Protein AF-0000000084457944 (afdb_homodimer)

Foldseek 3Di:
DPPPPDFLLRVLVVLCPPCQLWDWDWAPDDPVGHIKIKIKHKAAADDPDNVCVQVFQEAEEQEAALDDNLCCVLLHLLRNLQRYIYMYIDFDQFFRIHHDDLQCRLVVLLSCVVVVCVVVVHQAYAYEYAALSLLNRLVNCVPPVRNHDQQQGEYEYELYQDQCVQLVLPVLLVLLVDALVVLQCVLVVVVVCVVVCVVPVVVCVVVPVPCPPPCDALVNVQLVCCCVVRVQHSSSVVSNVVVSVVSRNVGGSSVSSSSSCQSSVHDPNRDSPLVNPVLNSLVVSLVVQVVVCVVVVVPPRRDANEYEYEAEPAESRSHPRNVVSNVCSNCPPPCPSVVRHHYDYYYDYNDYSPCRVSRSVVSNVNSVSSVTHSPD/DPPPPDFLLRVLVVLCPPCQLWDWDWAPDDPVGHIKIKIKHKAAADDPDNVCVQVFQEAEEQEAALDDNLCCVLLHLLRNLQRYIYMYIDFDQFFRIHHDDLQCRLVVLLSCVVVVCVVVVHQAYAYEYAALSLLSRLVNCVPPVRNHDQQQGEYEYELYQDQCVQLVLPVLLVLLVDALVVLQCVLVVVVVCVVVCVVPVVVCVVVPVPVPPPCDALVNVQLVCCCVVRVQHSSSVVSNVVVSVVSRNVGGSSVSSSSSCQSSVHDPNHDSPLVNDVLNSLVVSLVVQVVVCVVVVVPVRRDANEYEYEAEPAESRSHPRNVVVNVCSNCPPPCVSVVRHHYDYYYDYNDYSPCRVSRSVVSNVNSVSSVTHSPD

Sequence (752 aa):
MAASTASARDQALGYLSDPRFSQRFTLPATADSPALTVSYADVGFSPENPADSRSTPTMLFIPGMFGSRYIGAILDPIARKFGVRVLVVDRPGMGHSSEVPFAIRVSTWVRTVPLMLAHLDIEHVALVSHSAGTIYLLNTLHYNRDILHPDQPFVALLAPWVDPAHSKVTSMQLMQYIPAQAFSVWHHIAPLLATSGVVINKASSIIPSSAGSGKDTPQERNRQKLAVEYDVSRDFQVELESLLGKRIMKENTVGANSEALLCARKGKGWSWGECDDYATFVETLATTERQKCQMDSNTENHGKLKVRAYFAENDVMVGVGGQKYMENCWRRGEGSYNDVLDFDSATIADTDHDSLVLSVNVLEKVFADAGGSLARMAASTASARDQALGYLSDPRFSQRFTLPATADSPALTVSYADVGFSPENPADSRSTPTMLFIPGMFGSRYIGAILDPIARKFGVRVLVVDRPGMGHSSEVPFAIRVSTWVRTVPLMLAHLDIEHVALVSHSAGTIYLLNTLHYNRDILHPDQPFVALLAPWVDPAHSKVTSMQLMQYIPAQAFSVWHHIAPLLATSGVVINKASSIIPSSAGSGKDTPQERNRQKLAVEYDVSRDFQVELESLLGKRIMKENTVGANSEALLCARKGKGWSWGECDDYATFVETLATTERQKCQMDSNTENHGKLKVRAYFAENDVMVGVGGQKYMENCWRRGEGSYNDVLDFDSATIADTDHDSLVLSVNVLEKVFADAGGSLAR

pLDDT: mean 89.06, std 16.54, range [27.05, 98.88]

InterPro domains:
  IPR000073 Alpha/beta hydrolase fold-1 [PF00561] (57-139)
  IPR029058 Alpha/Beta hydrolase fold [G3DSA:3.40.50.1820] (7-296)
  IPR029058 Alpha/Beta hydrolase fold [SSF53474] (37-179)

Radius of gyration: 31.23 Å; Cα contacts (8 Å, |Δi|>4): 1356; chains: 2; bounding box: 88×103×72 Å

Nearest PDB structures (foldseek):
  3ia2-assembly1_C  TM=6.874E-01  e=2.286E-10  Pseudomonas fluorescens
  8pi1-assembly3_I  TM=6.635E-01  e=1.559E-10  Pseudomonas fluorescens
  3t4u-assembly2_D  TM=6.713E-01  e=4.174E-10  Pseudomonas fluorescens
  7jqy-assembly1_B  TM=6.283E-01  e=3.952E-10  Burkholderia cenocepacia J2315
  7jqx-assembly1_A  TM=6.359E-01  e=2.994E-09  Burkholderia cenocepacia J2315

Solvent-accessible surface area (backbone atoms only — not comparable to full-atom values): 38829 Å² total; per-residue (Å²): 129,81,82,74,78,66,49,41,54,51,48,31,53,55,58,66,64,40,59,45,50,58,38,76,44,76,44,74,56,53,99,87,38,72,64,33,43,35,21,28,11,58,36,35,33,71,60,91,48,72,83,47,45,62,73,42,28,25,35,41,42,33,51,27,80,81,47,50,19,62,57,41,69,71,47,21,59,60,27,35,55,21,44,20,24,36,36,19,57,22,52,57,15,20,53,70,10,38,69,64,61,70,60,45,46,64,59,50,50,53,58,44,51,63,55,50,31,56,74,69,58,45,68,43,30,21,44,34,20,25,25,58,13,36,53,54,47,51,36,31,48,70,77,46,53,76,37,28,36,73,58,60,22,30,36,37,34,35,36,48,58,44,56,35,90,62,15,63,25,62,60,55,44,54,52,59,72,43,58,61,76,52,32,77,40,35,56,60,47,51,61,51,40,54,68,50,28,37,62,43,31,62,69,35,59,77,33,64,74,47,81,48,79,57,88,77,46,62,68,52,49,45,37,48,47,37,30,71,77,56,72,41,51,57,61,34,50,56,35,35,55,56,49,48,57,52,52,53,69,72,35,41,43,63,25,35,19,52,47,50,29,50,68,51,67,36,58,86,56,55,72,50,66,71,44,68,44,59,49,62,29,43,54,51,50,45,52,52,45,47,51,52,49,60,70,38,58,85,51,90,69,70,45,46,42,33,35,39,36,40,37,33,63,54,22,83,68,30,34,70,42,17,51,52,50,54,51,45,36,70,50,48,63,90,66,66,42,57,84,38,39,45,72,49,73,47,72,38,79,83,19,25,60,71,52,42,79,68,32,58,71,56,48,54,52,50,41,40,63,40,63,19,45,71,70,126,128,80,83,74,78,66,48,41,55,52,50,30,53,57,58,67,65,40,59,44,50,58,40,78,44,75,44,76,56,54,98,89,38,72,63,33,44,33,22,26,12,58,37,35,33,71,60,91,49,71,85,46,45,62,72,42,27,25,34,41,42,32,51,28,80,83,46,49,19,62,56,42,69,71,47,22,59,59,26,36,55,22,44,20,25,37,37,20,57,21,51,57,15,21,55,68,10,37,69,64,61,70,60,47,45,65,60,49,49,52,57,44,51,64,54,50,31,56,72,67,57,46,68,44,33,22,44,35,21,25,24,59,13,36,52,55,47,52,36,31,49,69,78,46,53,75,37,28,35,74,56,60,22,30,37,38,33,35,34,47,60,43,55,34,91,62,15,63,25,62,61,54,44,52,51,58,72,43,58,61,77,54,32,78,39,36,56,60,47,50,61,50,38,51,68,49,28,39,63,37,32,65,63,32,63,72,34,66,67,58,81,54,77,59,88,76,45,63,69,50,50,45,38,47,48,36,30,71,76,55,72,40,49,56,60,32,50,55,36,36,55,58,50,48,58,51,52,52,69,72,34,41,43,63,25,35,19,53,48,48,29,51,66,51,69,36,57,85,57,53,70,51,66,71,45,66,44,58,48,61,30,44,52,51,49,46,53,51,45,48,51,51,50,61,70,38,58,85,50,89,69,68,44,44,42,34,35,40,36,39,37,33,61,52,20,83,68,30,34,72,41,16,50,51,49,54,50,45,37,71,51,48,63,92,64,67,42,56,86,41,37,45,73,49,72,47,72,39,79,84,20,26,61,70,53,41,80,69,32,57,72,55,48,53,51,50,42,40,62,39,65,19,47,71,70,130

Organism: NCBI:txid398673

Structure (mmCIF, N/CA/C/O backbone):
data_AF-0000000084457944-model_v1
#
loop_
_entity.id
_entity.type
_entity.pdbx_description
1 polymer 'AB hydrolase-1 domain-containing protein'
#
loop_
_atom_site.group_PDB
_atom_site.id
_atom_site.type_symbol
_atom_site.label_atom_id
_atom_site.label_alt_id
_atom_site.label_comp_id
_atom_site.label_asym_id
_atom_site.label_entity_id
_atom_site.label_seq_id
_atom_site.pdbx_PDB_ins_code
_atom_site.Cartn_x
_atom_site.Cartn_y
_atom_site.Cartn_z
_atom_site.occupancy
_atom_site.B_iso_or_equiv
_atom_site.auth_seq_id
_atom_site.auth_comp_id
_atom_site.auth_asym_id
_atom_site.auth_atom_id
_atom_site.pdbx_PDB_model_num
ATOM 1 N N . MET A 1 1 ? -43.219 14.094 27.844 1 27.42 1 MET A N 1
ATOM 2 C CA . MET A 1 1 ? -42.469 13.602 26.703 1 27.42 1 MET A CA 1
ATOM 3 C C . MET A 1 1 ? -40.969 13.5 27.062 1 27.42 1 MET A C 1
ATOM 5 O O . MET A 1 1 ? -40.344 14.5 27.375 1 27.42 1 MET A O 1
ATOM 9 N N . ALA A 1 2 ? -40.531 12.398 27.562 1 37.97 2 ALA A N 1
ATOM 10 C CA . ALA A 1 2 ? -39.219 12.266 28.172 1 37.97 2 ALA A CA 1
ATOM 11 C C . ALA A 1 2 ? -38.125 12.75 27.219 1 37.97 2 ALA A C 1
ATOM 13 O O . ALA A 1 2 ? -38.156 12.438 26.016 1 37.97 2 ALA A O 1
ATOM 14 N N . ALA A 1 3 ? -37.5 13.836 27.375 1 37.53 3 ALA A N 1
ATOM 15 C CA . ALA A 1 3 ? -36.406 14.414 26.594 1 37.53 3 ALA A CA 1
ATOM 16 C C . ALA A 1 3 ? -35.438 13.328 26.109 1 37.53 3 ALA A C 1
ATOM 18 O O . ALA A 1 3 ? -34.781 12.664 26.906 1 37.53 3 ALA A O 1
ATOM 19 N N . SER A 1 4 ? -35.531 12.5 25.156 1 46.16 4 SER A N 1
ATOM 20 C CA . SER A 1 4 ? -34.812 11.328 24.625 1 46.16 4 SER A CA 1
ATOM 21 C C . SER A 1 4 ? -33.344 11.625 24.391 1 46.16 4 SER A C 1
ATOM 23 O O . SER A 1 4 ? -33 12.57 23.672 1 46.16 4 SER A O 1
ATOM 25 N N . THR A 1 5 ? -32.469 11.328 25.359 1 59.88 5 THR A N 1
ATOM 26 C CA . THR A 1 5 ? -31.016 11.562 25.406 1 59.88 5 THR A CA 1
ATOM 27 C C . THR A 1 5 ? -30.359 11.109 24.094 1 59.88 5 THR A C 1
ATOM 29 O O . THR A 1 5 ? -30.422 9.93 23.75 1 59.88 5 THR A O 1
ATOM 32 N N . ALA A 1 6 ? -30.188 12.008 23.172 1 77.12 6 ALA A N 1
ATOM 33 C CA . ALA A 1 6 ? -29.547 11.781 21.875 1 77.12 6 ALA A CA 1
ATOM 34 C C . ALA A 1 6 ? -28.328 10.875 22.031 1 77.12 6 ALA A C 1
ATOM 36 O O . ALA A 1 6 ? -27.562 11 22.984 1 77.12 6 ALA A O 1
ATOM 37 N N . SER A 1 7 ? -28.312 9.773 21.344 1 91 7 SER A N 1
ATOM 38 C CA . SER A 1 7 ? -27.172 8.875 21.297 1 91 7 SER A CA 1
ATOM 39 C C . SER A 1 7 ? -25.875 9.641 21.078 1 91 7 SER A C 1
ATOM 41 O O . SER A 1 7 ? -25.891 10.805 20.656 1 91 7 SER A O 1
ATOM 43 N N . ALA A 1 8 ? -24.812 9.18 21.578 1 93.88 8 ALA A N 1
ATOM 44 C CA . ALA A 1 8 ? -23.5 9.766 21.344 1 93.88 8 ALA A CA 1
ATOM 45 C C . ALA A 1 8 ? -23.297 10.086 19.859 1 93.88 8 ALA A C 1
ATOM 47 O O . ALA A 1 8 ? -22.688 11.102 19.531 1 93.88 8 ALA A O 1
ATOM 48 N N . ARG A 1 9 ? -23.812 9.227 19.016 1 93.69 9 ARG A N 1
ATOM 49 C CA . ARG A 1 9 ? -23.688 9.438 17.578 1 93.69 9 ARG A CA 1
ATOM 50 C C . ARG A 1 9 ? -24.469 10.672 17.141 1 93.69 9 ARG A C 1
ATOM 52 O O . ARG A 1 9 ? -23.984 11.484 16.359 1 93.69 9 ARG A O 1
ATOM 59 N N . ASP A 1 10 ? -25.672 10.828 17.641 1 95.12 10 ASP A N 1
ATOM 60 C CA . ASP A 1 10 ? -26.5 11.984 17.312 1 95.12 10 ASP A CA 1
ATOM 61 C C . ASP A 1 10 ? -25.844 13.273 17.797 1 95.12 10 ASP A C 1
ATOM 63 O O . ASP A 1 10 ? -25.891 14.297 17.094 1 95.12 10 ASP A O 1
ATOM 67 N N . GLN A 1 11 ? -25.297 13.258 18.953 1 95.56 11 GLN A N 1
ATOM 68 C CA . GLN A 1 11 ? -24.609 14.422 19.5 1 95.56 11 GLN A CA 1
ATOM 69 C C . GLN A 1 11 ? -23.422 14.805 18.609 1 95.56 11 GLN A C 1
ATOM 71 O O . GLN A 1 11 ? -23.203 15.992 18.344 1 95.56 11 GLN A O 1
ATOM 76 N N . ALA A 1 12 ? -22.672 13.789 18.172 1 96.19 12 ALA A N 1
ATOM 77 C CA . ALA A 1 12 ? -21.516 14.039 17.328 1 96.19 12 ALA A CA 1
ATOM 78 C C . ALA A 1 12 ? -21.938 14.625 15.977 1 96.19 12 ALA A C 1
ATOM 80 O O . ALA A 1 12 ? -21.297 15.539 15.461 1 96.19 12 ALA A O 1
ATOM 81 N N . LEU A 1 13 ? -23 14.094 15.438 1 95.62 13 LEU A N 1
ATOM 82 C CA . LEU A 1 13 ? -23.531 14.617 14.188 1 95.62 13 LEU A CA 1
ATOM 83 C C . LEU A 1 13 ? -23.969 16.062 14.336 1 95.62 13 LEU A C 1
ATOM 85 O O . LEU A 1 13 ? -23.688 16.891 13.461 1 95.62 13 LEU A O 1
ATOM 89 N N . GLY A 1 14 ? -24.688 16.344 15.391 1 95.81 14 GLY A N 1
ATOM 90 C CA . GLY A 1 14 ? -25.078 17.719 15.672 1 95.81 14 GLY A CA 1
ATOM 91 C C . GLY A 1 14 ? -23.906 18.656 15.844 1 95.81 14 GLY A C 1
ATOM 92 O O . GLY A 1 14 ? -23.922 19.781 15.344 1 95.81 14 GLY A O 1
ATOM 93 N N . TYR A 1 15 ? -22.906 18.156 16.547 1 96.19 15 TYR A N 1
ATOM 94 C CA . TYR A 1 15 ? -21.703 18.922 16.781 1 96.19 15 TYR A CA 1
ATOM 95 C C . TYR A 1 15 ? -21.016 19.281 15.461 1 96.19 15 TYR A C 1
ATOM 97 O O . TYR A 1 15 ? -20.672 20.453 15.234 1 96.19 15 TYR A O 1
ATOM 105 N N . LEU A 1 16 ? -20.875 18.375 14.531 1 95.5 16 LEU A N 1
ATOM 106 C CA . LEU A 1 16 ? -20.156 18.562 13.281 1 95.5 16 LEU A CA 1
ATOM 107 C C . LEU A 1 16 ? -20.984 19.391 12.297 1 95.5 16 LEU A C 1
ATOM 109 O O . LEU A 1 16 ? -20.453 19.875 11.297 1 95.5 16 LEU A O 1
ATOM 113 N N . SER A 1 17 ? -22.25 19.547 12.586 1 95.25 17 SER A N 1
ATOM 114 C CA . SER A 1 17 ? -23.125 20.328 11.711 1 95.25 17 SER A CA 1
ATOM 115 C C . SER A 1 17 ? -23.016 21.828 12.008 1 95.25 17 SER A C 1
ATOM 117 O O . SER A 1 17 ? -23.547 22.656 11.258 1 95.25 17 SER A O 1
ATOM 119 N N . ASP A 1 18 ? -22.391 22.141 13.141 1 96.5 18 ASP A N 1
ATOM 120 C CA . ASP A 1 18 ? -22.172 23.547 13.453 1 96.5 18 ASP A CA 1
ATOM 121 C C . ASP A 1 18 ? -21.406 24.25 12.328 1 96.5 18 ASP A C 1
ATOM 123 O O . ASP A 1 18 ? -20.391 23.734 11.852 1 96.5 18 ASP A O 1
ATOM 127 N N . PRO A 1 19 ? -21.781 25.422 11.914 1 95.81 19 PRO A N 1
ATOM 128 C CA . PRO A 1 19 ? -21.156 26.109 10.797 1 95.81 19 PRO A CA 1
ATOM 129 C C . PRO A 1 19 ? -19.703 26.469 11.062 1 95.81 19 PRO A C 1
ATOM 131 O O . PRO A 1 19 ? -18.938 26.719 10.117 1 95.81 19 PRO A O 1
ATOM 134 N N . ARG A 1 20 ? -19.281 26.516 12.266 1 96.31 20 ARG A N 1
ATOM 135 C CA . ARG A 1 20 ? -17.922 26.875 12.594 1 96.31 20 ARG A CA 1
ATOM 136 C C . ARG A 1 20 ? -16.922 25.859 12.031 1 96.31 20 ARG A C 1
ATOM 138 O O . ARG A 1 20 ? -15.75 26.172 11.844 1 96.31 20 ARG A O 1
ATOM 145 N N . PHE A 1 21 ? -17.438 24.656 11.727 1 97 21 PHE A N 1
ATOM 146 C CA . PHE A 1 21 ? -16.562 23.578 11.273 1 97 21 PHE A CA 1
ATOM 147 C C . PHE A 1 21 ? -16.438 23.578 9.75 1 97 21 PHE A C 1
ATOM 149 O O . PHE A 1 21 ? -15.578 22.906 9.188 1 97 21 PHE A O 1
ATOM 156 N N . SER A 1 22 ? -17.266 24.344 9.055 1 96.94 22 SER A N 1
ATOM 157 C CA . SER A 1 22 ? -17.203 24.375 7.598 1 96.94 22 SER A CA 1
ATOM 158 C C . SER A 1 22 ? -17.734 25.703 7.055 1 96.94 22 SER A C 1
ATOM 160 O O . SER A 1 22 ? -18.953 25.906 6.977 1 96.94 22 SER A O 1
ATOM 162 N N . GLN A 1 23 ? -16.812 26.5 6.766 1 97.62 23 GLN A N 1
ATOM 163 C CA . GLN A 1 23 ? -17.078 27.797 6.125 1 97.62 23 GLN A CA 1
ATOM 164 C C . GLN A 1 23 ? -16.312 27.922 4.82 1 97.62 23 GLN A C 1
ATOM 166 O O . GLN A 1 23 ? -15.438 27.094 4.516 1 97.62 23 GLN A O 1
ATOM 171 N N . ARG A 1 24 ? -16.703 28.906 4.043 1 97.62 24 ARG A N 1
ATOM 172 C CA . ARG A 1 24 ? -16.047 29.109 2.758 1 97.62 24 ARG A CA 1
ATOM 173 C C . ARG A 1 24 ? -15.625 30.562 2.582 1 97.62 24 ARG A C 1
ATOM 175 O O . ARG A 1 24 ? -16.297 31.469 3.07 1 97.62 24 ARG A O 1
ATOM 182 N N . PHE A 1 25 ? -14.523 30.703 2.027 1 96.06 25 PHE A N 1
ATOM 183 C CA . PHE A 1 25 ? -13.891 31.953 1.647 1 96.06 25 PHE A CA 1
ATOM 184 C C . PHE A 1 25 ? -13.5 31.938 0.173 1 96.06 25 PHE A C 1
ATOM 186 O O . PHE A 1 25 ? -13.07 30.906 -0.352 1 96.06 25 PHE A O 1
ATOM 193 N N . THR A 1 26 ? -13.805 33.094 -0.552 1 97.62 26 THR A N 1
ATOM 194 C CA . THR A 1 26 ? -13.398 33.188 -1.95 1 97.62 26 THR A CA 1
ATOM 195 C C . THR A 1 26 ? -12.07 33.938 -2.076 1 97.62 26 THR A C 1
ATOM 197 O O . THR A 1 26 ? -11.977 35.094 -1.715 1 97.62 26 THR A O 1
ATOM 200 N N . LEU A 1 27 ? -11.094 33.281 -2.494 1 97.31 27 LEU A N 1
ATOM 201 C CA . LEU A 1 27 ? -9.836 33.906 -2.863 1 97.31 27 LEU A CA 1
ATOM 202 C C . LEU A 1 27 ? -9.961 34.625 -4.203 1 97.31 27 LEU A C 1
ATOM 204 O O . LEU A 1 27 ? -10.25 34 -5.223 1 97.31 27 LEU A O 1
ATOM 208 N N . PRO A 1 28 ? -9.75 35.906 -4.184 1 96.88 28 PRO A N 1
ATOM 209 C CA . PRO A 1 28 ? -9.969 36.656 -5.422 1 96.88 28 PRO A CA 1
ATOM 210 C C . PRO A 1 28 ? -9.055 36.188 -6.559 1 96.88 28 PRO A C 1
ATOM 212 O O . PRO A 1 28 ? -7.934 35.75 -6.312 1 96.88 28 PRO A O 1
ATOM 215 N N . ALA A 1 29 ? -9.562 36.406 -7.762 1 95.94 29 ALA A N 1
ATOM 216 C CA . ALA A 1 29 ? -8.797 36.062 -8.961 1 95.94 29 ALA A CA 1
ATOM 217 C C . ALA A 1 29 ? -7.57 36.938 -9.102 1 95.94 29 ALA A C 1
ATOM 219 O O . ALA A 1 29 ? -7.527 38.062 -8.562 1 95.94 29 ALA A O 1
ATOM 220 N N . THR A 1 30 ? -6.598 36.312 -9.68 1 93.25 30 THR A N 1
ATOM 221 C CA . THR A 1 30 ? -5.441 37.062 -10.164 1 93.25 30 THR A CA 1
ATOM 222 C C . THR A 1 30 ? -5.367 37 -11.688 1 93.25 30 THR A C 1
ATOM 224 O O . THR A 1 30 ? -6.273 36.5 -12.344 1 93.25 30 THR A O 1
ATOM 227 N N . ALA A 1 31 ? -4.383 37.656 -12.258 1 90 31 ALA A N 1
ATOM 228 C CA . ALA A 1 31 ? -4.207 37.656 -13.703 1 90 31 ALA A CA 1
ATOM 229 C C . ALA A 1 31 ? -4.008 36.219 -14.219 1 90 31 ALA A C 1
ATOM 231 O O . ALA A 1 31 ? -4.449 35.875 -15.312 1 90 31 ALA A O 1
ATOM 232 N N . ASP A 1 32 ? -3.525 35.375 -13.359 1 87.56 32 ASP A N 1
ATOM 233 C CA . ASP A 1 32 ? -3.119 34.031 -13.828 1 87.56 32 ASP A CA 1
ATOM 234 C C . ASP A 1 32 ? -3.967 32.938 -13.188 1 87.56 32 ASP A C 1
ATOM 236 O O . ASP A 1 32 ? -3.777 31.766 -13.469 1 87.56 32 ASP A O 1
ATOM 240 N N . SER A 1 33 ? -4.871 33.312 -12.297 1 91.62 33 SER A N 1
ATOM 241 C CA . SER A 1 33 ? -5.652 32.312 -11.578 1 91.62 33 SER A CA 1
ATOM 242 C C . SER A 1 33 ? -7.082 32.781 -11.336 1 91.62 33 SER A C 1
ATOM 244 O O . SER A 1 33 ? -7.301 33.938 -10.945 1 91.62 33 SER A O 1
ATOM 246 N N . PRO A 1 34 ? -7.988 31.984 -11.695 1 95.94 34 PRO A N 1
ATOM 247 C CA . PRO A 1 34 ? -9.367 32.375 -11.375 1 95.94 34 PRO A CA 1
ATOM 248 C C . PRO A 1 34 ? -9.625 32.438 -9.875 1 95.94 34 PRO A C 1
ATOM 250 O O . PRO A 1 34 ? -8.75 32.094 -9.07 1 95.94 34 PRO A O 1
ATOM 253 N N . ALA A 1 35 ? -10.766 32.969 -9.547 1 97.94 35 ALA A N 1
ATOM 254 C CA . ALA A 1 35 ? -11.156 32.969 -8.141 1 97.94 35 ALA A CA 1
ATOM 255 C C . ALA A 1 35 ? -11.234 31.531 -7.613 1 97.94 35 ALA A C 1
ATOM 257 O O . ALA A 1 35 ? -11.656 30.625 -8.328 1 97.94 35 ALA A O 1
ATOM 258 N N . LEU A 1 36 ? -10.836 31.359 -6.402 1 98.38 36 LEU A N 1
ATOM 259 C CA . LEU A 1 36 ? -10.789 30.031 -5.801 1 98.38 36 LEU A CA 1
ATOM 260 C C . LEU A 1 36 ? -11.641 29.984 -4.535 1 98.38 36 LEU A C 1
ATOM 262 O O . LEU A 1 36 ? -11.727 30.969 -3.801 1 98.38 36 LEU A O 1
ATOM 266 N N . THR A 1 37 ? -12.289 28.859 -4.359 1 98.56 37 THR A N 1
ATOM 267 C CA . THR A 1 37 ? -12.977 28.594 -3.105 1 98.56 37 THR A CA 1
ATOM 268 C C . THR A 1 37 ? -12.023 27.984 -2.084 1 98.56 37 THR A C 1
ATOM 270 O O . THR A 1 37 ? -11.227 27.109 -2.424 1 98.56 37 THR A O 1
ATOM 273 N N . VAL A 1 38 ? -12.102 28.484 -0.861 1 98.5 38 VAL A N 1
ATOM 274 C CA . VAL A 1 38 ? -11.312 27.953 0.248 1 98.5 38 VAL A CA 1
ATOM 275 C C . VAL A 1 38 ? -12.234 27.594 1.41 1 98.5 38 VAL A C 1
ATOM 277 O O . VAL A 1 38 ? -12.977 28.438 1.911 1 98.5 38 VAL A O 1
ATOM 280 N N . SER A 1 39 ? -12.273 26.359 1.775 1 98.62 39 SER A N 1
ATOM 281 C CA . SER A 1 39 ? -13.055 25.953 2.941 1 98.62 39 SER A CA 1
ATOM 282 C C . SER A 1 39 ? -12.195 25.938 4.199 1 98.62 39 SER A C 1
ATOM 284 O O . SER A 1 39 ? -11 25.672 4.137 1 98.62 39 SER A O 1
ATOM 286 N N . TYR A 1 40 ? -12.773 26.25 5.332 1 98.56 40 TYR A N 1
ATOM 287 C CA . TYR A 1 40 ? -12.023 26.359 6.578 1 98.56 40 TYR A CA 1
ATOM 288 C C . TYR A 1 40 ? -12.938 26.156 7.781 1 98.56 40 TYR A C 1
ATOM 290 O O . TYR A 1 40 ? -14.164 26.219 7.652 1 98.56 40 TYR A O 1
ATOM 298 N N . ALA A 1 41 ? -12.367 25.797 8.836 1 98.44 41 ALA A N 1
ATOM 299 C CA . ALA A 1 41 ? -13.008 25.781 10.148 1 98.44 41 ALA A CA 1
ATOM 300 C C . ALA A 1 41 ? -12.492 26.922 11.023 1 98.44 41 ALA A C 1
ATOM 302 O O . ALA A 1 41 ? -11.305 27.266 10.977 1 98.44 41 ALA A O 1
ATOM 303 N N . ASP A 1 42 ? -13.336 27.578 11.68 1 97.88 42 ASP A N 1
ATOM 304 C CA . ASP A 1 42 ? -13.07 28.625 12.664 1 97.88 42 ASP A CA 1
ATOM 305 C C . ASP A 1 42 ? -13.672 28.25 14.023 1 97.88 42 ASP A C 1
ATOM 307 O O . ASP A 1 42 ? -14.852 28.516 14.281 1 97.88 42 ASP A O 1
ATOM 311 N N . VAL A 1 43 ? -12.766 27.672 14.898 1 97.88 43 VAL A N 1
ATOM 312 C CA . VAL A 1 43 ? -13.289 27.016 16.094 1 97.88 43 VAL A CA 1
ATOM 313 C C . VAL A 1 43 ? -12.523 27.484 17.328 1 97.88 43 VAL A C 1
ATOM 315 O O . VAL A 1 43 ? -11.773 28.469 17.266 1 97.88 43 VAL A O 1
ATOM 318 N N . GLY A 1 44 ? -12.734 26.828 18.406 1 97.19 44 GLY A N 1
ATOM 319 C CA . GLY A 1 44 ? -12.102 27.234 19.656 1 97.19 44 GLY A CA 1
ATOM 320 C C . GLY A 1 44 ? -12.836 28.359 20.359 1 97.19 44 GLY A C 1
ATOM 321 O O . GLY A 1 44 ? -14.07 28.359 20.406 1 97.19 44 GLY A O 1
ATOM 322 N N . PHE A 1 45 ? -12.078 29.25 20.969 1 95.12 45 PHE A N 1
ATOM 323 C CA . PHE A 1 45 ? -12.641 30.281 21.812 1 95.12 45 PHE A CA 1
ATOM 324 C C . PHE A 1 45 ? -13.164 31.438 20.984 1 95.12 45 PHE A C 1
ATOM 326 O O . PHE A 1 45 ? -12.5 31.891 20.047 1 95.12 45 PHE A O 1
ATOM 333 N N . SER A 1 46 ? -14.32 31.859 21.234 1 89.62 46 SER A N 1
ATOM 334 C CA . SER A 1 46 ? -14.914 33.094 20.703 1 89.62 46 SER A CA 1
ATOM 335 C C . SER A 1 46 ? -15.336 34.031 21.828 1 89.62 46 SER A C 1
ATOM 337 O O . SER A 1 46 ? -16.156 33.656 22.672 1 89.62 46 SER A O 1
ATOM 339 N N . PRO A 1 47 ? -14.75 35.125 21.766 1 85.25 47 PRO A N 1
ATOM 340 C CA . PRO A 1 47 ? -15.102 36.031 22.859 1 85.25 47 PRO A CA 1
ATOM 341 C C . PRO A 1 47 ? -16.562 36.5 22.797 1 85.25 47 PRO A C 1
ATOM 343 O O . PRO A 1 47 ? -17.141 36.531 21.719 1 85.25 47 PRO A O 1
ATOM 346 N N . GLU A 1 48 ? -17.141 36.75 23.922 1 82.19 48 GLU A N 1
ATOM 347 C CA . GLU A 1 48 ? -18.5 37.25 24.016 1 82.19 48 GLU A CA 1
ATOM 348 C C . GLU A 1 48 ? -18.641 38.594 23.328 1 82.19 48 GLU A C 1
ATOM 350 O O . GLU A 1 48 ? -19.625 38.844 22.625 1 82.19 48 GLU A O 1
ATOM 355 N N . ASN A 1 49 ? -17.656 39.406 23.547 1 81 49 ASN A N 1
ATOM 356 C CA . ASN A 1 49 ? -17.594 40.688 22.891 1 81 49 ASN A CA 1
ATOM 357 C C . ASN A 1 49 ? -16.766 40.625 21.609 1 81 49 ASN A C 1
ATOM 359 O O . ASN A 1 49 ? -15.555 40.438 21.641 1 81 49 ASN A O 1
ATOM 363 N N . PRO A 1 50 ? -17.375 40.875 20.531 1 78.88 50 PRO A N 1
ATOM 364 C CA . PRO A 1 50 ? -16.672 40.781 19.25 1 78.88 50 PRO A CA 1
ATOM 365 C C . PRO A 1 50 ? -15.469 41.719 19.188 1 78.88 50 PRO A C 1
ATOM 367 O O . PRO A 1 50 ? -14.516 41.438 18.453 1 78.88 50 PRO A O 1
ATOM 370 N N . ALA A 1 51 ? -15.555 42.75 19.969 1 77 51 ALA A N 1
ATOM 371 C CA . ALA A 1 51 ? -14.453 43.688 19.984 1 77 51 ALA A CA 1
ATOM 372 C C . ALA A 1 51 ? -13.18 43.062 20.531 1 77 51 ALA A C 1
ATOM 374 O O . ALA A 1 51 ? -12.07 43.531 20.234 1 77 51 ALA A O 1
ATOM 375 N N . ASP A 1 52 ? -13.352 41.938 21.266 1 79.88 52 ASP A N 1
ATOM 376 C CA . ASP A 1 52 ? -12.219 41.281 21.906 1 79.88 52 ASP A CA 1
ATOM 377 C C . ASP A 1 52 ? -11.617 40.219 20.969 1 79.88 52 ASP A C 1
ATOM 379 O O . ASP A 1 52 ? -10.617 39.594 21.297 1 79.88 52 ASP A O 1
ATOM 383 N N . SER A 1 53 ? -12.211 40.156 19.859 1 79.88 53 SER A N 1
ATOM 384 C CA . SER A 1 53 ? -11.766 39.125 18.922 1 79.88 53 SER A CA 1
ATOM 385 C C . SER A 1 53 ? -10.328 39.406 18.469 1 79.88 53 SER A C 1
ATOM 387 O O . SER A 1 53 ? -9.539 38.469 18.328 1 79.88 53 SER A O 1
ATOM 389 N N . ARG A 1 54 ? -9.984 40.594 18.391 1 81.56 54 ARG A N 1
ATOM 390 C CA . ARG A 1 54 ? -8.656 40.969 17.891 1 81.56 54 ARG A CA 1
ATOM 391 C C . ARG A 1 54 ? -7.582 40.656 18.938 1 81.56 54 ARG A C 1
ATOM 393 O O . ARG A 1 54 ? -6.426 40.406 18.578 1 81.56 54 ARG A O 1
ATOM 400 N N . SER A 1 55 ? -8.047 40.562 20.156 1 85.88 55 SER A N 1
ATOM 401 C CA . SER A 1 55 ? -7.078 40.312 21.234 1 85.88 55 SER A CA 1
ATOM 402 C C . SER A 1 55 ? -7.047 38.812 21.609 1 85.88 55 SER A C 1
ATOM 404 O O . SER A 1 55 ? -6.199 38.406 22.406 1 85.88 55 SER A O 1
ATOM 406 N N . THR A 1 56 ? -7.906 38.094 20.984 1 92.25 56 THR A N 1
ATOM 407 C CA . THR A 1 56 ? -7.941 36.688 21.281 1 92.25 56 THR A CA 1
ATOM 408 C C . THR A 1 56 ? -6.766 35.969 20.625 1 92.25 56 THR A C 1
ATOM 410 O O . THR A 1 56 ? -6.531 36.094 19.422 1 92.25 56 THR A O 1
ATOM 413 N N . PRO A 1 57 ? -5.977 35.25 21.453 1 95.94 57 PRO A N 1
ATOM 414 C CA . PRO A 1 57 ? -4.941 34.406 20.812 1 95.94 57 PRO A CA 1
ATOM 415 C C . PRO A 1 57 ? -5.5 33.5 19.734 1 95.94 57 PRO A C 1
ATOM 417 O O . PRO A 1 57 ? -6.523 32.844 19.953 1 95.94 57 PRO A O 1
ATOM 420 N N . THR A 1 58 ? -4.91 33.531 18.578 1 97.69 58 THR A N 1
ATOM 421 C CA . THR A 1 58 ? -5.391 32.75 17.453 1 97.69 58 THR A CA 1
ATOM 422 C C . THR A 1 58 ? -4.273 31.875 16.875 1 97.69 58 THR A C 1
ATOM 424 O O . THR A 1 58 ? -3.121 32.312 16.797 1 97.69 58 THR A O 1
ATOM 427 N N . MET A 1 59 ? -4.609 30.656 16.594 1 98.5 59 MET A N 1
ATOM 428 C CA . MET A 1 59 ? -3.686 29.703 15.984 1 98.5 59 MET A CA 1
ATOM 429 C C . MET A 1 59 ? -4.168 29.281 14.602 1 98.5 59 MET A C 1
ATOM 431 O O . MET A 1 59 ? -5.344 28.953 14.422 1 98.5 59 MET A O 1
ATOM 435 N N . LEU A 1 60 ? -3.352 29.391 13.602 1 98.81 60 LEU A N 1
ATOM 436 C CA . LEU A 1 60 ? -3.58 28.734 12.32 1 98.81 60 LEU A CA 1
ATOM 437 C C . LEU A 1 60 ? -2.941 27.344 12.297 1 98.81 60 LEU A C 1
ATOM 439 O O . LEU A 1 60 ? -1.714 27.219 12.305 1 98.81 60 LEU A O 1
ATOM 443 N N . PHE A 1 61 ? -3.777 26.359 12.281 1 98.69 61 PHE A N 1
ATOM 444 C CA . PHE A 1 61 ? -3.303 24.969 12.234 1 98.69 61 PHE A CA 1
ATOM 445 C C . PHE A 1 61 ? -3.268 24.469 10.797 1 98.69 61 PHE A C 1
ATOM 447 O O . PHE A 1 61 ? -4.281 24.484 10.102 1 98.69 61 PHE A O 1
ATOM 454 N N . ILE A 1 62 ? -2.098 24 10.367 1 98.62 62 ILE A N 1
ATOM 455 C CA . ILE A 1 62 ? -1.882 23.5 9.016 1 98.62 62 ILE A CA 1
ATOM 456 C C . ILE A 1 62 ? -1.706 21.984 9.055 1 98.62 62 ILE A C 1
ATOM 458 O O . ILE A 1 62 ? -0.608 21.484 9.312 1 98.62 62 ILE A O 1
ATOM 462 N N . PRO A 1 63 ? -2.73 21.25 8.695 1 96.88 63 PRO A N 1
ATOM 463 C CA . PRO A 1 63 ? -2.711 19.797 8.883 1 96.88 63 PRO A CA 1
ATOM 464 C C . PRO A 1 63 ? -1.817 19.078 7.875 1 96.88 63 PRO A C 1
ATOM 466 O O . PRO A 1 63 ? -1.314 19.703 6.938 1 96.88 63 PRO A O 1
ATOM 469 N N . GLY A 1 64 ? -1.59 17.828 8.133 1 96.12 64 GLY A N 1
ATOM 470 C CA . GLY A 1 64 ? -0.803 17 7.234 1 96.12 64 GLY A CA 1
ATOM 471 C C . GLY A 1 64 ? -1.587 16.516 6.027 1 96.12 64 GLY A C 1
ATOM 472 O O . GLY A 1 64 ? -2.66 17.047 5.727 1 96.12 64 GLY A O 1
ATOM 473 N N . MET A 1 65 ? -0.979 15.586 5.27 1 93.81 65 MET A N 1
ATOM 474 C CA . MET A 1 65 ? -1.654 15.008 4.109 1 93.81 65 MET A CA 1
ATOM 475 C C . MET A 1 65 ? -2.955 14.328 4.516 1 93.81 65 MET A C 1
ATOM 477 O O . MET A 1 65 ? -2.986 13.578 5.496 1 93.81 65 MET A O 1
ATOM 481 N N . PHE A 1 66 ? -4.051 14.578 3.848 1 90.56 66 PHE A N 1
ATOM 482 C CA . PHE A 1 66 ? -5.41 14.109 4.09 1 90.56 66 PHE A CA 1
ATOM 483 C C . PHE A 1 66 ? -6.023 14.82 5.289 1 90.56 66 PHE A C 1
ATOM 485 O O . PHE A 1 66 ? -7.164 14.547 5.664 1 90.56 66 PHE A O 1
ATOM 492 N N . GLY A 1 67 ? -5.172 15.68 5.859 1 90.06 67 GLY A N 1
ATOM 493 C CA . GLY A 1 67 ? -5.773 16.516 6.895 1 90.06 67 GLY A CA 1
ATOM 494 C C . GLY A 1 67 ? -6.793 17.5 6.355 1 90.06 67 GLY A C 1
ATOM 495 O O . GLY A 1 67 ? -6.621 18.047 5.266 1 90.06 67 GLY A O 1
ATOM 496 N N . SER A 1 68 ? -7.934 17.578 7.016 1 93.25 68 SER A N 1
ATOM 497 C CA . SER A 1 68 ? -9.031 18.469 6.652 1 93.25 68 SER A CA 1
ATOM 498 C C . SER A 1 68 ? -9.328 19.469 7.77 1 93.25 68 SER A C 1
ATOM 500 O O . SER A 1 68 ? -8.852 19.312 8.891 1 93.25 68 SER A O 1
ATOM 502 N N . ARG A 1 69 ? -10.078 20.469 7.391 1 97.44 69 ARG A N 1
ATOM 503 C CA . ARG A 1 69 ? -10.547 21.438 8.375 1 97.44 69 ARG A CA 1
ATOM 504 C C . ARG A 1 69 ? -11.242 20.75 9.539 1 97.44 69 ARG A C 1
ATOM 506 O O . ARG A 1 69 ? -11.305 21.281 10.648 1 97.44 69 ARG A O 1
ATOM 513 N N . TYR A 1 70 ? -11.57 19.5 9.406 1 95.31 70 TYR A N 1
ATOM 514 C CA . TYR A 1 70 ? -12.375 18.781 10.391 1 95.31 70 TYR A CA 1
ATOM 515 C C . TYR A 1 70 ? -11.531 18.391 11.602 1 95.31 70 TYR A C 1
ATOM 517 O O . TYR A 1 70 ? -12.07 18.031 12.648 1 95.31 70 TYR A O 1
ATOM 525 N N . ILE A 1 71 ? -10.211 18.5 11.477 1 95.56 71 ILE A N 1
ATOM 526 C CA . ILE A 1 71 ? -9.398 18.297 12.672 1 95.56 71 ILE A CA 1
ATOM 527 C C . ILE A 1 71 ? -9.75 19.344 13.719 1 95.56 71 ILE A C 1
ATOM 529 O O . ILE A 1 71 ? -9.477 19.156 14.906 1 95.56 71 ILE A O 1
ATOM 533 N N . GLY A 1 72 ? -10.32 20.406 13.281 1 96.88 72 GLY A N 1
ATOM 534 C CA . GLY A 1 72 ? -10.805 21.453 14.18 1 96.88 72 GLY A CA 1
ATOM 535 C C . GLY A 1 72 ? -11.734 20.906 15.258 1 96.88 72 GLY A C 1
ATOM 536 O O . GLY A 1 72 ? -11.781 21.453 16.359 1 96.88 72 GLY A O 1
ATOM 537 N N . ALA A 1 73 ? -12.453 19.828 14.906 1 96.25 73 ALA A N 1
ATOM 538 C CA . ALA A 1 73 ? -13.406 19.25 15.852 1 96.25 73 ALA A CA 1
ATOM 539 C C . ALA A 1 73 ? -12.688 18.609 17.031 1 96.25 73 ALA A C 1
ATOM 541 O O . ALA A 1 73 ? -13.219 18.578 18.141 1 96.25 73 ALA A O 1
ATOM 542 N N . ILE A 1 74 ? -11.5 18.188 16.797 1 93.94 74 ILE A N 1
ATOM 543 C CA . ILE A 1 74 ? -10.695 17.562 17.844 1 93.94 74 ILE A CA 1
ATOM 544 C C . ILE A 1 74 ? -10 18.656 18.672 1 93.94 74 ILE A C 1
ATOM 546 O O . ILE A 1 74 ? -9.875 18.531 19.891 1 93.94 74 ILE A O 1
ATOM 550 N N . LEU A 1 75 ? -9.625 19.703 18.078 1 97.25 75 LEU A N 1
ATOM 551 C CA . LEU A 1 75 ? -8.883 20.781 18.719 1 97.25 75 LEU A CA 1
ATOM 552 C C . LEU A 1 75 ? -9.812 21.672 19.531 1 97.25 75 LEU A C 1
ATOM 554 O O . LEU A 1 75 ? -9.391 22.281 20.531 1 97.25 75 LEU A O 1
ATOM 558 N N . ASP A 1 76 ? -11.031 21.703 19.203 1 97.88 76 ASP A N 1
ATOM 559 C CA . ASP A 1 76 ? -12.016 22.688 19.625 1 97.88 76 ASP A CA 1
ATOM 560 C C . ASP A 1 76 ? -12.172 22.688 21.156 1 97.88 76 ASP A C 1
ATOM 562 O O . ASP A 1 76 ? -12.031 23.734 21.797 1 97.88 76 ASP A O 1
ATOM 566 N N . PRO A 1 77 ? -12.422 21.531 21.797 1 97 77 PRO A N 1
ATOM 567 C CA . PRO A 1 77 ? -12.656 21.578 23.25 1 97 77 PRO A CA 1
ATOM 568 C C . PRO A 1 77 ? -11.445 22.078 24.031 1 97 77 PRO A C 1
ATOM 570 O O . PRO A 1 77 ? -11.594 22.828 25 1 97 77 PRO A O 1
ATOM 573 N N . ILE A 1 78 ? -10.289 21.703 23.594 1 97.62 78 ILE A N 1
ATOM 574 C CA . ILE A 1 78 ? -9.078 22.109 24.297 1 97.62 78 ILE A CA 1
ATOM 575 C C . ILE A 1 78 ? -8.812 23.594 24.062 1 97.62 78 ILE A C 1
ATOM 577 O O . ILE A 1 78 ? -8.516 24.344 25 1 97.62 78 ILE A O 1
ATOM 581 N N . ALA A 1 79 ? -8.961 24.031 22.844 1 98 79 ALA A N 1
ATOM 582 C CA . ALA A 1 79 ? -8.75 25.422 22.469 1 98 79 ALA A CA 1
ATOM 583 C C . ALA A 1 79 ? -9.703 26.344 23.234 1 98 79 ALA A C 1
ATOM 585 O O . ALA A 1 79 ? -9.297 27.406 23.703 1 98 79 ALA A O 1
ATOM 586 N N . ARG A 1 80 ? -10.922 25.938 23.391 1 96.44 80 ARG A N 1
ATOM 587 C CA . ARG A 1 80 ? -11.914 26.719 24.109 1 96.44 80 ARG A CA 1
ATOM 588 C C . ARG A 1 80 ? -11.492 26.938 25.547 1 96.44 80 ARG A C 1
ATOM 590 O O . ARG A 1 80 ? -11.562 28.062 26.062 1 96.44 80 ARG A O 1
ATOM 597 N N . LYS A 1 81 ? -11.086 25.891 26.094 1 96.31 81 LYS A N 1
ATOM 598 C CA . LYS A 1 81 ? -10.703 25.984 27.5 1 96.31 81 LYS A CA 1
ATOM 599 C C . LYS A 1 81 ? -9.469 26.875 27.672 1 96.31 81 LYS A C 1
ATOM 601 O O . LYS A 1 81 ? -9.336 27.578 28.672 1 96.31 81 LYS A O 1
ATOM 606 N N . PHE A 1 82 ? -8.594 26.859 26.75 1 97.31 82 PHE A N 1
ATOM 607 C CA . PHE A 1 82 ? -7.367 27.641 26.812 1 97.31 82 PHE A CA 1
ATOM 608 C C . PHE A 1 82 ? -7.602 29.078 26.344 1 97.31 82 PHE A C 1
ATOM 610 O O . PHE A 1 82 ? -6.699 29.906 26.422 1 97.31 82 PHE A O 1
ATOM 617 N N . GLY A 1 83 ? -8.789 29.375 25.75 1 96.06 83 GLY A N 1
ATOM 618 C CA . GLY A 1 83 ? -9.086 30.703 25.266 1 96.06 83 GLY A CA 1
ATOM 619 C C . GLY A 1 83 ? -8.398 31.016 23.953 1 96.06 83 GLY A C 1
ATOM 620 O O . GLY A 1 83 ? -7.977 32.156 23.719 1 96.06 83 GLY A O 1
ATOM 621 N N . VAL A 1 84 ? -8.203 30 23.125 1 97.38 84 VAL A N 1
ATOM 622 C CA . VAL A 1 84 ? -7.508 30.188 21.859 1 97.38 84 VAL A CA 1
ATOM 623 C C . VAL A 1 84 ? -8.477 29.969 20.688 1 97.38 84 VAL A C 1
ATOM 625 O O . VAL A 1 84 ? -9.242 29 20.688 1 97.38 84 VAL A O 1
ATOM 628 N N . ARG A 1 85 ? -8.523 30.875 19.812 1 97.38 85 ARG A N 1
ATOM 629 C CA . ARG A 1 85 ? -9.211 30.703 18.547 1 97.38 85 ARG A CA 1
ATOM 630 C C . ARG A 1 85 ? -8.359 29.891 17.578 1 97.38 85 ARG A C 1
ATOM 632 O O . ARG A 1 85 ? -7.145 30.078 17.484 1 97.38 85 ARG A O 1
ATOM 639 N N . VAL A 1 86 ? -8.992 28.875 16.875 1 98.38 86 VAL A N 1
ATOM 640 C CA . VAL A 1 86 ? -8.234 28 15.977 1 98.38 86 VAL A CA 1
ATOM 641 C C . VAL A 1 86 ? -8.82 28.078 14.57 1 98.38 86 VAL A C 1
ATOM 643 O O . VAL A 1 86 ? -10.023 27.859 14.383 1 98.38 86 VAL A O 1
ATOM 646 N N . LEU A 1 87 ? -7.984 28.406 13.664 1 98.38 87 LEU A N 1
ATOM 647 C CA . LEU A 1 87 ? -8.32 28.359 12.242 1 98.38 87 LEU A CA 1
ATOM 648 C C . LEU A 1 87 ? -7.66 27.156 11.562 1 98.38 87 LEU A C 1
ATOM 650 O O . LEU A 1 87 ? -6.469 26.922 11.75 1 98.38 87 LEU A O 1
ATOM 654 N N . VAL A 1 88 ? -8.445 26.328 10.883 1 98.56 88 VAL A N 1
ATOM 655 C CA . VAL A 1 88 ? -7.945 25.234 10.062 1 98.56 88 VAL A CA 1
ATOM 656 C C . VAL A 1 88 ? -8.453 25.375 8.625 1 98.56 88 VAL A C 1
ATOM 658 O O . VAL A 1 88 ? -9.664 25.438 8.398 1 98.56 88 VAL A O 1
ATOM 661 N N . VAL A 1 89 ? -7.574 25.375 7.68 1 98.38 89 VAL A N 1
ATOM 662 C CA . VAL A 1 89 ? -7.91 25.672 6.289 1 98.38 89 VAL A CA 1
ATOM 663 C C . VAL A 1 89 ? -7.613 24.453 5.422 1 98.38 89 VAL A C 1
ATOM 665 O O . VAL A 1 89 ? -6.539 23.859 5.523 1 98.38 89 VAL A O 1
ATOM 668 N N . ASP A 1 90 ? -8.586 24.062 4.602 1 98.44 90 ASP A N 1
ATOM 669 C CA . ASP A 1 90 ? -8.344 23.016 3.633 1 98.44 90 ASP A CA 1
ATOM 670 C C . ASP A 1 90 ? -7.422 23.484 2.514 1 98.44 90 ASP A C 1
ATOM 672 O O . ASP A 1 90 ? -7.691 24.516 1.877 1 98.44 90 ASP A O 1
ATOM 676 N N . ARG A 1 91 ? -6.375 22.781 2.311 1 97.88 91 ARG A N 1
ATOM 677 C CA . ARG A 1 91 ? -5.461 23.109 1.217 1 97.88 91 ARG A CA 1
ATOM 678 C C . ARG A 1 91 ? -6.102 22.812 -0.135 1 97.88 91 ARG A C 1
ATOM 680 O O . ARG A 1 91 ? -7.172 22.203 -0.199 1 97.88 91 ARG A O 1
ATOM 687 N N . PRO A 1 92 ? -5.523 23.328 -1.221 1 97.56 92 PRO A N 1
ATOM 688 C CA . PRO A 1 92 ? -6.129 23.125 -2.539 1 97.56 92 PRO A CA 1
ATOM 689 C C . PRO A 1 92 ? -6.418 21.656 -2.838 1 97.56 92 PRO A C 1
ATOM 691 O O . PRO A 1 92 ? -5.539 20.797 -2.689 1 97.56 92 PRO A O 1
ATOM 694 N N . GLY A 1 93 ? -7.641 21.453 -3.256 1 97.94 93 GLY A N 1
ATOM 695 C CA . GLY A 1 93 ? -8.031 20.125 -3.654 1 97.94 93 GLY A CA 1
ATOM 696 C C . GLY A 1 93 ? -8.531 19.266 -2.494 1 97.94 93 GLY A C 1
ATOM 697 O O . GLY A 1 93 ? -8.836 18.094 -2.668 1 97.94 93 GLY A O 1
ATOM 698 N N . MET A 1 94 ? -8.641 19.828 -1.289 1 97.62 94 MET A N 1
ATOM 699 C CA . MET A 1 94 ? -9.18 19.156 -0.109 1 97.62 94 MET A CA 1
ATOM 700 C C . MET A 1 94 ? -10.484 19.797 0.34 1 97.62 94 MET A C 1
ATOM 702 O O . MET A 1 94 ? -10.617 21.016 0.31 1 97.62 94 MET A O 1
ATOM 706 N N . GLY A 1 95 ? -11.414 18.953 0.809 1 97.56 95 GLY A N 1
ATOM 707 C CA . GLY A 1 95 ? -12.688 19.5 1.233 1 97.56 95 GLY A CA 1
ATOM 708 C C . GLY A 1 95 ? -13.43 20.219 0.122 1 97.56 95 GLY A C 1
ATOM 709 O O . GLY A 1 95 ? -13.672 19.641 -0.941 1 97.56 95 GLY A O 1
ATOM 710 N N . HIS A 1 96 ? -13.719 21.531 0.343 1 98 96 HIS A N 1
ATOM 711 C CA . HIS A 1 96 ? -14.406 22.312 -0.671 1 98 96 HIS A CA 1
ATOM 712 C C . HIS A 1 96 ? -13.461 23.312 -1.336 1 98 96 HIS A C 1
ATOM 714 O O . HIS A 1 96 ? -13.891 24.125 -2.162 1 98 96 HIS A O 1
ATOM 720 N N . SER A 1 97 ? -12.148 23.203 -0.95 1 98.56 97 SER A N 1
ATOM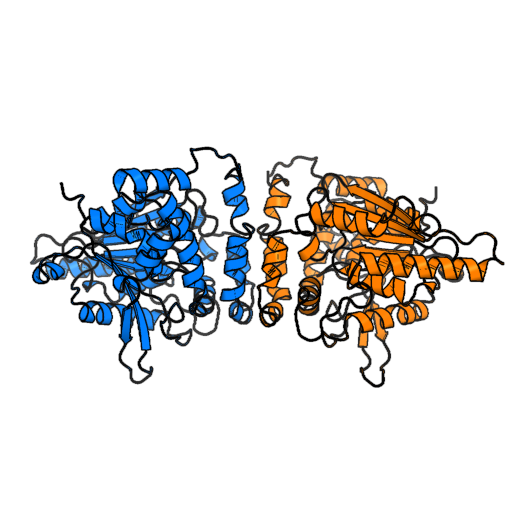 721 C CA . SER A 1 97 ? -11.172 24.094 -1.569 1 98.56 97 SER A CA 1
ATOM 722 C C . SER A 1 97 ? -10.914 23.703 -3.023 1 98.56 97 SER A C 1
ATOM 724 O O . SER A 1 97 ? -10.805 22.531 -3.346 1 98.56 97 SER A O 1
ATOM 726 N N . SER A 1 98 ? -10.797 24.703 -3.842 1 98.31 98 SER A N 1
ATOM 727 C CA . SER A 1 98 ? -10.562 24.5 -5.266 1 98.31 98 SER A CA 1
ATOM 728 C C . SER A 1 98 ? -9.227 23.797 -5.512 1 98.31 98 SER A C 1
ATOM 730 O O . SER A 1 98 ? -8.273 24 -4.758 1 98.31 98 SER A O 1
ATOM 732 N N . GLU A 1 99 ? -9.242 22.969 -6.52 1 97.06 99 GLU A N 1
ATOM 733 C CA . GLU A 1 99 ? -7.969 22.453 -7.008 1 97.06 99 GLU A CA 1
ATOM 734 C C . GLU A 1 99 ? -7.176 23.516 -7.75 1 97.06 99 GLU A C 1
ATOM 736 O O . GLU A 1 99 ? -7.758 24.438 -8.336 1 97.06 99 GLU A O 1
ATOM 741 N N . VAL A 1 100 ? -5.914 23.422 -7.688 1 96.94 100 VAL A N 1
ATOM 742 C CA . VAL A 1 100 ? -5.02 24.281 -8.453 1 96.94 100 VAL A CA 1
ATOM 743 C C . VAL A 1 100 ? -3.936 23.438 -9.125 1 96.94 100 VAL A C 1
ATOM 745 O O . VAL A 1 100 ? -3.68 22.312 -8.711 1 96.94 100 VAL A O 1
ATOM 748 N N . PRO A 1 101 ? -3.324 24.016 -10.195 1 95.75 101 PRO A N 1
ATOM 749 C CA . PRO A 1 101 ? -2.189 23.281 -10.766 1 95.75 101 PRO A CA 1
ATOM 750 C C . PRO A 1 101 ? -1.094 23 -9.742 1 95.75 101 PRO A C 1
ATOM 752 O O . PRO A 1 101 ? -0.849 23.812 -8.852 1 95.75 101 PRO A O 1
ATOM 755 N N . PHE A 1 102 ? -0.479 21.875 -9.945 1 95.88 102 PHE A N 1
ATOM 756 C CA . PHE A 1 102 ? 0.525 21.375 -9.016 1 95.88 102 PHE A CA 1
ATOM 757 C C . PHE A 1 102 ? 1.611 22.406 -8.766 1 95.88 102 PHE A C 1
ATOM 759 O O . PHE A 1 102 ? 2.01 22.641 -7.625 1 95.88 102 PHE A O 1
ATOM 766 N N . ALA A 1 103 ? 1.971 23.156 -9.727 1 95.25 103 ALA A N 1
ATOM 767 C CA . ALA A 1 103 ? 3.131 24.031 -9.688 1 95.25 103 ALA A CA 1
ATOM 768 C C . ALA A 1 103 ? 2.85 25.266 -8.836 1 95.25 103 ALA A C 1
ATOM 770 O O . ALA A 1 103 ? 3.777 25.938 -8.375 1 95.25 103 ALA A O 1
ATOM 771 N N . ILE A 1 104 ? 1.594 25.594 -8.586 1 95.31 104 ILE A N 1
ATOM 772 C CA . ILE A 1 104 ? 1.298 26.828 -7.867 1 95.31 104 ILE A CA 1
ATOM 773 C C . ILE A 1 104 ? 0.607 26.5 -6.547 1 95.31 104 ILE A C 1
ATOM 775 O O . ILE A 1 104 ? -0.002 27.375 -5.922 1 95.31 104 ILE A O 1
ATOM 779 N N . ARG A 1 105 ? 0.649 25.297 -6.109 1 96.06 105 ARG A N 1
ATOM 780 C CA . ARG A 1 105 ? -0.046 24.844 -4.91 1 96.06 105 ARG A CA 1
ATOM 781 C C . ARG A 1 105 ? 0.456 25.578 -3.674 1 96.06 105 ARG A C 1
ATOM 783 O O . ARG A 1 105 ? -0.337 26.141 -2.912 1 96.06 105 ARG A O 1
ATOM 790 N N . VAL A 1 106 ? 1.781 25.609 -3.469 1 97.81 106 VAL A N 1
ATOM 791 C CA . VAL A 1 106 ? 2.365 26.234 -2.281 1 97.81 106 VAL A CA 1
ATOM 792 C C . VAL A 1 106 ? 2.164 27.75 -2.332 1 97.81 106 VAL A C 1
ATOM 794 O O . VAL A 1 106 ? 1.768 28.359 -1.338 1 97.81 106 VAL A O 1
ATOM 797 N N . SER A 1 107 ? 2.361 28.312 -3.516 1 96.88 107 SER A N 1
ATOM 798 C CA . SER A 1 107 ? 2.197 29.766 -3.637 1 96.88 107 SER A CA 1
ATOM 799 C C . SER A 1 107 ? 0.742 30.172 -3.438 1 96.88 107 SER A C 1
ATOM 801 O O . SER A 1 107 ? 0.461 31.25 -2.906 1 96.88 107 SER A O 1
ATOM 803 N N . THR A 1 108 ? -0.168 29.344 -3.873 1 97.44 108 THR A N 1
ATOM 804 C CA . THR A 1 108 ? -1.583 29.625 -3.646 1 97.44 108 THR A CA 1
ATOM 805 C C . THR A 1 108 ? -1.896 29.656 -2.152 1 97.44 108 THR A C 1
ATOM 807 O O . THR A 1 108 ? -2.635 30.516 -1.684 1 97.44 108 THR A O 1
ATOM 810 N N . TRP A 1 109 ? -1.312 28.719 -1.457 1 98.06 109 TRP A N 1
ATOM 811 C CA . TRP A 1 109 ? -1.488 28.688 -0.008 1 98.06 109 TRP A CA 1
ATOM 812 C C . TRP A 1 109 ? -0.934 29.969 0.625 1 98.06 109 TRP A C 1
ATOM 814 O O . TRP A 1 109 ? -1.597 30.594 1.451 1 98.06 109 TRP A O 1
ATOM 824 N N . VAL A 1 110 ? 0.247 30.359 0.256 1 98.25 110 VAL A N 1
ATOM 825 C CA . VAL A 1 110 ? 0.916 31.531 0.827 1 98.25 110 VAL A CA 1
ATOM 826 C C . VAL A 1 110 ? 0.083 32.781 0.572 1 98.25 110 VAL A C 1
ATOM 828 O O . VAL A 1 110 ? 0.014 33.688 1.421 1 98.25 110 VAL A O 1
ATOM 831 N N . ARG A 1 111 ? -0.592 32.781 -0.568 1 97.75 111 ARG A N 1
ATOM 832 C CA . ARG A 1 111 ? -1.455 33.906 -0.92 1 97.75 111 ARG A CA 1
ATOM 833 C C . ARG A 1 111 ? -2.756 33.875 -0.123 1 97.75 111 ARG A C 1
ATOM 835 O O . ARG A 1 111 ? -3.287 34.906 0.258 1 97.75 111 ARG A O 1
ATOM 842 N N . THR A 1 112 ? -3.215 32.75 0.163 1 98.31 112 THR A N 1
ATOM 843 C CA . THR A 1 112 ? -4.508 32.531 0.805 1 98.31 112 THR A CA 1
ATOM 844 C C . THR A 1 112 ? -4.473 33 2.254 1 98.31 112 THR A C 1
ATOM 846 O O . THR A 1 112 ? -5.422 33.625 2.727 1 98.31 112 THR A O 1
ATOM 849 N N . VAL A 1 113 ? -3.381 32.844 2.936 1 98.44 113 VAL A N 1
ATOM 850 C CA . VAL A 1 113 ? -3.309 32.969 4.387 1 98.44 113 VAL A CA 1
ATOM 851 C C . VAL A 1 113 ? -3.57 34.438 4.785 1 98.44 113 VAL A C 1
ATOM 853 O O . VAL A 1 113 ? -4.512 34.719 5.523 1 98.44 113 VAL A O 1
ATOM 856 N N . PRO A 1 114 ? -2.854 35.438 4.273 1 98 114 PRO A N 1
ATOM 857 C CA . PRO A 1 114 ? -3.088 36.812 4.719 1 98 114 PRO A CA 1
ATOM 858 C C . PRO A 1 114 ? -4.461 37.312 4.312 1 98 114 PRO A C 1
ATOM 860 O O . PRO A 1 114 ? -5.07 38.094 5.047 1 98 114 PRO A O 1
ATOM 863 N N . LEU A 1 115 ? -4.965 36.875 3.182 1 98.06 115 LEU A N 1
ATOM 864 C CA . LEU A 1 115 ? -6.27 37.344 2.721 1 98.06 115 LEU A CA 1
ATOM 865 C C . LEU A 1 115 ? -7.383 36.75 3.592 1 98.06 115 LEU A C 1
ATOM 867 O O . LEU A 1 115 ? -8.367 37.438 3.879 1 98.06 115 LEU A O 1
ATOM 871 N N . MET A 1 116 ? -7.184 35.562 3.947 1 97.75 116 MET A N 1
ATOM 872 C CA . MET A 1 116 ? -8.172 34.938 4.82 1 97.75 116 MET A CA 1
ATOM 873 C C . MET A 1 116 ? -8.156 35.594 6.207 1 97.75 116 MET A C 1
ATOM 875 O O . MET A 1 116 ? -9.211 35.812 6.797 1 97.75 116 MET A O 1
ATOM 879 N N . LEU A 1 117 ? -6.973 35.812 6.766 1 97.38 117 LEU A N 1
ATOM 880 C CA . LEU A 1 117 ? -6.867 36.469 8.062 1 97.38 117 LEU A CA 1
ATOM 881 C C . LEU A 1 117 ? -7.52 37.844 8.031 1 97.38 117 LEU A C 1
ATOM 883 O O . LEU A 1 117 ? -8.242 38.219 8.953 1 97.38 117 LEU A O 1
ATOM 887 N N . ALA A 1 118 ? -7.309 38.562 6.953 1 96.31 118 ALA A N 1
ATOM 888 C CA . ALA A 1 118 ? -7.945 39.875 6.789 1 96.31 118 ALA A CA 1
ATOM 889 C C . ALA A 1 118 ? -9.469 39.719 6.75 1 96.31 118 ALA A C 1
ATOM 891 O O . ALA A 1 118 ? -10.18 40.5 7.395 1 96.31 118 ALA A O 1
ATOM 892 N N . HIS A 1 119 ? -9.867 38.75 6.031 1 95.5 119 HIS A N 1
ATOM 893 C CA . HIS A 1 119 ? -11.305 38.5 5.91 1 95.5 119 HIS A CA 1
ATOM 894 C C . HIS A 1 119 ? -11.93 38.219 7.273 1 95.5 119 HIS A C 1
ATOM 896 O O . HIS A 1 119 ? -13.07 38.625 7.52 1 95.5 119 HIS A O 1
ATOM 902 N N . LEU A 1 120 ? -11.211 37.594 8.141 1 94.75 120 LEU A N 1
ATOM 903 C CA . LEU A 1 120 ? -11.742 37.188 9.438 1 94.75 120 LEU A CA 1
ATOM 904 C C . LEU A 1 120 ? -11.375 38.188 10.523 1 94.75 120 LEU A C 1
ATOM 906 O O . LEU A 1 120 ? -11.625 37.969 11.703 1 94.75 120 LEU A O 1
ATOM 910 N N . ASP A 1 121 ? -10.727 39.219 10.148 1 93.44 121 ASP A N 1
ATOM 911 C CA . ASP A 1 121 ? -10.297 40.281 11.047 1 93.44 121 ASP A CA 1
ATOM 912 C C . ASP A 1 121 ? -9.359 39.75 12.125 1 93.44 121 ASP A C 1
ATOM 914 O O . ASP A 1 121 ? -9.555 40.031 13.312 1 93.44 121 ASP A O 1
ATOM 918 N N . ILE A 1 122 ? -8.484 38.906 11.703 1 94.94 122 ILE A N 1
ATOM 919 C CA . ILE A 1 122 ? -7.434 38.375 12.57 1 94.94 122 ILE A CA 1
ATOM 920 C C . ILE A 1 122 ? -6.109 39.062 12.266 1 94.94 122 ILE A C 1
ATOM 922 O O . ILE A 1 122 ? -5.613 39 11.133 1 94.94 122 ILE A O 1
ATOM 926 N N . GLU A 1 123 ? -5.555 39.656 13.227 1 93.94 123 GLU A N 1
ATOM 927 C CA . GLU A 1 123 ? -4.336 40.438 13.008 1 93.94 123 GLU A CA 1
ATOM 928 C C . GLU A 1 123 ? -3.094 39.562 13.133 1 93.94 123 GLU A C 1
ATOM 930 O O . GLU A 1 123 ? -2.143 39.719 12.359 1 93.94 123 GLU A O 1
ATOM 935 N N . HIS A 1 124 ? -3.057 38.719 14.156 1 96.06 124 HIS A N 1
ATOM 936 C CA . HIS A 1 124 ? -1.891 37.875 14.414 1 96.06 124 HIS A CA 1
ATOM 937 C C . HIS A 1 124 ? -2.303 36.438 14.711 1 96.06 124 HIS A C 1
ATOM 939 O O . HIS A 1 124 ? -3.393 36.188 15.234 1 96.06 124 HIS A O 1
ATOM 945 N N . VAL A 1 125 ? -1.42 35.5 14.328 1 98.19 125 VAL A N 1
ATOM 946 C CA . VAL A 1 125 ? -1.676 34.094 14.594 1 98.19 125 VAL A CA 1
ATOM 947 C C . VAL A 1 125 ? -0.381 33.406 15.016 1 98.19 125 VAL A C 1
ATOM 949 O O . VAL A 1 125 ? 0.713 33.875 14.688 1 98.19 125 VAL A O 1
ATOM 952 N N . ALA A 1 126 ? -0.507 32.406 15.828 1 98.62 126 ALA A N 1
ATOM 953 C CA . ALA A 1 126 ? 0.526 31.391 15.914 1 98.62 126 ALA A CA 1
ATOM 954 C C . ALA A 1 126 ? 0.404 30.391 14.766 1 98.62 126 ALA A C 1
ATOM 956 O O . ALA A 1 126 ? -0.697 30.125 14.281 1 98.62 126 ALA A O 1
ATOM 957 N N . LEU A 1 127 ? 1.544 29.844 14.289 1 98.88 127 LEU A N 1
ATOM 958 C CA . LEU A 1 127 ? 1.53 28.859 13.219 1 98.88 127 LEU A CA 1
ATOM 959 C C . LEU A 1 127 ? 1.879 27.469 13.758 1 98.88 127 LEU A C 1
ATOM 961 O O . LEU A 1 127 ? 2.91 27.297 14.414 1 98.88 127 LEU A O 1
ATOM 965 N N . VAL A 1 128 ? 1.015 26.516 13.5 1 98.88 128 VAL A N 1
ATOM 966 C CA . VAL A 1 128 ? 1.241 25.141 13.922 1 98.88 128 VAL A CA 1
ATOM 967 C C . VAL A 1 128 ? 0.967 24.203 12.75 1 98.88 128 VAL A C 1
ATOM 969 O O . VAL A 1 128 ? -0.042 24.328 12.062 1 98.88 128 VAL A O 1
ATOM 972 N N . SER A 1 129 ? 1.858 23.266 12.461 1 98.81 129 SER A N 1
ATOM 973 C CA . SER A 1 129 ? 1.662 22.328 11.359 1 98.81 129 SER A CA 1
ATOM 974 C C . SER A 1 129 ? 1.858 20.891 11.805 1 98.81 129 SER A C 1
ATOM 976 O O . SER A 1 129 ? 2.422 20.641 12.875 1 98.81 129 SER A O 1
ATOM 978 N N . HIS A 1 130 ? 1.286 20.031 11.039 1 98.12 130 HIS A N 1
ATOM 979 C CA . HIS A 1 130 ? 1.519 18.594 11.164 1 98.12 130 HIS A CA 1
ATOM 980 C C . HIS A 1 130 ? 2.029 18 9.852 1 98.12 130 HIS A C 1
ATOM 982 O O . HIS A 1 130 ? 1.479 18.281 8.789 1 98.12 130 HIS A O 1
ATOM 988 N N . SER A 1 131 ? 3.088 17.172 9.953 1 97.75 131 SER A N 1
ATOM 989 C CA . SER A 1 131 ? 3.561 16.375 8.828 1 97.75 131 SER A CA 1
ATOM 990 C C . SER A 1 131 ? 3.809 17.234 7.598 1 97.75 131 SER A C 1
ATOM 992 O O . SER A 1 131 ? 4.535 18.234 7.668 1 97.75 131 SER A O 1
ATOM 994 N N . ALA A 1 132 ? 3.133 17.047 6.488 1 97.56 132 ALA A N 1
ATOM 995 C CA . ALA A 1 132 ? 3.338 17.75 5.23 1 97.56 132 ALA A CA 1
ATOM 996 C C . ALA A 1 132 ? 3.004 19.234 5.375 1 97.56 132 ALA A C 1
ATOM 998 O O . ALA A 1 132 ? 3.447 20.062 4.57 1 97.56 132 ALA A O 1
ATOM 999 N N . GLY A 1 133 ? 2.25 19.562 6.387 1 98.44 133 GLY A N 1
ATOM 1000 C CA . GLY A 1 133 ? 1.944 20.953 6.648 1 98.44 133 GLY A CA 1
ATOM 1001 C C . GLY A 1 133 ? 3.178 21.797 6.914 1 98.44 133 GLY A C 1
ATOM 1002 O O . GLY A 1 133 ? 3.131 23.031 6.812 1 98.44 133 GLY A O 1
ATOM 1003 N N . THR A 1 134 ? 4.262 21.125 7.23 1 98.75 134 THR A N 1
ATOM 1004 C CA . THR A 1 134 ? 5.527 21.797 7.52 1 98.75 134 THR A CA 1
ATOM 1005 C C . THR A 1 134 ? 5.973 22.656 6.332 1 98.75 134 THR A C 1
ATOM 1007 O O . THR A 1 134 ? 6.418 23.781 6.512 1 98.75 134 THR A O 1
ATOM 1010 N N . ILE A 1 135 ? 5.797 22.141 5.152 1 98.69 135 ILE A N 1
ATOM 1011 C CA . ILE A 1 135 ? 6.199 22.828 3.934 1 98.69 135 ILE A CA 1
ATOM 1012 C C . ILE A 1 135 ? 5.41 24.141 3.797 1 98.69 135 ILE A C 1
ATOM 1014 O O . ILE A 1 135 ? 5.988 25.188 3.549 1 98.69 135 ILE A O 1
ATOM 1018 N N . TYR A 1 136 ? 4.188 24.078 4.078 1 98.75 136 TYR A N 1
ATOM 1019 C CA . TYR A 1 136 ? 3.307 25.234 3.969 1 98.75 136 TYR A CA 1
ATOM 1020 C C . TYR A 1 136 ? 3.564 26.219 5.098 1 98.75 136 TYR A C 1
ATOM 1022 O O . TYR A 1 136 ? 3.57 27.438 4.883 1 98.75 136 TYR A O 1
ATOM 1030 N N . LEU A 1 137 ? 3.781 25.703 6.266 1 98.88 137 LEU A N 1
ATOM 1031 C CA . LEU A 1 137 ? 4.059 26.578 7.398 1 98.88 137 LEU A CA 1
ATOM 1032 C C . LEU A 1 137 ? 5.34 27.375 7.168 1 98.88 137 LEU A C 1
ATOM 1034 O O . LEU A 1 137 ? 5.355 28.594 7.359 1 98.88 137 LEU A O 1
ATOM 1038 N N . LEU A 1 138 ? 6.391 26.719 6.746 1 98.88 138 LEU A N 1
ATOM 1039 C CA . LEU A 1 138 ? 7.684 27.375 6.605 1 98.88 138 LEU A CA 1
ATOM 1040 C C . LEU A 1 138 ? 7.641 28.422 5.492 1 98.88 138 LEU A C 1
ATOM 1042 O O . LEU A 1 138 ? 8.234 29.5 5.617 1 98.88 138 LEU A O 1
ATOM 1046 N N . ASN A 1 139 ? 6.934 28.109 4.43 1 98.88 139 ASN A N 1
ATOM 1047 C CA . ASN A 1 139 ? 6.766 29.109 3.389 1 98.88 139 ASN A CA 1
ATOM 1048 C C . ASN A 1 139 ? 5.938 30.297 3.883 1 98.88 139 ASN A C 1
ATOM 1050 O O . ASN A 1 139 ? 6.238 31.453 3.559 1 98.88 139 ASN A O 1
ATOM 1054 N N . THR A 1 140 ? 4.922 30 4.629 1 98.81 140 THR A N 1
ATOM 1055 C CA . THR A 1 140 ? 4.125 31.062 5.215 1 98.81 140 THR A CA 1
ATOM 1056 C C . THR A 1 140 ? 4.98 31.938 6.125 1 98.81 140 THR A C 1
ATOM 1058 O O . THR A 1 140 ? 4.902 33.156 6.062 1 98.81 140 THR A O 1
ATOM 1061 N N . LEU A 1 141 ? 5.785 31.297 6.93 1 98.56 141 LEU A N 1
ATOM 1062 C CA . LEU A 1 141 ? 6.672 32 7.84 1 98.56 141 LEU A CA 1
ATOM 1063 C C . LEU A 1 141 ? 7.621 32.938 7.074 1 98.56 141 LEU A C 1
ATOM 1065 O O . LEU A 1 141 ? 7.879 34.062 7.496 1 98.56 141 LEU A O 1
ATOM 1069 N N . HIS A 1 142 ? 8.086 32.469 5.973 1 98.25 142 HIS A N 1
ATOM 1070 C CA . HIS A 1 142 ? 9.023 33.25 5.156 1 98.25 142 HIS A CA 1
ATOM 1071 C C . HIS A 1 142 ? 8.344 34.469 4.535 1 98.25 142 HIS A C 1
ATOM 1073 O O . HIS A 1 142 ? 8.859 35.594 4.613 1 98.25 142 HIS A O 1
ATOM 1079 N N . TYR A 1 143 ? 7.199 34.312 4.004 1 98.25 143 TYR A N 1
ATOM 1080 C CA . TYR A 1 143 ? 6.582 35.344 3.193 1 98.25 143 TYR A CA 1
ATOM 1081 C C . TYR A 1 143 ? 5.656 36.219 4.035 1 98.25 143 TYR A C 1
ATOM 1083 O O . TYR A 1 143 ? 5.391 37.375 3.686 1 98.25 143 TYR A O 1
ATOM 1091 N N . ASN A 1 144 ? 5.148 35.625 5.098 1 98.12 144 ASN A N 1
ATOM 1092 C CA . ASN A 1 144 ? 4.145 36.312 5.891 1 98.12 144 ASN A CA 1
ATOM 1093 C C . ASN A 1 144 ? 4.539 36.406 7.363 1 98.12 144 ASN A C 1
ATOM 1095 O O . ASN A 1 144 ? 3.715 36.156 8.242 1 98.12 144 ASN A O 1
ATOM 1099 N N . ARG A 1 145 ? 5.777 36.719 7.605 1 97.25 145 ARG A N 1
ATOM 1100 C CA . ARG A 1 145 ? 6.309 36.719 8.969 1 97.25 145 ARG A CA 1
ATOM 1101 C C . ARG A 1 145 ? 5.539 37.688 9.844 1 97.25 145 ARG A C 1
ATOM 1103 O O . ARG A 1 145 ? 5.363 37.469 11.047 1 97.25 145 ARG A O 1
ATOM 1110 N N . ASP A 1 146 ? 4.941 38.688 9.328 1 95.75 146 ASP A N 1
ATOM 1111 C CA . ASP A 1 146 ? 4.332 39.781 10.07 1 95.75 146 ASP A CA 1
ATOM 1112 C C . ASP A 1 146 ? 2.971 39.375 10.633 1 95.75 146 ASP A C 1
ATOM 1114 O O . ASP A 1 146 ? 2.404 40.094 11.469 1 95.75 146 ASP A O 1
ATOM 1118 N N . ILE A 1 147 ? 2.506 38.219 10.227 1 97.5 147 ILE A N 1
ATOM 1119 C CA . ILE A 1 147 ? 1.209 37.781 10.742 1 97.5 147 ILE A CA 1
ATOM 1120 C C . ILE A 1 147 ? 1.377 37.188 12.133 1 97.5 147 ILE A C 1
ATOM 1122 O O . ILE A 1 147 ? 0.394 36.969 12.844 1 97.5 147 ILE A O 1
ATOM 1126 N N . LEU A 1 148 ? 2.598 36.906 12.531 1 97.44 148 LEU A N 1
ATOM 1127 C CA . LEU A 1 148 ? 2.84 36.438 13.898 1 97.44 148 LEU A CA 1
ATOM 1128 C C . LEU A 1 148 ? 2.752 37.594 14.883 1 97.44 148 LEU A C 1
ATOM 1130 O O . LEU A 1 148 ? 2.984 38.75 14.516 1 97.44 148 LEU A O 1
ATOM 1134 N N . HIS A 1 149 ? 2.404 37.219 16.125 1 94.5 149 HIS A N 1
ATOM 1135 C CA . HIS A 1 149 ? 2.377 38.219 17.156 1 94.5 149 HIS A CA 1
ATOM 1136 C C . HIS A 1 149 ? 3.729 38.906 17.297 1 94.5 149 HIS A C 1
ATOM 1138 O O . HIS A 1 149 ? 4.77 38.25 17.328 1 94.5 149 HIS A O 1
ATOM 1144 N N . PRO A 1 150 ? 3.719 40.188 17.391 1 90.56 150 PRO A N 1
ATOM 1145 C CA . PRO A 1 150 ? 4.988 40.906 17.406 1 90.56 150 PRO A CA 1
ATOM 1146 C C . PRO A 1 150 ? 5.812 40.656 18.656 1 90.56 150 PRO A C 1
ATOM 1148 O O . PRO A 1 150 ? 7.043 40.562 18.578 1 90.56 150 PRO A O 1
ATOM 1151 N N . ASP A 1 151 ? 5.168 40.469 19.766 1 89.38 151 ASP A N 1
ATOM 1152 C CA . ASP A 1 151 ? 5.879 40.344 21.031 1 89.38 151 ASP A CA 1
ATOM 1153 C C . ASP A 1 151 ? 6.098 38.875 21.391 1 89.38 151 ASP A C 1
ATOM 1155 O O . ASP A 1 151 ? 7.031 38.531 22.125 1 89.38 151 ASP A O 1
ATOM 1159 N N . GLN A 1 152 ? 5.18 38.031 20.859 1 93.12 152 GLN A N 1
ATOM 1160 C CA . GLN A 1 152 ? 5.266 36.625 21.203 1 93.12 152 GLN A CA 1
ATOM 1161 C C . GLN A 1 152 ? 5.047 35.75 19.969 1 93.12 152 GLN A C 1
ATOM 1163 O O . GLN A 1 152 ? 4.145 34.906 19.953 1 93.12 152 GLN A O 1
ATOM 1168 N N . PRO A 1 153 ? 5.969 35.969 19.016 1 97 153 PRO A N 1
ATOM 1169 C CA . PRO A 1 153 ? 5.809 35.125 17.828 1 97 153 PRO A CA 1
ATOM 1170 C C . PRO A 1 153 ? 6.043 33.656 18.125 1 97 153 PRO A C 1
ATOM 1172 O O . PRO A 1 153 ? 7 33.281 18.812 1 97 153 PRO A O 1
ATOM 1175 N N . PHE A 1 154 ? 5.164 32.781 17.609 1 98.38 154 PHE A N 1
ATOM 1176 C CA . PHE A 1 154 ? 5.23 31.359 17.969 1 98.38 154 PHE A CA 1
ATOM 1177 C C . PHE A 1 154 ? 4.934 30.484 16.766 1 98.38 154 PHE A C 1
ATOM 1179 O O . PHE A 1 154 ? 4.008 30.75 15.992 1 98.38 154 PHE A O 1
ATOM 1186 N N . VAL A 1 155 ? 5.77 29.453 16.641 1 98.69 155 VAL A N 1
ATOM 1187 C CA . VAL A 1 155 ? 5.609 28.406 15.625 1 98.69 155 VAL A CA 1
ATOM 1188 C C . VAL A 1 155 ? 5.812 27.031 16.266 1 98.69 155 VAL A C 1
ATOM 1190 O O . VAL A 1 155 ? 6.691 26.859 17.109 1 98.69 155 VAL A O 1
ATOM 1193 N N . ALA A 1 156 ? 4.961 26.078 15.852 1 98.88 156 ALA A N 1
ATOM 1194 C CA . ALA A 1 156 ? 5.176 24.703 16.312 1 98.88 156 ALA A CA 1
ATOM 1195 C C . ALA A 1 156 ? 5.109 23.734 15.133 1 98.88 156 ALA A C 1
ATOM 1197 O O . ALA A 1 156 ? 4.273 23.875 14.242 1 98.88 156 ALA A O 1
ATOM 1198 N N . LEU A 1 157 ? 6.008 22.781 15.094 1 98.88 157 LEU A N 1
ATOM 1199 C CA . LEU A 1 157 ? 6.078 21.703 14.102 1 98.88 157 LEU A CA 1
ATOM 1200 C C . LEU A 1 157 ? 5.797 20.359 14.734 1 98.88 157 LEU A C 1
ATOM 1202 O O . LEU A 1 157 ? 6.617 19.828 15.492 1 98.88 157 LEU A O 1
ATOM 1206 N N . LEU A 1 158 ? 4.621 19.797 14.438 1 98.69 158 LEU A N 1
ATOM 1207 C CA . LEU A 1 158 ? 4.254 18.484 14.953 1 98.69 158 LEU A CA 1
ATOM 1208 C C . LEU A 1 158 ? 4.555 17.391 13.93 1 98.69 158 LEU A C 1
ATOM 1210 O O . LEU A 1 158 ? 3.949 17.359 12.859 1 98.69 158 LEU A O 1
ATOM 1214 N N . ALA A 1 159 ? 5.449 16.5 14.273 1 98.06 159 ALA A N 1
ATOM 1215 C CA . ALA A 1 159 ? 5.902 15.445 13.359 1 98.06 159 ALA A CA 1
ATOM 1216 C C . ALA A 1 159 ? 6.227 16.016 11.984 1 98.06 159 ALA A C 1
ATOM 1218 O O . ALA A 1 159 ? 5.699 15.555 10.969 1 98.06 159 ALA A O 1
ATOM 1219 N N . PRO A 1 160 ? 7.16 17 11.992 1 98.75 160 PRO A N 1
ATOM 1220 C CA . PRO A 1 160 ? 7.426 17.688 10.734 1 98.75 160 PRO A CA 1
ATOM 1221 C C . PRO A 1 160 ? 7.941 16.766 9.641 1 98.75 160 PRO A C 1
ATOM 1223 O O . PRO A 1 160 ? 8.836 15.945 9.891 1 98.75 160 PRO A O 1
ATOM 1226 N N . TRP A 1 161 ? 7.375 16.906 8.453 1 98.12 161 TRP A N 1
ATOM 1227 C CA . TRP A 1 161 ? 7.82 16.109 7.305 1 98.12 161 TRP A CA 1
ATOM 1228 C C . TRP A 1 161 ? 9.266 16.438 6.949 1 98.12 161 TRP A C 1
ATOM 1230 O O . TRP A 1 161 ? 9.664 17.609 6.949 1 98.12 161 TRP A O 1
ATOM 1240 N N . VAL A 1 162 ? 10.047 15.43 6.703 1 98.12 162 VAL A N 1
ATOM 1241 C CA . VAL A 1 162 ? 11.445 15.57 6.332 1 98.12 162 VAL A CA 1
ATOM 1242 C C . VAL A 1 162 ? 11.719 14.828 5.027 1 98.12 162 VAL A C 1
ATOM 1244 O O . VAL A 1 162 ? 11.188 13.734 4.809 1 98.12 162 VAL A O 1
ATOM 1247 N N . ASP A 1 163 ? 12.477 15.438 4.164 1 96.81 163 ASP A N 1
ATOM 1248 C CA . ASP A 1 163 ? 12.922 14.797 2.934 1 96.81 163 ASP A CA 1
ATOM 1249 C C . ASP A 1 163 ? 13.453 13.391 3.211 1 96.81 163 ASP A C 1
ATOM 1251 O O . ASP A 1 163 ? 14.383 13.219 3.998 1 96.81 163 ASP A O 1
ATOM 1255 N N . PRO A 1 164 ? 12.891 12.445 2.447 1 94.56 164 PRO A N 1
ATOM 1256 C CA . PRO A 1 164 ? 13.359 11.07 2.654 1 94.56 164 PRO A CA 1
ATOM 1257 C C . PRO A 1 164 ? 14.859 10.914 2.398 1 94.56 164 PRO A C 1
ATOM 1259 O O . PRO A 1 164 ? 15.492 10.016 2.955 1 94.56 164 PRO A O 1
ATOM 1262 N N . ALA A 1 165 ? 15.453 11.805 1.616 1 94.94 165 ALA A N 1
ATOM 1263 C CA . ALA A 1 165 ? 16.906 11.797 1.404 1 94.94 165 ALA A CA 1
ATOM 1264 C C . ALA A 1 165 ? 17.656 12.047 2.709 1 94.94 165 ALA A C 1
ATOM 1266 O O . ALA A 1 165 ? 18.797 11.617 2.871 1 94.94 165 ALA A O 1
ATOM 1267 N N . HIS A 1 166 ? 17 12.711 3.623 1 96.69 166 HIS A N 1
ATOM 1268 C CA . HIS A 1 166 ? 17.625 13.047 4.895 1 96.69 166 HIS A CA 1
ATOM 1269 C C . HIS A 1 166 ? 17.141 12.117 6.008 1 96.69 166 HIS A C 1
ATOM 1271 O O . HIS A 1 166 ? 17.922 11.719 6.875 1 96.69 166 HIS A O 1
ATOM 1277 N N . SER A 1 167 ? 15.828 11.766 6.051 1 96.19 167 SER A N 1
ATOM 1278 C CA . SER A 1 167 ? 15.297 10.906 7.105 1 96.19 167 SER A CA 1
ATOM 1279 C C . SER A 1 167 ? 15.82 9.484 6.965 1 96.19 167 SER A C 1
ATOM 1281 O O . SER A 1 167 ? 15.922 8.75 7.957 1 96.19 167 SER A O 1
ATOM 1283 N N . LYS A 1 168 ? 16.031 9.031 5.73 1 93.62 168 LYS A N 1
ATOM 1284 C CA . LYS A 1 168 ? 16.578 7.73 5.352 1 93.62 168 LYS A CA 1
ATOM 1285 C C . LYS A 1 168 ? 15.609 6.609 5.723 1 93.62 168 LYS A C 1
ATOM 1287 O O . LYS A 1 168 ? 16.031 5.469 5.941 1 93.62 168 LYS A O 1
ATOM 1292 N N . VAL A 1 169 ? 14.352 7.027 5.922 1 89.62 169 VAL A N 1
ATOM 1293 C CA . VAL A 1 169 ? 13.336 6 6.121 1 89.62 169 VAL A CA 1
ATOM 1294 C C . VAL A 1 169 ? 13.109 5.238 4.816 1 89.62 169 VAL A C 1
ATOM 1296 O O . VAL A 1 169 ? 12.664 5.82 3.822 1 89.62 169 VAL A O 1
ATOM 1299 N N . THR A 1 170 ? 13.336 3.99 4.785 1 85.38 170 THR A N 1
ATOM 1300 C CA . THR A 1 170 ? 13.398 3.184 3.57 1 85.38 170 THR A CA 1
ATOM 1301 C C . THR A 1 170 ? 12.062 3.215 2.83 1 85.38 170 THR A C 1
ATOM 1303 O O . THR A 1 170 ? 12.031 3.426 1.615 1 85.38 170 THR A O 1
ATOM 1306 N N . SER A 1 171 ? 10.977 3.016 3.559 1 83.81 171 SER A N 1
ATOM 1307 C CA . SER A 1 171 ? 9.664 2.99 2.916 1 83.81 171 SER A CA 1
ATOM 1308 C C . SER A 1 171 ? 9.359 4.316 2.234 1 83.81 171 SER A C 1
ATOM 1310 O O . SER A 1 171 ? 8.719 4.348 1.182 1 83.81 171 SER A O 1
ATOM 1312 N N . MET A 1 172 ? 9.836 5.402 2.832 1 88.44 172 MET A N 1
ATOM 1313 C CA . MET A 1 172 ? 9.609 6.719 2.234 1 88.44 172 MET A CA 1
ATOM 1314 C C . MET A 1 172 ? 10.547 6.945 1.054 1 88.44 172 MET A C 1
ATOM 1316 O O . MET A 1 172 ? 10.18 7.605 0.08 1 88.44 172 MET A O 1
ATOM 1320 N N . GLN A 1 173 ? 11.703 6.375 1.142 1 89.12 173 GLN A N 1
ATOM 1321 C CA . GLN A 1 173 ? 12.633 6.469 0.022 1 89.12 173 GLN A CA 1
ATOM 1322 C C . GLN A 1 173 ? 12.102 5.715 -1.195 1 89.12 173 GLN A C 1
ATOM 1324 O O . GLN A 1 173 ? 12.305 6.145 -2.334 1 89.12 173 GLN A O 1
ATOM 1329 N N . LEU A 1 174 ? 11.453 4.625 -0.96 1 84.88 174 LEU A N 1
ATOM 1330 C CA . LEU A 1 174 ? 10.93 3.807 -2.047 1 84.88 174 LEU A CA 1
ATOM 1331 C C . LEU A 1 174 ? 9.836 4.555 -2.812 1 84.88 174 LEU A C 1
ATOM 1333 O O . LEU A 1 174 ? 9.609 4.289 -3.994 1 84.88 174 LEU A O 1
ATOM 1337 N N . MET A 1 175 ? 9.172 5.48 -2.148 1 84.5 175 MET A N 1
ATOM 1338 C CA . MET A 1 175 ? 8.148 6.281 -2.818 1 84.5 175 MET A CA 1
ATOM 1339 C C . MET A 1 175 ? 8.742 7.059 -3.984 1 84.5 175 MET A C 1
ATOM 1341 O O . MET A 1 175 ? 8.047 7.367 -4.953 1 84.5 175 MET A O 1
ATOM 1345 N N . GLN A 1 176 ? 9.969 7.344 -3.877 1 85.38 176 GLN A N 1
ATOM 1346 C CA . GLN A 1 176 ? 10.641 8.109 -4.922 1 85.38 176 GLN A CA 1
ATOM 1347 C C . GLN A 1 176 ? 10.75 7.309 -6.215 1 85.38 176 GLN A C 1
ATOM 1349 O O . GLN A 1 176 ? 10.922 7.875 -7.293 1 85.38 176 GLN A O 1
ATOM 1354 N N . TYR A 1 177 ? 10.562 6.043 -6.133 1 84.56 177 TYR A N 1
ATOM 1355 C CA . TYR A 1 177 ? 10.68 5.184 -7.309 1 84.56 177 TYR A CA 1
ATOM 1356 C C . TYR A 1 177 ? 9.32 4.996 -7.977 1 84.56 177 TYR A C 1
ATOM 1358 O O . TYR A 1 177 ? 9.242 4.496 -9.102 1 84.56 177 TYR A O 1
ATOM 1366 N N . ILE A 1 178 ? 8.312 5.434 -7.34 1 87.5 178 ILE A N 1
ATOM 1367 C CA . ILE A 1 178 ? 6.984 5.387 -7.938 1 87.5 178 ILE A CA 1
ATOM 1368 C C . ILE A 1 178 ? 6.855 6.48 -8.992 1 87.5 178 ILE A C 1
ATOM 1370 O O . ILE A 1 178 ? 7.117 7.656 -8.719 1 87.5 178 ILE A O 1
ATOM 1374 N N . PRO A 1 179 ? 6.457 6.109 -10.227 1 90.31 179 PRO A N 1
ATOM 1375 C CA . PRO A 1 179 ? 6.285 7.145 -11.25 1 90.31 179 PRO A CA 1
ATOM 1376 C C . PRO A 1 179 ? 5.262 8.203 -10.852 1 90.31 179 PRO A C 1
ATOM 1378 O O . PRO A 1 179 ? 4.273 7.895 -10.188 1 90.31 179 PRO A O 1
ATOM 1381 N N . ALA A 1 180 ? 5.492 9.367 -11.32 1 92.81 180 ALA A N 1
ATOM 1382 C CA . ALA A 1 180 ? 4.656 10.508 -10.945 1 92.81 180 ALA A CA 1
ATOM 1383 C C . ALA A 1 180 ? 3.191 10.242 -11.281 1 92.81 180 ALA A C 1
ATOM 1385 O O . ALA A 1 180 ? 2.299 10.602 -10.508 1 92.81 180 ALA A O 1
ATOM 1386 N N . GLN A 1 181 ? 2.939 9.641 -12.391 1 89.12 181 GLN A N 1
ATOM 1387 C CA . GLN A 1 181 ? 1.576 9.406 -12.852 1 89.12 181 GLN A CA 1
ATOM 1388 C C . GLN A 1 181 ? 0.814 8.508 -11.883 1 89.12 181 GLN A C 1
ATOM 1390 O O . GLN A 1 181 ? -0.412 8.594 -11.789 1 89.12 181 GLN A O 1
ATOM 1395 N N . ALA A 1 182 ? 1.512 7.723 -11.148 1 90 182 ALA A N 1
ATOM 1396 C CA . ALA A 1 182 ? 0.879 6.766 -10.242 1 90 182 ALA A CA 1
ATOM 1397 C C . ALA A 1 182 ? 0.299 7.473 -9.016 1 90 182 ALA A C 1
ATOM 1399 O O . ALA A 1 182 ? -0.576 6.93 -8.336 1 90 182 ALA A O 1
ATOM 1400 N N . PHE A 1 183 ? 0.697 8.648 -8.797 1 93.38 183 PHE A N 1
ATOM 1401 C CA . PHE A 1 183 ? 0.196 9.391 -7.652 1 93.38 183 PHE A CA 1
ATOM 1402 C C . PHE A 1 183 ? -1.199 9.938 -7.93 1 93.38 183 PHE A C 1
ATOM 1404 O O . PHE A 1 183 ? -1.877 10.414 -7.016 1 93.38 183 PHE A O 1
ATOM 1411 N N . SER A 1 184 ? -1.722 9.836 -9.172 1 91.81 184 SER A N 1
ATOM 1412 C CA . SER A 1 184 ? -3.039 10.344 -9.539 1 91.81 184 SER A CA 1
ATOM 1413 C C . SER A 1 184 ? -4.148 9.586 -8.82 1 91.81 184 SER A C 1
ATOM 1415 O O . SER A 1 184 ? -5.293 10.031 -8.781 1 91.81 184 SER A O 1
ATOM 1417 N N . VAL A 1 185 ? -3.799 8.398 -8.219 1 90.75 185 VAL A N 1
ATOM 1418 C CA . VAL A 1 185 ? -4.824 7.609 -7.539 1 90.75 185 VAL A CA 1
ATOM 1419 C C . VAL A 1 185 ? -4.484 7.48 -6.055 1 90.75 185 VAL A C 1
ATOM 1421 O O . VAL A 1 185 ? -5.086 6.676 -5.34 1 90.75 185 VAL A O 1
ATOM 1424 N N . TRP A 1 186 ? -3.58 8.227 -5.648 1 91.44 186 TRP A N 1
ATOM 1425 C CA . TRP A 1 186 ? -3.098 8.156 -4.273 1 91.44 186 TRP A CA 1
ATOM 1426 C C . TRP A 1 186 ? -4.234 8.375 -3.283 1 91.44 186 TRP A C 1
ATOM 1428 O O . TRP A 1 186 ? -4.293 7.723 -2.238 1 91.44 186 TRP A O 1
ATOM 1438 N N . HIS A 1 187 ? -5.141 9.289 -3.602 1 91.31 187 HIS A N 1
ATOM 1439 C CA . HIS A 1 187 ? -6.219 9.633 -2.68 1 91.31 187 HIS A CA 1
ATOM 1440 C C . HIS A 1 187 ? -7.172 8.461 -2.488 1 91.31 187 HIS A C 1
ATOM 1442 O O . HIS A 1 187 ? -7.93 8.414 -1.514 1 91.31 187 HIS A O 1
ATOM 1448 N N . HIS A 1 188 ? -7.137 7.469 -3.361 1 87.31 188 HIS A N 1
ATOM 1449 C CA . HIS A 1 188 ? -7.953 6.27 -3.217 1 87.31 188 HIS A CA 1
ATOM 1450 C C . HIS A 1 188 ? -7.223 5.195 -2.42 1 87.31 188 HIS A C 1
ATOM 1452 O O . HIS A 1 188 ? -7.836 4.465 -1.64 1 87.31 188 HIS A O 1
ATOM 1458 N N . ILE A 1 189 ? -5.938 5.133 -2.525 1 84.44 189 ILE A N 1
ATOM 1459 C CA . ILE A 1 189 ? -5.168 3.982 -2.066 1 84.44 189 ILE A CA 1
ATOM 1460 C C . ILE A 1 189 ? -4.664 4.23 -0.646 1 84.44 189 ILE A C 1
ATOM 1462 O O . ILE A 1 189 ? -4.762 3.354 0.217 1 84.44 189 ILE A O 1
ATOM 1466 N N . ALA A 1 190 ? -4.203 5.391 -0.425 1 83.62 190 ALA A N 1
ATOM 1467 C CA . ALA A 1 190 ? -3.512 5.688 0.826 1 83.62 190 ALA A CA 1
ATOM 1468 C C . ALA A 1 190 ? -4.43 5.473 2.025 1 83.62 190 ALA A C 1
ATOM 1470 O O . ALA A 1 190 ? -4.031 4.859 3.018 1 83.62 190 ALA A O 1
ATOM 1471 N N . PRO A 1 191 ? -5.664 5.938 1.996 1 79.69 191 PRO A N 1
ATOM 1472 C CA . PRO A 1 191 ? -6.539 5.695 3.145 1 79.69 191 PRO A CA 1
ATOM 1473 C C . PRO A 1 191 ? -6.762 4.207 3.416 1 79.69 191 PRO A C 1
ATOM 1475 O O . PRO A 1 191 ? -6.902 3.801 4.574 1 79.69 191 PRO A O 1
ATOM 1478 N N . LEU A 1 192 ? -6.766 3.506 2.4 1 74.06 192 LEU A N 1
ATOM 1479 C CA . LEU A 1 192 ? -6.961 2.068 2.557 1 74.06 192 LEU A CA 1
ATOM 1480 C C . LEU A 1 192 ? -5.738 1.42 3.195 1 74.06 192 LEU A C 1
ATOM 1482 O O . LEU A 1 192 ? -5.867 0.51 4.016 1 74.06 192 LEU A O 1
ATOM 1486 N N . LEU A 1 193 ? -4.59 1.935 2.789 1 71.62 193 LEU A N 1
ATOM 1487 C CA . LEU A 1 193 ? -3.359 1.44 3.393 1 71.62 193 LEU A CA 1
ATOM 1488 C C . LEU A 1 193 ? -3.299 1.795 4.875 1 71.62 193 LEU A C 1
ATOM 1490 O O . LEU A 1 193 ? -2.816 1.004 5.688 1 71.62 193 LEU A O 1
ATOM 1494 N N . ALA A 1 194 ? -3.787 2.914 5.191 1 66.38 194 ALA A N 1
ATOM 1495 C CA . ALA A 1 194 ? -3.771 3.385 6.574 1 66.38 194 ALA A CA 1
ATOM 1496 C C . ALA A 1 194 ? -4.742 2.584 7.438 1 66.38 194 ALA A C 1
ATOM 1498 O O . ALA A 1 194 ? -4.445 2.275 8.594 1 66.38 194 ALA A O 1
ATOM 1499 N N . THR A 1 195 ? -5.891 2.271 6.918 1 60.41 195 THR A N 1
ATOM 1500 C CA . THR A 1 195 ? -6.918 1.546 7.652 1 60.41 195 THR A CA 1
ATOM 1501 C C . THR A 1 195 ? -6.535 0.079 7.816 1 60.41 195 THR A C 1
ATOM 1503 O O . THR A 1 195 ? -6.859 -0.545 8.828 1 60.41 195 THR A O 1
ATOM 1506 N N . SER A 1 196 ? -6.027 -0.458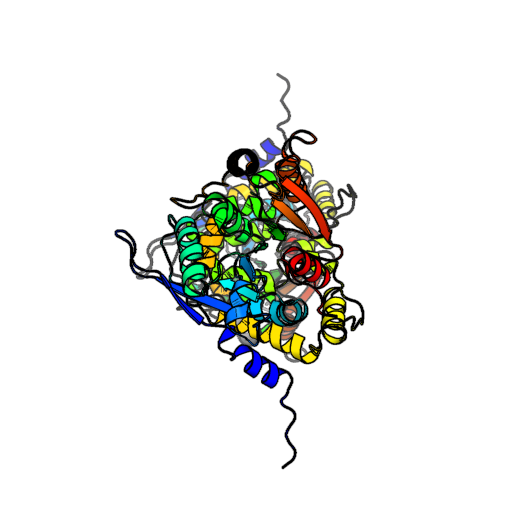 6.707 1 51.91 196 SER A N 1
ATOM 1507 C CA . SER A 1 196 ? -5.723 -1.886 6.723 1 51.91 196 SER A CA 1
ATOM 1508 C C . SER A 1 196 ? -4.59 -2.201 7.691 1 51.91 196 SER A C 1
ATOM 1510 O O . SER A 1 196 ? -4.379 -3.359 8.055 1 51.91 196 SER A O 1
ATOM 1512 N N . GLY A 1 197 ? -4.359 -1.187 8.656 1 47.72 197 GLY A N 1
ATOM 1513 C CA . GLY A 1 197 ? -3.258 -1.431 9.57 1 47.72 197 GLY A CA 1
ATOM 1514 C C . GLY A 1 197 ? -1.997 -1.908 8.867 1 47.72 197 GLY A C 1
ATOM 1515 O O . GLY A 1 197 ? -1.035 -2.316 9.523 1 47.72 197 GLY A O 1
ATOM 1516 N N . VAL A 1 198 ? -2.17 -2.133 7.602 1 42.81 198 VAL A N 1
ATOM 1517 C CA . VAL A 1 198 ? -1.021 -2.566 6.812 1 42.81 198 VAL A CA 1
ATOM 1518 C C . VAL A 1 198 ? 0.139 -1.594 7.008 1 42.81 198 VAL A C 1
ATOM 1520 O O . VAL A 1 198 ? 1.291 -2.012 7.145 1 42.81 198 VAL A O 1
ATOM 1523 N N . VAL A 1 199 ? -0.207 -0.301 6.953 1 39.06 199 VAL A N 1
ATOM 1524 C CA . VAL A 1 199 ? 0.844 0.676 7.215 1 39.06 199 VAL A CA 1
ATOM 1525 C C . VAL A 1 199 ? 1.151 0.714 8.711 1 39.06 199 VAL A C 1
ATOM 1527 O O . VAL A 1 199 ? 2.316 0.797 9.109 1 39.06 199 VAL A O 1
ATOM 1530 N N . ILE A 1 200 ? -0.007 0.852 9.562 1 35.31 200 ILE A N 1
ATOM 1531 C CA . ILE A 1 200 ? 0.053 1.128 10.992 1 35.31 200 ILE A CA 1
ATOM 1532 C C . ILE A 1 200 ? 0.377 -0.156 11.75 1 35.31 200 ILE A C 1
ATOM 1534 O O . ILE A 1 200 ? 0.891 -0.109 12.875 1 35.31 200 ILE A O 1
ATOM 1538 N N . ASN A 1 201 ? -0.032 -1.224 11.328 1 33.75 201 ASN A N 1
ATOM 1539 C CA . ASN A 1 201 ? 0.008 -2.336 12.273 1 33.75 201 ASN A CA 1
ATOM 1540 C C . ASN A 1 201 ? 1.414 -2.553 12.82 1 33.75 201 ASN A C 1
ATOM 1542 O O . ASN A 1 201 ? 1.586 -3.193 13.859 1 33.75 201 ASN A O 1
ATOM 1546 N N . LYS A 1 202 ? 2.461 -2.492 12.062 1 34.88 202 LYS A N 1
ATOM 1547 C CA . LYS A 1 202 ? 3.594 -2.83 12.922 1 34.88 202 LYS A CA 1
ATOM 1548 C C . LYS A 1 202 ? 3.803 -1.773 14 1 34.88 202 LYS A C 1
ATOM 1550 O O . LYS A 1 202 ? 4.523 -2.006 14.977 1 34.88 202 LYS A O 1
ATOM 1555 N N . ALA A 1 203 ? 3.385 -0.469 13.797 1 30.53 203 ALA A N 1
ATOM 1556 C CA . ALA A 1 203 ? 3.471 0.388 14.977 1 30.53 203 ALA A CA 1
ATOM 1557 C C . ALA A 1 203 ? 2.461 -0.037 16.031 1 30.53 203 ALA A C 1
ATOM 1559 O O . ALA A 1 203 ? 2.678 0.18 17.234 1 30.53 203 ALA A O 1
ATOM 1560 N N . SER A 1 204 ? 1.283 -0.507 15.586 1 30.66 204 SER A N 1
ATOM 1561 C CA . SER A 1 204 ? 0.344 -0.953 16.609 1 30.66 204 SER A CA 1
ATOM 1562 C C . SER A 1 204 ? 0.706 -2.342 17.125 1 30.66 204 SER A C 1
ATOM 1564 O O . SER A 1 204 ? 0.206 -2.771 18.172 1 30.66 204 SER A O 1
ATOM 1566 N N . SER A 1 205 ? 1.263 -3.217 16.281 1 30.27 205 SER A N 1
ATOM 1567 C CA . SER A 1 205 ? 1.517 -4.492 16.938 1 30.27 205 SER A CA 1
ATOM 1568 C C . SER A 1 205 ? 2.418 -4.309 18.156 1 30.27 205 SER A C 1
ATOM 1570 O O . SER A 1 205 ? 2.654 -5.254 18.906 1 30.27 205 SER A O 1
ATOM 1572 N N . ILE A 1 206 ? 3.309 -3.408 18.078 1 28.25 206 ILE A N 1
ATOM 1573 C CA . ILE A 1 206 ? 3.65 -3.104 19.469 1 28.25 206 ILE A CA 1
ATOM 1574 C C . ILE A 1 206 ? 2.402 -2.645 20.219 1 28.25 206 ILE A C 1
ATOM 1576 O O . ILE A 1 206 ? 2.453 -2.391 21.422 1 28.25 206 ILE A O 1
ATOM 1580 N N . ILE A 1 207 ? 1.432 -2.08 19.344 1 28.52 207 ILE A N 1
ATOM 1581 C CA . ILE A 1 207 ? 0.23 -1.978 20.172 1 28.52 207 ILE A CA 1
ATOM 1582 C C . ILE A 1 207 ? -0.419 -3.354 20.312 1 28.52 207 ILE A C 1
ATOM 1584 O O . ILE A 1 207 ? -0.699 -4.016 19.312 1 28.52 207 ILE A O 1
ATOM 1588 N N . PRO A 1 208 ? -0.272 -4.102 21.156 1 27.41 208 PRO A N 1
ATOM 1589 C CA . PRO A 1 208 ? -1.206 -5.184 21.469 1 27.41 208 PRO A CA 1
ATOM 1590 C C . PRO A 1 208 ? -2.582 -4.977 20.844 1 27.41 208 PRO A C 1
ATOM 1592 O O . PRO A 1 208 ? -3.146 -3.883 20.922 1 27.41 208 PRO A O 1
ATOM 1595 N N . SER A 1 209 ? -2.887 -5.289 19.516 1 29.16 209 SER A N 1
ATOM 1596 C CA . SER A 1 209 ? -4.332 -5.496 19.469 1 29.16 209 SER A CA 1
ATOM 1597 C C . SER A 1 209 ? -4.832 -6.172 20.75 1 29.16 209 SER A C 1
ATOM 1599 O O . SER A 1 209 ? -5.094 -7.379 20.75 1 29.16 209 SER A O 1
ATOM 1601 N N . SER A 1 210 ? -4.273 -6.348 21.609 1 27.05 210 SER A N 1
ATOM 1602 C CA . SER A 1 210 ? -5.23 -6.703 22.656 1 27.05 210 SER A CA 1
ATOM 1603 C C . SER A 1 210 ? -6.578 -6.031 22.406 1 27.05 210 SER A C 1
ATOM 1605 O O . SER A 1 210 ? -6.656 -4.805 22.297 1 27.05 210 SER A O 1
ATOM 1607 N N . ALA A 1 211 ? -7.648 -6.422 21.625 1 29.02 211 ALA A N 1
ATOM 1608 C CA . ALA A 1 211 ? -8.82 -6.66 22.469 1 29.02 211 ALA A CA 1
ATOM 1609 C C . ALA A 1 211 ? -8.438 -6.68 23.938 1 29.02 211 ALA A C 1
ATOM 1611 O O . ALA A 1 211 ? -9.188 -7.199 24.766 1 29.02 211 ALA A O 1
ATOM 1612 N N . GLY A 1 212 ? -7.199 -6.652 24.047 1 29.98 212 GLY A N 1
ATOM 1613 C CA . GLY A 1 212 ? -7.309 -6.402 25.484 1 29.98 212 GLY A CA 1
ATOM 1614 C C . GLY A 1 212 ? -8.172 -5.203 25.812 1 29.98 212 GLY A C 1
ATOM 1615 O O . GLY A 1 212 ? -7.965 -4.113 25.281 1 29.98 212 GLY A O 1
ATOM 1616 N N . SER A 1 213 ? -9.406 -5.215 25.703 1 36.28 213 SER A N 1
ATOM 1617 C CA . SER A 1 213 ? -10.211 -4.508 26.703 1 36.28 213 SER A CA 1
ATOM 1618 C C . SER A 1 213 ? -9.328 -3.758 27.688 1 36.28 213 SER A C 1
ATOM 1620 O O . SER A 1 213 ? -9.766 -3.445 28.797 1 36.28 213 SER A O 1
ATOM 1622 N N . GLY A 1 214 ? -8.047 -3.828 27.422 1 43.47 214 GLY A N 1
ATOM 1623 C CA . GLY A 1 214 ? -7.316 -3.33 28.562 1 43.47 214 GLY A CA 1
ATOM 1624 C C . GLY A 1 214 ? -7.422 -1.826 28.734 1 43.47 214 GLY A C 1
ATOM 1625 O O . GLY A 1 214 ? -7.387 -1.08 27.75 1 43.47 214 GLY A O 1
ATOM 1626 N N . LYS A 1 215 ? -7.984 -1.221 29.531 1 54 215 LYS A N 1
ATOM 1627 C CA . LYS A 1 215 ? -8.305 0.028 30.219 1 54 215 LYS A CA 1
ATOM 1628 C C . LYS A 1 215 ? -7.117 0.989 30.188 1 54 215 LYS A C 1
ATOM 1630 O O . LYS A 1 215 ? -7.27 2.18 30.453 1 54 215 LYS A O 1
ATOM 1635 N N . ASP A 1 216 ? -5.758 0.553 29.328 1 79.25 216 ASP A N 1
ATOM 1636 C CA . ASP A 1 216 ? -4.723 1.547 29.594 1 79.25 216 ASP A CA 1
ATOM 1637 C C . ASP A 1 216 ? -3.908 1.84 28.328 1 79.25 216 ASP A C 1
ATOM 1639 O O . ASP A 1 216 ? -2.682 1.948 28.391 1 79.25 216 ASP A O 1
ATOM 1643 N N . THR A 1 217 ? -4.453 1.914 26.875 1 82.75 217 THR A N 1
ATOM 1644 C CA . THR A 1 217 ? -3.744 2.361 25.672 1 82.75 217 THR A CA 1
ATOM 1645 C C . THR A 1 217 ? -3.559 3.875 25.688 1 82.75 217 THR A C 1
ATOM 1647 O O . THR A 1 217 ? -4.273 4.586 26.406 1 82.75 217 THR A O 1
ATOM 1650 N N . PRO A 1 218 ? -2.527 4.336 24.922 1 84.88 218 PRO A N 1
ATOM 1651 C CA . PRO A 1 218 ? -2.34 5.789 24.844 1 84.88 218 PRO A CA 1
ATOM 1652 C C . PRO A 1 218 ? -3.588 6.52 24.359 1 84.88 218 PRO A C 1
ATOM 1654 O O . PRO A 1 218 ? -3.91 7.598 24.859 1 84.88 218 PRO A O 1
ATOM 1657 N N . GLN A 1 219 ? -4.25 5.875 23.359 1 87.12 219 GLN A N 1
ATOM 1658 C CA . GLN A 1 219 ? -5.473 6.484 22.844 1 87.12 219 GLN A CA 1
ATOM 1659 C C . GLN A 1 219 ? -6.535 6.582 23.938 1 87.12 219 GLN A C 1
ATOM 1661 O O . GLN A 1 219 ? -7.223 7.598 24.047 1 87.12 219 GLN A O 1
ATOM 1666 N N . GLU A 1 220 ? -6.656 5.527 24.703 1 89.69 220 GLU A N 1
ATOM 1667 C CA . GLU A 1 220 ? -7.648 5.523 25.781 1 89.69 220 GLU A CA 1
ATOM 1668 C C . GLU A 1 220 ? -7.273 6.508 26.875 1 89.69 220 GLU A C 1
ATOM 1670 O O . GLU A 1 220 ? -8.148 7.125 27.484 1 89.69 220 GLU A O 1
ATOM 1675 N N . ARG A 1 221 ? -6.016 6.668 27.188 1 90.88 221 ARG A N 1
ATOM 1676 C CA . ARG A 1 221 ? -5.566 7.656 28.156 1 90.88 221 ARG A CA 1
ATOM 1677 C C . ARG A 1 221 ? -5.91 9.07 27.688 1 90.88 221 ARG A C 1
ATOM 1679 O O . ARG A 1 221 ? -6.344 9.906 28.484 1 90.88 221 ARG A O 1
ATOM 1686 N N . ASN A 1 222 ? -5.695 9.25 26.438 1 91.69 222 ASN A N 1
ATOM 1687 C CA . ASN A 1 222 ? -6.059 10.539 25.859 1 91.69 222 ASN A CA 1
ATOM 1688 C C . ASN A 1 222 ? -7.562 10.797 25.969 1 91.69 222 ASN A C 1
ATOM 1690 O O . ASN A 1 222 ? -7.988 11.898 26.297 1 91.69 222 ASN A O 1
ATOM 1694 N N . ARG A 1 223 ? -8.352 9.742 25.703 1 93.06 223 ARG A N 1
ATOM 1695 C CA . ARG A 1 223 ? -9.797 9.867 25.781 1 93.06 223 ARG A CA 1
ATOM 1696 C C . ARG A 1 223 ? -10.242 10.164 27.219 1 93.06 223 ARG A C 1
ATOM 1698 O O . ARG A 1 223 ? -11.156 10.961 27.438 1 93.06 223 ARG A O 1
ATOM 1705 N N . GLN A 1 224 ? -9.617 9.539 28.094 1 94.75 224 GLN A N 1
ATOM 1706 C CA . GLN A 1 224 ? -9.945 9.75 29.5 1 94.75 224 GLN A CA 1
ATOM 1707 C C . GLN A 1 224 ? -9.617 11.18 29.922 1 94.75 224 GLN A C 1
ATOM 1709 O O . GLN A 1 224 ? -10.391 11.805 30.656 1 94.75 224 GLN A O 1
ATOM 1714 N N . LYS A 1 225 ? -8.508 11.664 29.516 1 95.75 225 LYS A N 1
ATOM 1715 C CA . LYS A 1 225 ? -8.141 13.031 29.859 1 95.75 225 LYS A CA 1
ATOM 1716 C C . LYS A 1 225 ? -9.148 14.031 29.281 1 95.75 225 LYS A C 1
ATOM 1718 O O . LYS A 1 225 ? -9.57 14.961 29.984 1 95.75 225 LYS A O 1
ATOM 1723 N N . LEU A 1 226 ? -9.562 13.82 28.078 1 96.44 226 LEU A N 1
ATOM 1724 C CA . LEU A 1 226 ? -10.555 14.688 27.453 1 96.44 226 LEU A CA 1
ATOM 1725 C C . LEU A 1 226 ? -11.875 14.625 28.219 1 96.44 226 LEU A C 1
ATOM 1727 O O . LEU A 1 226 ? -12.539 15.648 28.406 1 96.44 226 LEU A O 1
ATOM 1731 N N . ALA A 1 227 ? -12.234 13.445 28.641 1 96.5 227 ALA A N 1
ATOM 1732 C CA . ALA A 1 227 ? -13.484 13.273 29.359 1 96.5 227 ALA A CA 1
ATOM 1733 C C . ALA A 1 227 ? -13.438 13.977 30.719 1 96.5 227 ALA A C 1
ATOM 1735 O O . ALA A 1 227 ? -14.391 14.656 31.109 1 96.5 227 ALA A O 1
ATOM 1736 N N . VAL A 1 228 ? -12.344 13.883 31.359 1 96.62 228 VAL A N 1
ATOM 1737 C CA . VAL A 1 228 ? -12.227 14.359 32.75 1 96.62 228 VAL A CA 1
ATOM 1738 C C . VAL A 1 228 ? -11.938 15.859 32.75 1 96.62 228 VAL A C 1
ATOM 1740 O O . VAL A 1 228 ? -12.555 16.609 33.5 1 96.62 228 VAL A O 1
ATOM 1743 N N . GLU A 1 229 ? -11.078 16.25 31.875 1 96 229 GLU A N 1
ATOM 1744 C CA . GLU A 1 229 ? -10.57 17.609 32 1 96 229 GLU A CA 1
ATOM 1745 C C . GLU A 1 229 ? -11.297 18.562 31.047 1 96 229 GLU A C 1
ATOM 1747 O O . GLU A 1 229 ? -11.273 19.781 31.234 1 96 229 GLU A O 1
ATOM 1752 N N . TYR A 1 230 ? -11.992 18.016 30.047 1 96.25 230 TYR A N 1
ATOM 1753 C CA . TYR A 1 230 ? -12.57 18.891 29.047 1 96.25 230 TYR A CA 1
ATOM 1754 C C . TYR A 1 230 ? -14.039 18.562 28.797 1 96.25 230 TYR A C 1
ATOM 1756 O O . TYR A 1 230 ? -14.664 19.094 27.875 1 96.25 230 TYR A O 1
ATOM 1764 N N . ASP A 1 231 ? -14.578 17.703 29.5 1 94.56 231 ASP A N 1
ATOM 1765 C CA . ASP A 1 231 ? -15.992 17.344 29.5 1 94.56 231 ASP A CA 1
ATOM 1766 C C . ASP A 1 231 ? -16.438 16.812 28.141 1 94.56 231 ASP A C 1
ATOM 1768 O O . ASP A 1 231 ? -17.5 17.172 27.641 1 94.56 231 ASP A O 1
ATOM 1772 N N . VAL A 1 232 ? -15.586 16.047 27.484 1 96.56 232 VAL A N 1
ATOM 1773 C CA . VAL A 1 232 ? -15.898 15.367 26.234 1 96.56 232 VAL A CA 1
ATOM 1774 C C . VAL A 1 232 ? -16.062 13.875 26.484 1 96.56 232 VAL A C 1
ATOM 1776 O O . VAL A 1 232 ? -15.062 13.141 26.562 1 96.56 232 VAL A O 1
ATOM 1779 N N . SER A 1 233 ? -17.25 13.406 26.5 1 96.12 233 SER A N 1
ATOM 1780 C CA . SER A 1 233 ? -17.5 12.023 26.891 1 96.12 233 SER A CA 1
ATOM 1781 C C . SER A 1 233 ? -16.797 11.055 25.953 1 96.12 233 SER A C 1
ATOM 1783 O O . SER A 1 233 ? -16.641 11.344 24.766 1 96.12 233 SER A O 1
ATOM 1785 N N . ARG A 1 234 ? -16.344 9.906 26.484 1 94.94 234 ARG A N 1
ATOM 1786 C CA . ARG A 1 234 ? -15.641 8.891 25.719 1 94.94 234 ARG A CA 1
ATOM 1787 C C . ARG A 1 234 ? -16.469 8.43 24.516 1 94.94 234 ARG A C 1
ATOM 1789 O O . ARG A 1 234 ? -15.945 8.297 23.406 1 94.94 234 ARG A O 1
ATOM 1796 N N . ASP A 1 235 ? -17.766 8.172 24.734 1 94.75 235 ASP A N 1
ATOM 1797 C CA . ASP A 1 235 ? -18.641 7.695 23.672 1 94.75 235 ASP A CA 1
ATOM 1798 C C . ASP A 1 235 ? -18.766 8.734 22.562 1 94.75 235 ASP A C 1
ATOM 1800 O O . ASP A 1 235 ? -18.766 8.383 21.375 1 94.75 235 ASP A O 1
ATOM 1804 N N . PHE A 1 236 ? -18.906 9.969 22.984 1 96.06 236 PHE A N 1
ATOM 1805 C CA . PHE A 1 236 ? -18.922 11.055 22.016 1 96.06 236 PHE A CA 1
ATOM 1806 C C . PHE A 1 236 ? -17.641 11.07 21.188 1 96.06 236 PHE A C 1
ATOM 1808 O O . PHE A 1 236 ? -17.703 11.211 19.953 1 96.06 236 PHE A O 1
ATOM 1815 N N . GLN A 1 237 ? -16.484 10.875 21.859 1 95.69 237 GLN A N 1
ATOM 1816 C CA . GLN A 1 237 ? -15.203 10.891 21.172 1 95.69 237 GLN A CA 1
ATOM 1817 C C . GLN A 1 237 ? -15.117 9.789 20.125 1 95.69 237 GLN A C 1
ATOM 1819 O O . GLN A 1 237 ? -14.672 10.031 19 1 95.69 237 GLN A O 1
ATOM 1824 N N . VAL A 1 238 ? -15.523 8.664 20.469 1 92.75 238 VAL A N 1
ATOM 1825 C CA . VAL A 1 238 ? -15.477 7.508 19.578 1 92.75 238 VAL A CA 1
ATOM 1826 C C . VAL A 1 238 ? -16.344 7.762 18.344 1 92.75 238 VAL A C 1
ATOM 1828 O O . VAL A 1 238 ? -15.914 7.535 17.219 1 92.75 238 VAL A O 1
ATOM 1831 N N . GLU A 1 239 ? -17.578 8.273 18.562 1 93.75 239 GLU A N 1
ATOM 1832 C CA . GLU A 1 239 ? -18.484 8.578 17.453 1 93.75 239 GLU A CA 1
ATOM 1833 C C . GLU A 1 239 ? -17.938 9.711 16.578 1 93.75 239 GLU A C 1
ATOM 1835 O O . GLU A 1 239 ? -18.031 9.664 15.359 1 93.75 239 GLU A O 1
ATOM 1840 N N . LEU A 1 240 ? -17.359 10.672 17.219 1 95.06 240 LEU A N 1
ATOM 1841 C CA . LEU A 1 240 ? -16.812 11.82 16.5 1 95.06 240 LEU A CA 1
ATOM 1842 C C . LEU A 1 240 ? -15.68 11.391 15.578 1 95.06 240 LEU A C 1
ATOM 1844 O O . LEU A 1 240 ? -15.648 11.781 14.414 1 95.06 240 LEU A O 1
ATOM 1848 N N . GLU A 1 241 ? -14.773 10.609 16.078 1 90.94 241 GLU A N 1
ATOM 1849 C CA . GLU A 1 241 ? -13.648 10.133 15.281 1 90.94 241 GLU A CA 1
ATOM 1850 C C . GLU A 1 241 ? -14.125 9.352 14.062 1 90.94 241 GLU A C 1
ATOM 1852 O O . GLU A 1 241 ? -13.609 9.547 12.953 1 90.94 241 GLU A O 1
ATOM 1857 N N . SER A 1 242 ? -15.062 8.484 14.289 1 89.31 242 SER A N 1
ATOM 1858 C CA . SER A 1 242 ? -15.633 7.699 13.203 1 89.31 242 SER A CA 1
ATOM 1859 C C . SER A 1 242 ? -16.281 8.594 12.148 1 89.31 242 SER A C 1
ATOM 1861 O O . SER A 1 242 ? -16.062 8.398 10.953 1 89.31 242 SER A O 1
ATOM 1863 N N . LEU A 1 243 ? -17.016 9.578 12.562 1 92.25 243 LEU A N 1
ATOM 1864 C CA . LEU A 1 243 ? -17.75 10.469 11.664 1 92.25 243 LEU A CA 1
ATOM 1865 C C . LEU A 1 243 ? -16.781 11.391 10.922 1 92.25 243 LEU A C 1
ATOM 1867 O O . LEU A 1 243 ? -17.016 11.727 9.758 1 92.25 243 LEU A O 1
ATOM 1871 N N . LEU A 1 244 ? -15.742 11.789 11.586 1 93 244 LEU A N 1
ATOM 1872 C CA . LEU A 1 244 ? -14.758 12.664 10.953 1 93 244 LEU A CA 1
ATOM 1873 C C . LEU A 1 244 ? -14.109 11.984 9.75 1 93 244 LEU A C 1
ATOM 1875 O O . LEU A 1 244 ? -14.023 12.57 8.672 1 93 244 LEU A O 1
ATOM 1879 N N . GLY A 1 245 ? -13.648 10.781 9.953 1 88.62 245 GLY A N 1
ATOM 1880 C CA . GLY A 1 245 ? -13.086 10.031 8.844 1 88.62 245 GLY A CA 1
ATOM 1881 C C . GLY A 1 245 ? -14.023 9.922 7.656 1 88.62 245 GLY A C 1
ATOM 1882 O O . GLY A 1 245 ? -13.625 10.148 6.516 1 88.62 245 GLY A O 1
ATOM 1883 N N . LYS A 1 246 ? -15.289 9.664 7.949 1 87.94 246 LYS A N 1
ATOM 1884 C CA . LYS A 1 246 ? -16.297 9.516 6.906 1 87.94 246 LYS A CA 1
ATOM 1885 C C . LYS A 1 246 ? -16.547 10.836 6.176 1 87.94 246 LYS A C 1
ATOM 1887 O O . LYS A 1 246 ? -16.656 10.859 4.949 1 87.94 246 LYS A O 1
ATOM 1892 N N . ARG A 1 247 ? -16.578 11.898 6.91 1 91.75 247 ARG A N 1
ATOM 1893 C CA . ARG A 1 247 ? -16.844 13.203 6.32 1 91.75 247 ARG A CA 1
ATOM 1894 C C . ARG A 1 247 ? -15.688 13.656 5.434 1 91.75 247 ARG A C 1
ATOM 1896 O O . ARG A 1 247 ? -15.914 14.211 4.355 1 91.75 247 ARG A O 1
ATOM 1903 N N . ILE A 1 248 ? -14.531 13.43 5.914 1 92.38 248 ILE A N 1
ATOM 1904 C CA . ILE A 1 248 ? -13.352 13.812 5.145 1 92.38 248 ILE A CA 1
ATOM 1905 C C . ILE A 1 248 ? -13.352 13.078 3.805 1 92.38 248 ILE A C 1
ATOM 1907 O O . ILE A 1 248 ? -13.148 13.695 2.754 1 92.38 248 ILE A O 1
ATOM 1911 N N . MET A 1 249 ? -13.648 11.789 3.814 1 87.88 249 MET A N 1
ATOM 1912 C CA . MET A 1 249 ? -13.562 10.961 2.615 1 87.88 249 MET A CA 1
ATOM 1913 C C . MET A 1 249 ? -14.758 11.195 1.698 1 87.88 249 MET A C 1
ATOM 1915 O O . MET A 1 249 ? -14.719 10.836 0.521 1 87.88 249 MET A O 1
ATOM 1919 N N . LYS A 1 250 ? -15.828 11.773 2.244 1 92.25 250 LYS A N 1
ATOM 1920 C CA . LYS A 1 250 ? -17 12.109 1.435 1 92.25 250 LYS A CA 1
ATOM 1921 C C . LYS A 1 250 ? -16.75 13.367 0.606 1 92.25 250 LYS A C 1
ATOM 1923 O O . LYS A 1 250 ? -17.406 13.578 -0.416 1 92.25 250 LYS A O 1
ATOM 1928 N N . GLU A 1 251 ? -15.797 14.164 1.041 1 95.75 251 GLU A N 1
ATOM 1929 C CA . GLU A 1 251 ? -15.453 15.375 0.309 1 95.75 251 GLU A CA 1
ATOM 1930 C C . GLU A 1 251 ? -14.242 15.148 -0.591 1 95.75 251 GLU A C 1
ATOM 1932 O O . GLU A 1 251 ? -13.75 14.023 -0.713 1 95.75 251 GLU A O 1
ATOM 1937 N N . ASN A 1 252 ? -13.891 16.234 -1.27 1 96.62 252 ASN A N 1
ATOM 1938 C CA . ASN A 1 252 ? -12.781 16.125 -2.211 1 96.62 252 ASN A CA 1
ATOM 1939 C C . ASN A 1 252 ? -11.461 15.859 -1.492 1 96.62 252 ASN A C 1
ATOM 1941 O O . ASN A 1 252 ? -11.141 16.516 -0.507 1 96.62 252 ASN A O 1
ATOM 1945 N N . THR A 1 253 ? -10.734 14.812 -1.928 1 95.88 253 THR A N 1
ATOM 1946 C CA . THR A 1 253 ? -9.438 14.5 -1.346 1 95.88 253 THR A CA 1
ATOM 1947 C C . THR A 1 253 ? -8.359 14.414 -2.43 1 95.88 253 THR A C 1
ATOM 1949 O O . THR A 1 253 ? -7.258 13.93 -2.18 1 95.88 253 THR A O 1
ATOM 1952 N N . VAL A 1 254 ? -8.672 14.883 -3.652 1 96.56 254 VAL A N 1
ATOM 1953 C CA . VAL A 1 254 ? -7.781 14.75 -4.801 1 96.56 254 VAL A CA 1
ATOM 1954 C C . VAL A 1 254 ? -6.5 15.539 -4.559 1 96.56 254 VAL A C 1
ATOM 1956 O O . VAL A 1 254 ? -5.441 15.203 -5.094 1 96.56 254 VAL A O 1
ATOM 1959 N N . GLY A 1 255 ? -6.602 16.547 -3.672 1 97.25 255 GLY A N 1
ATOM 1960 C CA . GLY A 1 255 ? -5.426 17.328 -3.324 1 97.25 255 GLY A CA 1
ATOM 1961 C C . GLY A 1 255 ? -4.316 16.5 -2.705 1 97.25 255 GLY A C 1
ATOM 1962 O O . GLY A 1 255 ? -3.148 16.891 -2.74 1 97.25 255 GLY A O 1
ATOM 1963 N N . ALA A 1 256 ? -4.691 15.359 -2.154 1 96.12 256 ALA A N 1
ATOM 1964 C CA . ALA A 1 256 ? -3.701 14.484 -1.537 1 96.12 256 ALA A CA 1
ATOM 1965 C C . ALA A 1 256 ? -2.73 13.938 -2.58 1 96.12 256 ALA A C 1
ATOM 1967 O O . ALA A 1 256 ? -1.579 13.625 -2.262 1 96.12 256 ALA A O 1
ATOM 1968 N N . ASN A 1 257 ? -3.213 13.805 -3.852 1 95.69 257 ASN A N 1
ATOM 1969 C CA . ASN A 1 257 ? -2.332 13.352 -4.922 1 95.69 257 ASN A CA 1
ATOM 1970 C C . ASN A 1 257 ? -1.163 14.312 -5.133 1 95.69 257 ASN A C 1
ATOM 1972 O O . ASN A 1 257 ? -0.006 13.891 -5.156 1 95.69 257 ASN A O 1
ATOM 1976 N N . SER A 1 258 ? -1.495 15.586 -5.195 1 96.56 258 SER A N 1
ATOM 1977 C CA . SER A 1 258 ? -0.472 16.609 -5.355 1 96.56 258 SER A CA 1
ATOM 1978 C C . SER A 1 258 ? 0.42 16.703 -4.121 1 96.56 258 SER A C 1
ATOM 1980 O O . SER A 1 258 ? 1.626 16.938 -4.234 1 96.56 258 SER A O 1
ATOM 1982 N N . GLU A 1 259 ? -0.212 16.531 -2.969 1 96.44 259 GLU A N 1
ATOM 1983 C CA . GLU A 1 259 ? 0.562 16.594 -1.732 1 96.44 259 GLU A CA 1
ATOM 1984 C C . GLU A 1 259 ? 1.586 15.453 -1.675 1 96.44 259 GLU A C 1
ATOM 1986 O O . GLU A 1 259 ? 2.709 15.656 -1.203 1 96.44 259 GLU A O 1
ATOM 1991 N N . ALA A 1 260 ? 1.122 14.305 -2.1 1 94.94 260 ALA A N 1
ATOM 1992 C CA . ALA A 1 260 ? 2.031 13.164 -2.121 1 94.94 260 ALA A CA 1
ATOM 1993 C C . ALA A 1 260 ? 3.205 13.414 -3.062 1 94.94 260 ALA A C 1
ATOM 1995 O O . ALA A 1 260 ? 4.352 13.109 -2.73 1 94.94 260 ALA A O 1
ATOM 1996 N N . LEU A 1 261 ? 2.912 13.977 -4.219 1 96.38 261 LEU A N 1
ATOM 1997 C CA . LEU A 1 261 ? 3.965 14.344 -5.164 1 96.38 261 LEU A CA 1
ATOM 1998 C C . LEU A 1 261 ? 4.93 15.344 -4.543 1 96.38 261 LEU A C 1
ATOM 2000 O O . LEU A 1 261 ? 6.148 15.203 -4.68 1 96.38 261 LEU A O 1
ATOM 2004 N N . LEU A 1 262 ? 4.355 16.281 -3.846 1 96.62 262 LEU A N 1
ATOM 2005 C CA . LEU A 1 262 ? 5.168 17.297 -3.189 1 96.62 262 LEU A CA 1
ATOM 2006 C C . LEU A 1 262 ? 6.098 16.656 -2.154 1 96.62 262 LEU A C 1
ATOM 2008 O O . LEU A 1 262 ? 7.297 16.938 -2.139 1 96.62 262 LEU A O 1
ATOM 2012 N N . CYS A 1 263 ? 5.535 15.789 -1.347 1 95.81 263 CYS A N 1
ATOM 2013 C CA . CYS A 1 263 ? 6.305 15.141 -0.292 1 95.81 263 CYS A CA 1
ATOM 2014 C C . CYS A 1 263 ? 7.395 14.258 -0.882 1 95.81 263 CYS A C 1
ATOM 2016 O O . CYS A 1 263 ? 8.492 14.156 -0.325 1 95.81 263 CYS A O 1
ATOM 2018 N N . ALA A 1 264 ? 7.094 13.672 -1.996 1 94.06 264 ALA A N 1
ATOM 2019 C CA . ALA A 1 264 ? 8.039 12.773 -2.646 1 94.06 264 ALA A CA 1
ATOM 2020 C C . ALA A 1 264 ? 9.031 13.547 -3.508 1 94.06 264 ALA A C 1
ATOM 2022 O O . ALA A 1 264 ? 9.953 12.969 -4.086 1 94.06 264 ALA A O 1
ATOM 2023 N N . ARG A 1 265 ? 8.812 14.859 -3.6 1 94.5 265 ARG A N 1
ATOM 2024 C CA . ARG A 1 265 ? 9.648 15.719 -4.43 1 94.5 265 ARG A CA 1
ATOM 2025 C C . ARG A 1 265 ? 9.688 15.219 -5.871 1 94.5 265 ARG A C 1
ATOM 2027 O O . ARG A 1 265 ? 10.773 15.055 -6.441 1 94.5 265 ARG A O 1
ATOM 2034 N N . LYS A 1 266 ? 8.5 15.047 -6.359 1 93.69 266 LYS A N 1
ATOM 2035 C CA . LYS A 1 266 ? 8.336 14.508 -7.707 1 93.69 266 LYS A CA 1
ATOM 2036 C C . LYS A 1 266 ? 7.297 15.305 -8.492 1 93.69 266 LYS A C 1
ATOM 2038 O O . LYS A 1 266 ? 6.488 16.031 -7.914 1 93.69 266 LYS A O 1
ATOM 2043 N N . GLY A 1 267 ? 7.297 15.07 -9.844 1 92.38 267 GLY A N 1
ATOM 2044 C CA . GLY A 1 267 ? 6.344 15.75 -10.711 1 92.38 267 GLY A CA 1
ATOM 2045 C C . GLY A 1 267 ? 6.887 17.031 -11.312 1 92.38 267 GLY A C 1
ATOM 2046 O O . GLY A 1 267 ? 7.777 17.656 -10.734 1 92.38 267 GLY A O 1
ATOM 2047 N N . LYS A 1 268 ? 6.355 17.328 -12.43 1 91.62 268 LYS A N 1
ATOM 2048 C CA . LYS A 1 268 ? 6.777 18.547 -13.102 1 91.62 268 LYS A CA 1
ATOM 2049 C C . LYS A 1 268 ? 6.371 19.781 -12.289 1 91.62 268 LYS A C 1
ATOM 2051 O O . LYS A 1 268 ? 5.207 19.938 -11.914 1 91.62 268 LYS A O 1
ATOM 2056 N N . GLY A 1 269 ? 7.348 20.594 -11.93 1 91.25 269 GLY A N 1
ATOM 2057 C CA . GLY A 1 269 ? 7.082 21.859 -11.25 1 91.25 269 GLY A CA 1
ATOM 2058 C C . GLY A 1 269 ? 7.059 21.734 -9.742 1 91.25 269 GLY A C 1
ATOM 2059 O O . GLY A 1 269 ? 6.621 22.641 -9.047 1 91.25 269 GLY A O 1
ATOM 2060 N N . TRP A 1 270 ? 7.469 20.562 -9.289 1 90.69 270 TRP A N 1
ATOM 2061 C CA . TRP A 1 270 ? 7.469 20.453 -7.836 1 90.69 270 TRP A CA 1
ATOM 2062 C C . TRP A 1 270 ? 8.453 21.438 -7.215 1 90.69 270 TRP A C 1
ATOM 2064 O O . TRP A 1 270 ? 9.508 21.719 -7.793 1 90.69 270 TRP A O 1
ATOM 2074 N N . SER A 1 271 ? 8.047 22.047 -6.051 1 95 271 SER A N 1
ATOM 2075 C CA . SER A 1 271 ? 8.914 22.922 -5.27 1 95 271 SER A CA 1
ATOM 2076 C C . SER A 1 271 ? 8.43 23.031 -3.828 1 95 271 SER A C 1
ATOM 2078 O O . SER A 1 271 ? 7.23 23.203 -3.586 1 95 271 SER A O 1
ATOM 2080 N N . TRP A 1 272 ? 9.414 22.922 -2.936 1 97.75 272 TRP A N 1
ATOM 2081 C CA . TRP A 1 272 ? 9.07 23.234 -1.551 1 97.75 272 TRP A CA 1
ATOM 2082 C C . TRP A 1 272 ? 9.211 24.719 -1.277 1 97.75 272 TRP A C 1
ATOM 2084 O O . TRP A 1 272 ? 9.188 25.156 -0.123 1 97.75 272 TRP A O 1
ATOM 2094 N N . GLY A 1 273 ? 9.391 25.453 -2.4 1 97.12 273 GLY A N 1
ATOM 2095 C CA . GLY A 1 273 ? 9.539 26.891 -2.252 1 97.12 273 GLY A CA 1
ATOM 2096 C C . GLY A 1 273 ? 10.773 27.281 -1.461 1 97.12 273 GLY A C 1
ATOM 2097 O O . GLY A 1 273 ? 11.883 26.828 -1.757 1 97.12 273 GLY A O 1
ATOM 2098 N N . GLU A 1 274 ? 10.625 28.109 -0.494 1 97.75 274 GLU A N 1
ATOM 2099 C CA . GLU A 1 274 ? 11.734 28.688 0.256 1 97.75 274 GLU A CA 1
ATOM 2100 C C . GLU A 1 274 ? 12.344 27.672 1.216 1 97.75 274 GLU A C 1
ATOM 2102 O O . GLU A 1 274 ? 13.453 27.875 1.717 1 97.75 274 GLU A O 1
ATOM 2107 N N . CYS A 1 275 ? 11.641 26.562 1.413 1 98 275 CYS A N 1
ATOM 2108 C CA . CYS A 1 275 ? 12.172 25.609 2.385 1 98 275 CYS A CA 1
ATOM 2109 C C . CYS A 1 275 ? 12.641 24.344 1.696 1 98 275 CYS A C 1
ATOM 2111 O O . CYS A 1 275 ? 12.586 23.266 2.285 1 98 275 CYS A O 1
ATOM 2113 N N . ASP A 1 276 ? 13.031 24.453 0.494 1 96.75 276 ASP A N 1
ATOM 2114 C CA . ASP A 1 276 ? 13.586 23.328 -0.242 1 96.75 276 ASP A CA 1
ATOM 2115 C C . ASP A 1 276 ? 14.727 22.672 0.535 1 96.75 276 ASP A C 1
ATOM 2117 O O . ASP A 1 276 ? 14.898 21.453 0.486 1 96.75 276 ASP A O 1
ATOM 2121 N N . ASP A 1 277 ? 15.5 23.469 1.124 1 96.94 277 ASP A N 1
ATOM 2122 C CA . ASP A 1 277 ? 16.547 23.062 2.053 1 96.94 277 ASP A CA 1
ATOM 2123 C C . ASP A 1 277 ? 16.328 23.672 3.436 1 96.94 277 ASP A C 1
ATOM 2125 O O . ASP A 1 277 ? 16.453 24.891 3.611 1 96.94 277 ASP A O 1
ATOM 2129 N N . TYR A 1 278 ? 16.047 22.75 4.418 1 97.88 278 TYR A N 1
ATOM 2130 C CA . TYR A 1 278 ? 15.656 23.25 5.734 1 97.88 278 TYR A CA 1
ATOM 2131 C C . TYR A 1 278 ? 16.797 24 6.402 1 97.88 278 TYR A C 1
ATOM 2133 O O . TYR A 1 278 ? 16.594 25 7.086 1 97.88 278 TYR A O 1
ATOM 2141 N N . ALA A 1 279 ? 18.016 23.547 6.215 1 96.31 279 ALA A N 1
ATOM 2142 C CA . ALA A 1 279 ? 19.156 24.219 6.816 1 96.31 279 ALA A CA 1
ATOM 2143 C C . ALA A 1 279 ? 19.297 25.641 6.281 1 96.31 279 ALA A C 1
ATOM 2145 O O . ALA A 1 279 ? 19.453 26.594 7.055 1 96.31 279 ALA A O 1
ATOM 2146 N N . THR A 1 280 ? 19.25 25.734 4.98 1 96.69 280 THR A N 1
ATOM 2147 C CA . THR A 1 280 ? 19.328 27.047 4.348 1 96.69 280 THR A CA 1
ATOM 2148 C C . THR A 1 280 ? 18.156 27.922 4.77 1 96.69 280 THR A C 1
ATOM 2150 O O . THR A 1 280 ? 18.328 29.125 4.988 1 96.69 280 THR A O 1
ATOM 2153 N N . PHE A 1 281 ? 17.031 27.328 4.855 1 98.12 281 PHE A N 1
ATOM 2154 C CA . PHE A 1 281 ? 15.852 28.062 5.277 1 98.12 281 PHE A CA 1
ATOM 2155 C C . PHE A 1 281 ? 16.062 28.672 6.66 1 98.12 281 PHE A C 1
ATOM 2157 O O . PHE A 1 281 ? 15.781 29.859 6.871 1 98.12 281 PHE A O 1
ATOM 2164 N N . VAL A 1 282 ? 16.5 27.875 7.641 1 97.69 282 VAL A N 1
ATOM 2165 C CA . VAL A 1 282 ? 16.672 28.328 9.016 1 97.69 282 VAL A CA 1
ATOM 2166 C C . VAL A 1 282 ? 17.703 29.453 9.07 1 97.69 282 VAL A C 1
ATOM 2168 O O . VAL A 1 282 ? 17.531 30.438 9.789 1 97.69 282 VAL A O 1
ATOM 2171 N N . GLU A 1 283 ? 18.734 29.281 8.281 1 95.94 283 GLU A N 1
ATOM 2172 C CA . GLU A 1 283 ? 19.75 30.328 8.203 1 95.94 283 GLU A CA 1
ATOM 2173 C C . GLU A 1 283 ? 19.141 31.641 7.703 1 95.94 283 GLU A C 1
ATOM 2175 O O . GLU A 1 283 ? 19.406 32.719 8.266 1 95.94 283 GLU A O 1
ATOM 2180 N N . THR A 1 284 ? 18.391 31.547 6.684 1 96.88 284 THR A N 1
ATOM 2181 C CA . THR A 1 284 ? 17.734 32.719 6.117 1 96.88 284 THR A CA 1
ATOM 2182 C C . THR A 1 284 ? 16.766 33.344 7.117 1 96.88 284 THR A C 1
ATOM 2184 O O . THR A 1 284 ? 16.688 34.562 7.258 1 96.88 284 THR A O 1
ATOM 2187 N N . LEU A 1 285 ? 16.031 32.469 7.766 1 97.31 285 LEU A N 1
ATOM 2188 C CA . LEU A 1 285 ? 15.07 32.938 8.773 1 97.31 285 LEU A CA 1
ATOM 2189 C C . LEU A 1 285 ? 15.781 33.688 9.891 1 97.31 285 LEU A C 1
ATOM 2191 O O . LEU A 1 285 ? 15.328 34.75 10.305 1 97.31 285 LEU A O 1
ATOM 2195 N N . ALA A 1 286 ? 16.859 33.188 10.391 1 95.5 286 ALA A N 1
ATOM 2196 C CA . ALA A 1 286 ? 17.625 33.812 11.453 1 95.5 286 ALA A CA 1
ATOM 2197 C C . ALA A 1 286 ? 18.125 35.188 11.016 1 95.5 286 ALA A C 1
ATOM 2199 O O . ALA A 1 286 ? 18.047 36.156 11.781 1 95.5 286 ALA A O 1
ATOM 2200 N N . THR A 1 287 ? 18.594 35.219 9.82 1 94.5 287 THR A N 1
ATOM 2201 C CA . THR A 1 287 ? 19.062 36.469 9.273 1 94.5 287 THR A CA 1
ATOM 2202 C C . THR A 1 287 ? 17.938 37.5 9.211 1 94.5 287 THR A C 1
ATOM 2204 O O . THR A 1 287 ? 18.109 38.656 9.586 1 94.5 287 THR A O 1
ATOM 2207 N N . THR A 1 288 ? 16.812 37.062 8.734 1 95.12 288 THR A N 1
ATOM 2208 C CA . THR A 1 288 ? 15.656 37.938 8.625 1 95.12 288 THR A CA 1
ATOM 2209 C C . THR A 1 288 ? 15.195 38.406 10.008 1 95.12 288 THR A C 1
ATOM 2211 O O . THR A 1 288 ? 14.82 39.562 10.18 1 95.12 288 THR A O 1
ATOM 2214 N N . GLU A 1 289 ? 15.195 37.531 11 1 95 289 GLU A N 1
ATOM 2215 C CA . GLU A 1 289 ? 14.828 37.875 12.367 1 95 289 GLU A CA 1
ATOM 2216 C C . GLU A 1 289 ? 15.781 38.906 12.945 1 95 289 GLU A C 1
ATOM 2218 O O . GLU A 1 289 ? 15.359 39.812 13.672 1 95 289 GLU A O 1
ATOM 2223 N N . ARG A 1 290 ? 17.047 38.812 12.633 1 92.75 290 ARG A N 1
ATOM 2224 C CA . ARG A 1 290 ? 18.031 39.781 13.094 1 92.75 290 ARG A CA 1
ATOM 2225 C C . ARG A 1 290 ? 17.75 41.156 12.508 1 92.75 290 ARG A C 1
ATOM 2227 O O . ARG A 1 290 ? 17.844 42.156 13.219 1 92.75 290 ARG A O 1
ATOM 2234 N N . GLN A 1 291 ? 17.453 41.156 11.312 1 91.75 291 GLN A N 1
ATOM 2235 C CA . GLN A 1 291 ? 17.141 42.406 10.648 1 91.75 291 GLN A CA 1
ATOM 2236 C C . GLN A 1 291 ? 15.906 43.062 11.25 1 91.75 291 GLN A C 1
ATOM 2238 O O . GLN A 1 291 ? 15.867 44.281 11.43 1 91.75 291 GLN A O 1
ATOM 2243 N N . LYS A 1 292 ? 14.977 42.281 11.523 1 89.81 292 LYS A N 1
ATOM 2244 C CA . LYS A 1 292 ? 13.75 42.812 12.141 1 89.81 292 LYS A CA 1
ATOM 2245 C C . LYS A 1 292 ? 14.031 43.406 13.516 1 89.81 292 LYS A C 1
ATOM 2247 O O . LYS A 1 292 ? 13.453 44.406 13.891 1 89.81 292 LYS A O 1
ATOM 2252 N N . CYS A 1 293 ? 14.891 42.75 14.258 1 85.81 293 CYS A N 1
ATOM 2253 C CA . CYS A 1 293 ? 15.258 43.219 15.586 1 85.81 293 CYS A CA 1
ATOM 2254 C C . CYS A 1 293 ? 16 44.562 15.516 1 85.81 293 CYS A C 1
ATOM 2256 O O . CYS A 1 293 ? 15.828 45.406 16.375 1 85.81 293 CYS A O 1
ATOM 2258 N N . GLN A 1 294 ? 16.797 44.688 14.523 1 83.38 294 GLN A N 1
ATOM 2259 C CA . GLN A 1 294 ? 17.578 45.906 14.367 1 83.38 294 GLN A CA 1
ATOM 2260 C C . GLN A 1 294 ? 16.688 47.094 13.961 1 83.38 294 GLN A C 1
ATOM 2262 O O . GLN A 1 294 ? 16.906 48.219 14.406 1 83.38 294 GLN A O 1
ATOM 2267 N N . MET A 1 295 ? 15.781 46.781 13.18 1 79.25 295 MET A N 1
ATOM 2268 C CA . MET A 1 295 ? 14.883 47.844 12.727 1 79.25 295 MET A CA 1
ATOM 2269 C C . MET A 1 295 ? 13.953 48.281 13.852 1 79.25 295 MET A C 1
ATOM 2271 O O . MET A 1 295 ? 13.547 49.469 13.898 1 79.25 295 MET A O 1
ATOM 2275 N N . ASP A 1 296 ? 13.57 47.375 14.664 1 65.81 296 ASP A N 1
ATOM 2276 C CA . ASP A 1 296 ? 12.656 47.688 15.766 1 65.81 296 ASP A CA 1
ATOM 2277 C C . ASP A 1 296 ? 13.406 48.25 16.953 1 65.81 296 ASP A C 1
ATOM 2279 O O . ASP A 1 296 ? 12.812 48.5 18.016 1 65.81 296 ASP A O 1
ATOM 2283 N N . SER A 1 297 ? 14.734 48.25 17.062 1 60.03 297 SER A N 1
ATOM 2284 C CA . SER A 1 297 ? 15.516 48.719 18.203 1 60.03 297 SER A CA 1
ATOM 2285 C C . SER A 1 297 ? 14.867 49.906 18.875 1 60.03 297 SER A C 1
ATOM 2287 O O . SER A 1 297 ? 15.32 50.375 19.922 1 60.03 297 SER A O 1
ATOM 2289 N N . ASN A 1 298 ? 14.164 50.625 18.172 1 49.91 298 ASN A N 1
ATOM 2290 C CA . ASN A 1 298 ? 13.516 51.594 19.031 1 49.91 298 ASN A CA 1
ATOM 2291 C C . ASN A 1 298 ? 12.562 50.938 20.031 1 49.91 298 ASN A C 1
ATOM 2293 O O . ASN A 1 298 ? 11.969 51.594 20.875 1 49.91 298 ASN A O 1
ATOM 2297 N N . THR A 1 299 ? 12.141 49.656 19.734 1 49.81 299 THR A N 1
ATOM 2298 C CA . THR A 1 299 ? 11.18 49.031 20.641 1 49.81 299 THR A CA 1
ATOM 2299 C C . THR A 1 299 ? 11.859 47.969 21.516 1 49.81 299 THR A C 1
ATOM 2301 O O . THR A 1 299 ? 12.602 47.125 21 1 49.81 299 THR A O 1
ATOM 2304 N N . GLU A 1 300 ? 12.281 48.25 22.672 1 49.31 300 GLU A N 1
ATOM 2305 C CA . GLU A 1 300 ? 12.945 47.531 23.766 1 49.31 300 GLU A CA 1
ATOM 2306 C C . GLU A 1 300 ? 12.641 46.031 23.703 1 49.31 300 GLU A C 1
ATOM 2308 O O . GLU A 1 300 ? 13.406 45.219 24.203 1 49.31 300 GLU A O 1
ATOM 2313 N N . ASN A 1 301 ? 11.461 45.5 23.359 1 52.5 301 ASN A N 1
ATOM 2314 C CA . ASN A 1 301 ? 10.992 44.156 23.734 1 52.5 301 ASN A CA 1
ATOM 2315 C C . ASN A 1 301 ? 10.719 43.312 22.5 1 52.5 301 ASN A C 1
ATOM 2317 O O . ASN A 1 301 ? 9.562 43.031 22.172 1 52.5 301 ASN A O 1
ATOM 2321 N N . HIS A 1 302 ? 11.602 43.219 21.5 1 63.75 302 HIS A N 1
ATOM 2322 C CA . HIS A 1 302 ? 11.266 42.281 20.422 1 63.75 302 HIS A CA 1
ATOM 2323 C C . HIS A 1 302 ? 11.57 40.844 20.844 1 63.75 302 HIS A C 1
ATOM 2325 O O . HIS A 1 302 ? 12.719 40.5 21.109 1 63.75 302 HIS A O 1
ATOM 2331 N N . GLY A 1 303 ? 10.531 39.969 21.156 1 79.19 303 GLY A N 1
ATOM 2332 C CA . GLY A 1 303 ? 10.688 38.594 21.609 1 79.19 303 GLY A CA 1
ATOM 2333 C C . GLY A 1 303 ? 11.242 37.656 20.531 1 79.19 303 GLY A C 1
ATOM 2334 O O . GLY A 1 303 ? 11.039 37.906 19.344 1 79.19 303 GLY A O 1
ATOM 2335 N N . LYS A 1 304 ? 12.203 36.844 20.828 1 92.38 304 LYS A N 1
ATOM 2336 C CA . LYS A 1 304 ? 12.703 35.781 19.953 1 92.38 304 LYS A CA 1
ATOM 2337 C C . LYS A 1 304 ? 11.555 34.969 19.344 1 92.38 304 LYS A C 1
ATOM 2339 O O . LYS A 1 304 ? 10.5 34.812 19.969 1 92.38 304 LYS A O 1
ATOM 2344 N N . LEU A 1 305 ? 11.75 34.594 18.109 1 96.88 305 LEU A N 1
ATOM 2345 C CA . LEU A 1 305 ? 10.781 33.656 17.547 1 96.88 305 LEU A CA 1
ATOM 2346 C C . LEU A 1 305 ? 10.836 32.344 18.281 1 96.88 305 LEU A C 1
ATOM 2348 O O . LEU A 1 305 ? 11.867 31.656 18.281 1 96.88 305 LEU A O 1
ATOM 2352 N N . LYS A 1 306 ? 9.758 32.062 18.953 1 97.75 306 LYS A N 1
ATOM 2353 C CA . LYS A 1 306 ? 9.648 30.766 19.641 1 97.75 306 LYS A CA 1
ATOM 2354 C C . LYS A 1 306 ? 9.281 29.656 18.656 1 97.75 306 LYS A C 1
ATOM 2356 O O . LYS A 1 306 ? 8.258 29.734 17.969 1 97.75 306 LYS A O 1
ATOM 2361 N N . VAL A 1 307 ? 10.172 28.609 18.547 1 98.31 307 VAL A N 1
ATOM 2362 C CA . VAL A 1 307 ? 9.938 27.469 17.672 1 98.31 307 VAL A CA 1
ATOM 2363 C C . VAL A 1 307 ? 9.961 26.172 18.484 1 98.31 307 VAL A C 1
ATOM 2365 O O . VAL A 1 307 ? 10.945 25.859 19.156 1 98.31 307 VAL A O 1
ATOM 2368 N N . ARG A 1 308 ? 8.875 25.453 18.469 1 98.69 308 ARG A N 1
ATOM 2369 C CA . ARG A 1 308 ? 8.789 24.156 19.125 1 98.69 308 ARG A CA 1
ATOM 2370 C C . ARG A 1 308 ? 8.57 23.047 18.109 1 98.69 308 ARG A C 1
ATOM 2372 O O . ARG A 1 308 ? 7.73 23.156 17.219 1 98.69 308 ARG A O 1
ATOM 2379 N N . ALA A 1 309 ? 9.375 22.016 18.188 1 98.75 309 ALA A N 1
ATOM 2380 C CA . ALA A 1 309 ? 9.188 20.812 17.359 1 98.75 309 ALA A CA 1
ATOM 2381 C C . ALA A 1 309 ? 8.867 19.594 18.234 1 98.75 309 ALA A C 1
ATOM 2383 O O . ALA A 1 309 ? 9.539 19.359 19.234 1 98.75 309 ALA A O 1
ATOM 2384 N N . TYR A 1 310 ? 7.824 18.938 17.906 1 98.81 310 TYR A N 1
ATOM 2385 C CA . TYR A 1 310 ? 7.434 17.719 18.609 1 98.81 310 TYR A CA 1
ATOM 2386 C C . TYR A 1 310 ? 7.555 16.5 17.703 1 98.81 310 TYR A C 1
ATOM 2388 O O . TYR A 1 310 ? 7.051 16.5 16.578 1 98.81 310 TYR A O 1
ATOM 2396 N N . PHE A 1 311 ? 8.234 15.453 18.203 1 98.62 311 PHE A N 1
ATOM 2397 C CA . PHE A 1 311 ? 8.453 14.227 17.453 1 98.62 311 PHE A CA 1
ATOM 2398 C C . PHE A 1 311 ? 7.801 13.039 18.156 1 98.62 311 PHE A C 1
ATOM 2400 O O . PHE A 1 311 ? 7.641 13.047 19.375 1 98.62 311 PHE A O 1
ATOM 2407 N N . ALA A 1 312 ? 7.359 12.102 17.344 1 96.75 312 ALA A N 1
ATOM 2408 C CA . ALA A 1 312 ? 6.754 10.898 17.906 1 96.75 312 ALA A CA 1
ATOM 2409 C C . ALA A 1 312 ? 7.816 9.852 18.234 1 96.75 312 ALA A C 1
ATOM 2411 O O . ALA A 1 312 ? 8.828 9.742 17.531 1 96.75 312 ALA A O 1
ATOM 2412 N N . GLU A 1 313 ? 7.527 9.164 19.25 1 95.12 313 GLU A N 1
ATOM 2413 C CA . GLU A 1 313 ? 8.43 8.086 19.641 1 95.12 313 GLU A CA 1
ATOM 2414 C C . GLU A 1 313 ? 8.523 7.02 18.562 1 95.12 313 GLU A C 1
ATOM 2416 O O . GLU A 1 313 ? 9.609 6.512 18.266 1 95.12 313 GLU A O 1
ATOM 2421 N N . ASN A 1 314 ? 7.414 6.707 17.984 1 89.31 314 ASN A N 1
ATOM 2422 C CA . ASN A 1 314 ? 7.34 5.672 16.953 1 89.31 314 ASN A CA 1
ATOM 2423 C C . ASN A 1 314 ? 6.902 6.242 15.617 1 89.31 314 ASN A C 1
ATOM 2425 O O . ASN A 1 314 ? 5.875 5.844 15.07 1 89.31 314 ASN A O 1
ATOM 2429 N N . ASP A 1 315 ? 7.754 7.062 15.047 1 93.06 315 ASP A N 1
ATOM 2430 C CA . ASP A 1 315 ? 7.449 7.719 13.781 1 93.06 315 ASP A CA 1
ATOM 2431 C C . ASP A 1 315 ? 8.055 6.949 12.609 1 93.06 315 ASP A C 1
ATOM 2433 O O . ASP A 1 315 ? 9.258 7.031 12.359 1 93.06 315 ASP A O 1
ATOM 2437 N N . VAL A 1 316 ? 7.234 6.309 11.852 1 86.31 316 VAL A N 1
ATOM 2438 C CA . VAL A 1 316 ? 7.734 5.441 10.789 1 86.31 316 VAL A CA 1
ATOM 2439 C C . VAL A 1 316 ? 7.898 6.246 9.5 1 86.31 316 VAL A C 1
ATOM 2441 O O . VAL A 1 316 ? 8.328 5.707 8.477 1 86.31 316 VAL A O 1
ATOM 2444 N N . MET A 1 317 ? 7.598 7.473 9.484 1 90.81 317 MET A N 1
ATOM 2445 C CA . MET A 1 317 ? 7.695 8.289 8.281 1 90.81 317 MET A CA 1
ATOM 2446 C C . MET A 1 317 ? 8.891 9.234 8.359 1 90.81 317 MET A C 1
ATOM 2448 O O . MET A 1 317 ? 9.586 9.445 7.363 1 90.81 317 MET A O 1
ATOM 2452 N N . VAL A 1 318 ? 9.031 9.82 9.5 1 95.69 318 VAL A N 1
ATOM 2453 C CA . VAL A 1 318 ? 10.133 10.758 9.695 1 95.69 318 VAL A CA 1
ATOM 2454 C C . VAL A 1 318 ? 11.344 10.031 10.281 1 95.69 318 VAL A C 1
ATOM 2456 O O . VAL A 1 318 ? 12.477 10.281 9.875 1 95.69 318 VAL A O 1
ATOM 2459 N N . GLY A 1 319 ? 11.062 9.125 11.227 1 93.06 319 GLY A N 1
ATOM 2460 C CA . GLY A 1 319 ? 12.109 8.312 11.828 1 93.06 319 GLY A CA 1
ATOM 2461 C C . GLY A 1 319 ? 13.062 9.109 12.695 1 93.06 319 GLY A C 1
ATOM 2462 O O . GLY A 1 319 ? 12.922 10.32 12.828 1 93.06 319 GLY A O 1
ATOM 2463 N N . VAL A 1 320 ? 13.984 8.375 13.25 1 95.75 320 VAL A N 1
ATOM 2464 C CA . VAL A 1 320 ? 15 8.969 14.109 1 95.75 320 VAL A CA 1
ATOM 2465 C C . VAL A 1 320 ? 15.922 9.867 13.289 1 95.75 320 VAL A C 1
ATOM 2467 O O . VAL A 1 320 ? 16.328 10.938 13.75 1 95.75 320 VAL A O 1
ATOM 2470 N N . GLY A 1 321 ? 16.188 9.422 12.109 1 96.88 321 GLY A N 1
ATOM 2471 C CA . GLY A 1 321 ? 17.047 10.203 11.227 1 96.88 321 GLY A CA 1
ATOM 2472 C C . GLY A 1 321 ? 16.453 11.547 10.852 1 96.88 321 GLY A C 1
ATOM 2473 O O . GLY A 1 321 ? 17.156 12.562 10.828 1 96.88 321 GLY A O 1
ATOM 2474 N N . GLY A 1 322 ? 15.195 11.547 10.539 1 98.25 322 GLY A N 1
ATOM 2475 C CA . GLY A 1 322 ? 14.523 12.805 10.227 1 98.25 322 GLY A CA 1
ATOM 2476 C C . GLY A 1 322 ? 14.484 13.766 11.398 1 98.25 322 GLY A C 1
ATOM 2477 O O . GLY A 1 322 ? 14.664 14.977 11.219 1 98.25 322 GLY A O 1
ATOM 2478 N N . GLN A 1 323 ? 14.219 13.211 12.602 1 98.31 323 GLN A N 1
ATOM 2479 C CA . GLN A 1 323 ? 14.25 14.047 13.805 1 98.31 323 GLN A CA 1
ATOM 2480 C C . GLN A 1 323 ? 15.617 14.688 14 1 98.31 323 GLN A C 1
ATOM 2482 O O . GLN A 1 323 ? 15.711 15.898 14.227 1 98.31 323 GLN A O 1
ATOM 2487 N N . LYS A 1 324 ? 16.656 13.906 13.914 1 97.5 324 LYS A N 1
ATOM 2488 C CA . LYS A 1 324 ? 18 14.422 14.094 1 97.5 324 LYS A CA 1
ATOM 2489 C C . LYS A 1 324 ? 18.328 15.5 13.062 1 97.5 324 LYS A C 1
ATOM 2491 O O . LYS A 1 324 ? 18.906 16.531 13.398 1 97.5 324 LYS A O 1
ATOM 2496 N N . TYR A 1 325 ? 17.969 15.211 11.859 1 97.75 325 TYR A N 1
ATOM 2497 C CA . TYR A 1 325 ? 18.203 16.172 10.789 1 97.75 325 TYR A CA 1
ATOM 2498 C C . TYR A 1 325 ? 17.516 17.5 11.094 1 97.75 325 TYR A C 1
ATOM 2500 O O . TYR A 1 325 ? 18.125 18.562 11 1 97.75 325 TYR A O 1
ATOM 2508 N N . MET A 1 326 ? 16.219 17.422 11.445 1 97.75 326 MET A N 1
ATOM 2509 C CA . MET A 1 326 ? 15.445 18.625 11.758 1 97.75 326 MET A CA 1
ATOM 2510 C C . MET A 1 326 ? 16.078 19.391 12.914 1 97.75 326 MET A C 1
ATOM 2512 O O . MET A 1 326 ? 16.266 20.609 12.828 1 97.75 326 MET A O 1
ATOM 2516 N N . GLU A 1 327 ? 16.406 18.719 13.961 1 97.19 327 GLU A N 1
ATOM 2517 C CA . GLU A 1 327 ? 17.031 19.344 15.125 1 97.19 327 GLU A CA 1
ATOM 2518 C C . GLU A 1 327 ? 18.359 20 14.75 1 97.19 327 GLU A C 1
ATOM 2520 O O . GLU A 1 327 ? 18.672 21.094 15.203 1 97.19 327 GLU A O 1
ATOM 2525 N N . ASN A 1 328 ? 19.078 19.328 13.938 1 96.06 328 ASN A N 1
ATOM 2526 C CA . ASN A 1 328 ? 20.359 19.875 13.508 1 96.06 328 ASN A CA 1
ATOM 2527 C C . ASN A 1 328 ? 20.172 21.156 12.695 1 96.06 328 ASN A C 1
ATOM 2529 O O . ASN A 1 328 ? 20.984 22.094 12.812 1 96.06 328 ASN A O 1
ATOM 2533 N N . CYS A 1 329 ? 19.203 21.188 11.891 1 96.5 329 CYS A N 1
ATOM 2534 C CA . CYS A 1 329 ? 18.953 22.375 11.094 1 96.5 329 CYS A CA 1
ATOM 2535 C C . CYS A 1 329 ? 18.656 23.578 11.977 1 96.5 329 CYS A C 1
ATOM 2537 O O . CYS A 1 329 ? 19.109 24.688 11.703 1 96.5 329 CYS A O 1
ATOM 2539 N N . TRP A 1 330 ? 17.984 23.359 13.078 1 96.38 330 TRP A N 1
ATOM 2540 C CA . TRP A 1 330 ? 17.516 24.469 13.898 1 96.38 330 TRP A CA 1
ATOM 2541 C C . TRP A 1 330 ? 18.531 24.797 14.984 1 96.38 330 TRP A C 1
ATOM 2543 O O . TRP A 1 330 ? 18.516 25.906 15.539 1 96.38 330 TRP A O 1
ATOM 2553 N N . ARG A 1 331 ? 19.391 23.875 15.297 1 91 331 ARG A N 1
ATOM 2554 C CA . ARG A 1 331 ? 20.375 24.094 16.359 1 91 331 ARG A CA 1
ATOM 2555 C C . ARG A 1 331 ? 21.734 24.438 15.773 1 91 331 ARG A C 1
ATOM 2557 O O . ARG A 1 331 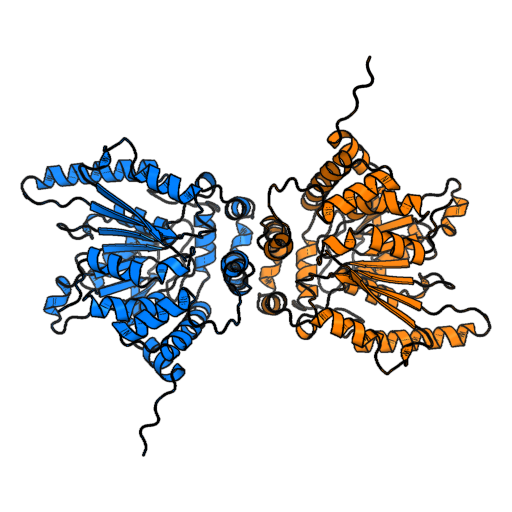? 22.719 24.609 16.516 1 91 331 ARG A O 1
ATOM 2564 N N . ARG A 1 332 ? 21.812 24.344 14.43 1 73.81 332 ARG A N 1
ATOM 2565 C CA . ARG A 1 332 ? 23.094 24.516 13.773 1 73.81 332 ARG A CA 1
ATOM 2566 C C . ARG A 1 332 ? 23.891 25.656 14.391 1 73.81 332 ARG A C 1
ATOM 2568 O O . ARG A 1 332 ? 23.344 26.734 14.641 1 73.81 332 ARG A O 1
ATOM 2575 N N . GLY A 1 333 ? 25.312 25.391 14.617 1 58.25 333 GLY A N 1
ATOM 2576 C CA . GLY A 1 333 ? 26.453 26.156 15.094 1 58.25 333 GLY A CA 1
ATOM 2577 C C . GLY A 1 333 ? 26.344 26.531 16.562 1 58.25 333 GLY A C 1
ATOM 2578 O O . GLY A 1 333 ? 25.609 27.453 16.906 1 58.25 333 GLY A O 1
ATOM 2579 N N . GLU A 1 334 ? 26.281 25.656 17.469 1 54.44 334 GLU A N 1
ATOM 2580 C CA . GLU A 1 334 ? 26.312 25.828 18.922 1 54.44 334 GLU A CA 1
ATOM 2581 C C . GLU A 1 334 ? 26.031 27.281 19.297 1 54.44 334 GLU A C 1
ATOM 2583 O O . GLU A 1 334 ? 26.938 28.125 19.312 1 54.44 334 GLU A O 1
ATOM 2588 N N . GLY A 1 335 ? 24.75 27.688 19.297 1 65.19 335 GLY A N 1
ATOM 2589 C CA . GLY A 1 335 ? 24.328 28.969 19.859 1 65.19 335 GLY A CA 1
ATOM 2590 C C . GLY A 1 335 ? 24.156 30.047 18.812 1 65.19 335 GLY A C 1
ATOM 2591 O O . GLY A 1 335 ? 23.891 31.203 19.156 1 65.19 335 GLY A O 1
ATOM 2592 N N . SER A 1 336 ? 24.203 29.609 17.438 1 79.38 336 SER A N 1
ATOM 2593 C CA . SER A 1 336 ? 24.344 30.672 16.438 1 79.38 336 SER A CA 1
ATOM 2594 C C . SER A 1 336 ? 23 31.359 16.188 1 79.38 336 SER A C 1
ATOM 2596 O O . SER A 1 336 ? 22.969 32.531 15.844 1 79.38 336 SER A O 1
ATOM 2598 N N . TYR A 1 337 ? 21.891 30.609 16.438 1 91.88 337 TYR A N 1
ATOM 2599 C CA . TYR A 1 337 ? 20.625 31.281 16.125 1 91.88 337 TYR A CA 1
ATOM 2600 C C . TYR A 1 337 ? 19.938 31.75 17.406 1 91.88 337 TYR A C 1
ATOM 2602 O O . TYR A 1 337 ? 18.875 32.375 17.344 1 91.88 337 TYR A O 1
ATOM 2610 N N . ASN A 1 338 ? 20.562 31.547 18.562 1 91.5 338 ASN A N 1
ATOM 2611 C CA . ASN A 1 338 ? 19.906 31.75 19.844 1 91.5 338 ASN A CA 1
ATOM 2612 C C . ASN A 1 338 ? 19.656 33.25 20.109 1 91.5 338 ASN A C 1
ATOM 2614 O O . ASN A 1 338 ? 18.891 33.594 21.016 1 91.5 338 ASN A O 1
ATOM 2618 N N . ASP A 1 339 ? 20.25 34.062 19.438 1 91.31 339 ASP A N 1
ATOM 2619 C CA . ASP A 1 339 ? 20.031 35.5 19.609 1 91.31 339 ASP A CA 1
ATOM 2620 C C . ASP A 1 339 ? 18.656 35.906 19.109 1 91.31 339 ASP A C 1
ATOM 2622 O O . ASP A 1 339 ? 18.094 36.875 19.578 1 91.31 339 ASP A O 1
ATOM 2626 N N . VAL A 1 340 ? 18.078 35.094 18.172 1 93.56 340 VAL A N 1
ATOM 2627 C CA . VAL A 1 340 ? 16.828 35.562 17.578 1 93.56 340 VAL A CA 1
ATOM 2628 C C . VAL A 1 340 ? 15.805 34.406 17.578 1 93.56 340 VAL A C 1
ATOM 2630 O O . VAL A 1 340 ? 14.609 34.656 17.406 1 93.56 340 VAL A O 1
ATOM 2633 N N . LEU A 1 341 ? 16.266 33.188 17.719 1 95.25 341 LEU A N 1
ATOM 2634 C CA . LEU A 1 341 ? 15.367 32.031 17.734 1 95.25 341 LEU A CA 1
ATOM 2635 C C . LEU A 1 341 ? 15.422 31.312 19.078 1 95.25 341 LEU A C 1
ATOM 2637 O O . LEU A 1 341 ? 16.5 31.156 19.672 1 95.25 341 LEU A O 1
ATOM 2641 N N . ASP A 1 342 ? 14.289 31 19.578 1 95.75 342 ASP A N 1
ATOM 2642 C CA . ASP A 1 342 ? 14.141 30.125 20.734 1 95.75 342 ASP A CA 1
ATOM 2643 C C . ASP A 1 342 ? 13.57 28.766 20.328 1 95.75 342 ASP A C 1
ATOM 2645 O O . ASP A 1 342 ? 12.352 28.562 20.344 1 95.75 342 ASP A O 1
ATOM 2649 N N . PHE A 1 343 ? 14.523 27.812 20.016 1 97 343 PHE A N 1
ATOM 2650 C CA . PHE A 1 343 ? 14.117 26.516 19.516 1 97 343 PHE A CA 1
ATOM 2651 C C . PHE A 1 343 ? 14.234 25.453 20.594 1 97 343 PHE A C 1
ATOM 2653 O O . PHE A 1 343 ? 15.227 25.406 21.328 1 97 343 PHE A O 1
ATOM 2660 N N . ASP A 1 344 ? 13.234 24.703 20.688 1 96.94 344 ASP A N 1
ATOM 2661 C CA . ASP A 1 344 ? 13.258 23.5 21.531 1 96.94 344 ASP A CA 1
ATOM 2662 C C . ASP A 1 344 ? 12.453 22.375 20.891 1 96.94 344 ASP A C 1
ATOM 2664 O O . ASP A 1 344 ? 11.57 22.625 20.062 1 96.94 344 ASP A O 1
ATOM 2668 N N . SER A 1 345 ? 12.875 21.141 21.203 1 97.88 345 SER A N 1
ATOM 2669 C CA . SER A 1 345 ? 12.18 19.984 20.656 1 97.88 345 SER A CA 1
ATOM 2670 C C . SER A 1 345 ? 11.945 18.922 21.719 1 97.88 345 SER A C 1
ATOM 2672 O O . SER A 1 345 ? 12.586 18.938 22.766 1 97.88 345 SER A O 1
ATOM 2674 N N . ALA A 1 346 ? 10.922 18.125 21.5 1 98.31 346 ALA A N 1
ATOM 2675 C CA . ALA A 1 346 ? 10.625 17.016 22.406 1 98.31 346 ALA A CA 1
ATOM 2676 C C . ALA A 1 346 ? 10.133 15.797 21.641 1 98.31 346 ALA A C 1
ATOM 2678 O O . ALA A 1 346 ? 9.492 15.922 20.594 1 98.31 346 ALA A O 1
ATOM 2679 N N . THR A 1 347 ? 10.523 14.648 22.172 1 98.38 347 THR A N 1
ATOM 2680 C CA . THR A 1 347 ? 9.953 13.391 21.703 1 98.38 347 THR A CA 1
ATOM 2681 C C . THR A 1 347 ? 8.82 12.938 22.625 1 98.38 347 THR A C 1
ATOM 2683 O O . THR A 1 347 ? 8.992 12.859 23.844 1 98.38 347 THR A O 1
ATOM 2686 N N . ILE A 1 348 ? 7.727 12.688 22.062 1 97.44 348 ILE A N 1
ATOM 2687 C CA . ILE A 1 348 ? 6.535 12.383 22.859 1 97.44 348 ILE A CA 1
ATOM 2688 C C . ILE A 1 348 ? 6.344 10.875 22.938 1 97.44 348 ILE A C 1
ATOM 2690 O O . ILE A 1 348 ? 6.129 10.211 21.922 1 97.44 348 ILE A O 1
ATOM 2694 N N . ALA A 1 349 ? 6.309 10.383 24.172 1 94.88 349 ALA A N 1
ATOM 2695 C CA . ALA A 1 349 ? 6.219 8.945 24.422 1 94.88 349 ALA A CA 1
ATOM 2696 C C . ALA A 1 349 ? 4.871 8.391 23.969 1 94.88 349 ALA A C 1
ATOM 2698 O O . ALA A 1 349 ? 3.85 9.078 24.047 1 94.88 349 ALA A O 1
ATOM 2699 N N . ASP A 1 350 ? 4.855 7.227 23.453 1 90.69 350 ASP A N 1
ATOM 2700 C CA . ASP A 1 350 ? 3.678 6.43 23.125 1 90.69 350 ASP A CA 1
ATOM 2701 C C . ASP A 1 350 ? 2.871 7.07 22 1 90.69 350 ASP A C 1
ATOM 2703 O O . ASP A 1 350 ? 1.639 7.043 22.016 1 90.69 350 ASP A O 1
ATOM 2707 N N . THR A 1 351 ? 3.58 7.754 21.125 1 92.88 351 THR A N 1
ATOM 2708 C CA . THR A 1 351 ? 2.9 8.336 19.969 1 92.88 351 THR A CA 1
ATOM 2709 C C . THR A 1 351 ? 3.549 7.875 18.672 1 92.88 351 THR A C 1
ATOM 2711 O O . THR A 1 351 ? 4.688 7.402 18.672 1 92.88 351 THR A O 1
ATOM 2714 N N . ASP A 1 352 ? 2.762 7.887 17.688 1 90.44 352 ASP A N 1
ATOM 2715 C CA . ASP A 1 352 ? 3.273 7.723 16.328 1 90.44 352 ASP A CA 1
ATOM 2716 C C . ASP A 1 352 ? 3.051 8.984 15.508 1 90.44 352 ASP A C 1
ATOM 2718 O O . ASP A 1 352 ? 2.664 10.031 16.047 1 90.44 352 ASP A O 1
ATOM 2722 N N . HIS A 1 353 ? 3.367 8.867 14.195 1 92.12 353 HIS A N 1
ATOM 2723 C CA . HIS A 1 353 ? 3.361 10.031 13.312 1 92.12 353 HIS A CA 1
ATOM 2724 C C . HIS A 1 353 ? 2.018 10.75 13.352 1 92.12 353 HIS A C 1
ATOM 2726 O O . HIS A 1 353 ? 1.967 11.984 13.352 1 92.12 353 HIS A O 1
ATOM 2732 N N . ASP A 1 354 ? 0.939 9.992 13.453 1 89.56 354 ASP A N 1
ATOM 2733 C CA . ASP A 1 354 ? -0.396 10.578 13.336 1 89.56 354 ASP A CA 1
ATOM 2734 C C . ASP A 1 354 ? -1.019 10.805 14.711 1 89.56 354 ASP A C 1
ATOM 2736 O O . ASP A 1 354 ? -1.779 11.75 14.906 1 89.56 354 ASP A O 1
ATOM 2740 N N . SER A 1 355 ? -0.685 9.922 15.695 1 90.06 355 SER A N 1
ATOM 2741 C CA . SER A 1 355 ? -1.298 10.07 17.016 1 90.06 355 SER A CA 1
ATOM 2742 C C . SER A 1 355 ? -0.687 11.234 17.766 1 90.06 355 SER A C 1
ATOM 2744 O O . SER A 1 355 ? -1.288 11.75 18.719 1 90.06 355 SER A O 1
ATOM 2746 N N . LEU A 1 356 ? 0.433 11.688 17.359 1 94.62 356 LEU A N 1
ATOM 2747 C CA . LEU A 1 356 ? 1.111 12.805 18.016 1 94.62 356 LEU A CA 1
ATOM 2748 C C . LEU A 1 356 ? 0.247 14.062 17.969 1 94.62 356 LEU A C 1
ATOM 2750 O O . LEU A 1 356 ? 0.136 14.773 18.984 1 94.62 356 LEU A O 1
ATOM 2754 N N . VAL A 1 357 ? -0.388 14.336 16.844 1 94.31 357 VAL A N 1
ATOM 2755 C CA . VAL A 1 357 ? -1.132 15.578 16.641 1 94.31 357 VAL A CA 1
ATOM 2756 C C . VAL A 1 357 ? -2.41 15.555 17.484 1 94.31 357 VAL A C 1
ATOM 2758 O O . VAL A 1 357 ? -3.006 16.594 17.75 1 94.31 357 VAL A O 1
ATOM 2761 N N . LEU A 1 358 ? -2.779 14.383 17.984 1 93.19 358 LEU A N 1
ATOM 2762 C CA . LEU A 1 358 ? -4.004 14.219 18.766 1 93.19 358 LEU A CA 1
ATOM 2763 C C . LEU A 1 358 ? -3.699 14.195 20.25 1 93.19 358 LEU A C 1
ATOM 2765 O O . LEU A 1 358 ? -4.617 14.156 21.078 1 93.19 358 LEU A O 1
ATOM 2769 N N . SER A 1 359 ? -2.455 14.227 20.609 1 95.31 359 SER A N 1
ATOM 2770 C CA . SER A 1 359 ? -2.055 14.172 22.016 1 95.31 359 SER A CA 1
ATOM 2771 C C . SER A 1 359 ? -2.52 15.406 22.781 1 95.31 359 SER A C 1
ATOM 2773 O O . SER A 1 359 ? -2.07 16.516 22.5 1 95.31 359 SER A O 1
ATOM 2775 N N . VAL A 1 360 ? -3.312 15.195 23.797 1 96.5 360 VAL A N 1
ATOM 2776 C CA . VAL A 1 360 ? -3.844 16.297 24.594 1 96.5 360 VAL A CA 1
ATOM 2777 C C . VAL A 1 360 ? -2.699 17.047 25.281 1 96.5 360 VAL A C 1
ATOM 2779 O O . VAL A 1 360 ? -2.693 18.266 25.344 1 96.5 360 VAL A O 1
ATOM 2782 N N . ASN A 1 361 ? -1.722 16.297 25.719 1 96.5 361 ASN A N 1
ATOM 2783 C CA . ASN A 1 361 ? -0.577 16.891 26.391 1 96.5 361 ASN A CA 1
ATOM 2784 C C . ASN A 1 361 ? 0.183 17.844 25.469 1 96.5 361 ASN A C 1
ATOM 2786 O O . ASN A 1 361 ? 0.598 18.922 25.875 1 96.5 361 ASN A O 1
ATOM 2790 N N . VAL A 1 362 ? 0.37 17.422 24.266 1 97.94 362 VAL A N 1
ATOM 2791 C CA . VAL A 1 362 ? 1.083 18.25 23.297 1 97.94 362 VAL A CA 1
ATOM 2792 C C . VAL A 1 362 ? 0.241 19.469 22.938 1 97.94 362 VAL A C 1
ATOM 2794 O O . VAL A 1 362 ? 0.754 20.594 22.875 1 97.94 362 VAL A O 1
ATOM 2797 N N . LEU A 1 363 ? -1.041 19.266 22.766 1 98 363 LEU A N 1
ATOM 2798 C CA . LEU A 1 363 ? -1.937 20.344 22.375 1 98 363 LEU A CA 1
ATOM 2799 C C . LEU A 1 363 ? -2.021 21.406 23.469 1 98 363 LEU A C 1
ATOM 2801 O O . LEU A 1 363 ? -2.053 22.609 23.188 1 98 363 LEU A O 1
ATOM 2805 N N . GLU A 1 364 ? -2.041 20.953 24.719 1 98.06 364 GLU A N 1
ATOM 2806 C CA . GLU A 1 364 ? -2.051 21.891 25.844 1 98.06 364 GLU A CA 1
ATOM 2807 C C . GLU A 1 364 ? -0.829 22.812 25.812 1 98.06 364 GLU A C 1
ATOM 2809 O O . GLU A 1 364 ? -0.947 24.016 26 1 98.06 364 GLU A O 1
ATOM 2814 N N . LYS A 1 365 ? 0.286 22.203 25.547 1 98.19 365 LYS A N 1
ATOM 2815 C CA . LYS A 1 365 ? 1.52 22.969 25.469 1 98.19 365 LYS A CA 1
ATOM 2816 C C . LYS A 1 365 ? 1.486 23.953 24.297 1 98.19 365 LYS A C 1
ATOM 2818 O O . LYS A 1 365 ? 1.896 25.109 24.438 1 98.19 365 LYS A O 1
ATOM 2823 N N . VAL A 1 366 ? 1.008 23.5 23.219 1 98.62 366 VAL A N 1
ATOM 2824 C CA . VAL A 1 366 ? 0.948 24.312 22 1 98.62 366 VAL A CA 1
ATOM 2825 C C . VAL A 1 366 ? 0.003 25.484 22.219 1 98.62 366 VAL A C 1
ATOM 2827 O O . VAL A 1 366 ? 0.332 26.625 21.891 1 98.62 366 VAL A O 1
ATOM 2830 N N . PHE A 1 367 ? -1.168 25.25 22.828 1 98.38 367 PHE A N 1
ATOM 2831 C CA . PHE A 1 367 ? -2.137 26.312 23.062 1 98.38 367 PHE A CA 1
ATOM 2832 C C . PHE A 1 367 ? -1.609 27.312 24.078 1 98.38 367 PHE A C 1
ATOM 2834 O O . PHE A 1 367 ? -1.84 28.516 23.953 1 98.38 367 PHE A O 1
ATOM 2841 N N . ALA A 1 368 ? -0.917 26.797 25.062 1 98 368 ALA A N 1
ATOM 2842 C CA . ALA A 1 368 ? -0.295 27.688 26.031 1 98 368 ALA A CA 1
ATOM 2843 C C . ALA A 1 368 ? 0.735 28.594 25.359 1 98 368 ALA A C 1
ATOM 2845 O O . ALA A 1 368 ? 0.742 29.812 25.578 1 98 368 ALA A O 1
ATOM 2846 N N . ASP A 1 369 ? 1.553 28 24.531 1 97.69 369 ASP A N 1
ATOM 2847 C CA . ASP A 1 369 ? 2.598 28.75 23.844 1 97.69 369 ASP A CA 1
ATOM 2848 C C . ASP A 1 369 ? 1.997 29.719 22.828 1 97.69 369 ASP A C 1
ATOM 2850 O O . ASP A 1 369 ? 2.6 30.75 22.5 1 97.69 369 ASP A O 1
ATOM 2854 N N . ALA A 1 370 ? 0.792 29.438 22.344 1 97.12 370 ALA A N 1
ATOM 2855 C CA . ALA A 1 370 ? 0.104 30.281 21.375 1 97.12 370 ALA A CA 1
ATOM 2856 C C . ALA A 1 370 ? -0.601 31.453 22.062 1 97.12 370 ALA A C 1
ATOM 2858 O O . ALA A 1 370 ? -1.311 32.219 21.422 1 97.12 370 ALA A O 1
ATOM 2859 N N . GLY A 1 371 ? -0.497 31.547 23.375 1 95.19 371 GLY A N 1
ATOM 2860 C CA . GLY A 1 371 ? -1.038 32.688 24.109 1 95.19 371 GLY A CA 1
ATOM 2861 C C . GLY A 1 371 ? -2.27 32.312 24.922 1 95.19 371 GLY A C 1
ATOM 2862 O O . GLY A 1 371 ? -2.889 33.188 25.547 1 95.19 371 GLY A O 1
ATOM 2863 N N . GLY A 1 372 ? -2.576 30.984 24.906 1 95.62 372 GLY A N 1
ATOM 2864 C CA . GLY A 1 372 ? -3.707 30.531 25.703 1 95.62 372 GLY A CA 1
ATOM 2865 C C . GLY A 1 372 ? -3.361 30.328 27.156 1 95.62 372 GLY A C 1
ATOM 2866 O O . GLY A 1 372 ? -2.186 30.281 27.531 1 95.62 372 GLY A O 1
ATOM 2867 N N . SER A 1 373 ? -4.336 30.406 27.969 1 92.94 373 SER A N 1
ATOM 2868 C CA . SER A 1 373 ? -4.211 30.109 29.391 1 92.94 373 SER A CA 1
ATOM 2869 C C . SER A 1 373 ? -5.488 29.469 29.922 1 92.94 373 SER A C 1
ATOM 2871 O O . SER A 1 373 ? -6.582 29.719 29.406 1 92.94 373 SER A O 1
ATOM 2873 N N . LEU A 1 374 ? -5.219 28.422 30.766 1 83.94 374 LEU A N 1
ATOM 2874 C CA . LEU A 1 374 ? -6.383 27.781 31.375 1 83.94 374 LEU A CA 1
ATOM 2875 C C . LEU A 1 374 ? -7.152 28.781 32.25 1 83.94 374 LEU A C 1
ATOM 2877 O O . LEU A 1 374 ? -6.551 29.547 33 1 83.94 374 LEU A O 1
ATOM 2881 N N . ALA A 1 375 ? -7.98 29.641 31.672 1 60.97 375 ALA A N 1
ATOM 2882 C CA . ALA A 1 375 ? -8.758 30.578 32.5 1 60.97 375 ALA A CA 1
ATOM 2883 C C . ALA A 1 375 ? -9.07 29.984 33.844 1 60.97 375 ALA A C 1
ATOM 2885 O O . ALA A 1 375 ? -9.531 28.844 33.938 1 60.97 375 ALA A O 1
ATOM 2886 N N . ARG A 1 376 ? -8.297 30.375 34.906 1 42.16 376 ARG A N 1
ATOM 2887 C CA . ARG A 1 376 ? -8.766 30.156 36.281 1 42.16 376 ARG A CA 1
ATOM 2888 C C . ARG A 1 376 ? -10.258 30.453 36.406 1 42.16 376 ARG A C 1
ATOM 2890 O O . ARG A 1 376 ? -10.773 31.344 35.719 1 42.16 376 ARG A O 1
ATOM 2897 N N . MET B 1 1 ? 47.125 -19.719 -15.773 1 27.97 1 MET B N 1
ATOM 2898 C CA . MET B 1 1 ? 46.031 -18.766 -15.625 1 27.97 1 MET B CA 1
ATOM 2899 C C . MET B 1 1 ? 44.969 -19.281 -14.641 1 27.97 1 MET B C 1
ATOM 2901 O O . MET B 1 1 ? 44.344 -20.312 -14.875 1 27.97 1 MET B O 1
ATOM 2905 N N . ALA B 1 2 ? 45.094 -19.016 -13.391 1 38.59 2 ALA B N 1
ATOM 2906 C CA . ALA B 1 2 ? 44.281 -19.609 -12.352 1 38.59 2 ALA B CA 1
ATOM 2907 C C . ALA B 1 2 ? 42.812 -19.469 -12.672 1 38.59 2 ALA B C 1
ATOM 2909 O O . ALA B 1 2 ? 42.344 -18.391 -13.07 1 38.59 2 ALA B O 1
ATOM 2910 N N . ALA B 1 3 ? 42.094 -20.453 -13.055 1 39.41 3 ALA B N 1
ATOM 2911 C CA . ALA B 1 3 ? 40.688 -20.516 -13.336 1 39.41 3 ALA B CA 1
ATOM 2912 C C . ALA B 1 3 ? 39.875 -19.625 -12.375 1 39.41 3 ALA B C 1
ATOM 2914 O O . ALA B 1 3 ? 39.812 -19.922 -11.18 1 39.41 3 ALA B O 1
ATOM 2915 N N . SER B 1 4 ? 39.688 -18.375 -12.312 1 46.59 4 SER B N 1
ATOM 2916 C CA . SER B 1 4 ? 39.125 -17.359 -11.438 1 46.59 4 SER B CA 1
ATOM 2917 C C . SER B 1 4 ? 37.688 -17.703 -11.07 1 46.59 4 SER B C 1
ATOM 2919 O O . SER B 1 4 ? 36.844 -17.906 -11.953 1 46.59 4 SER B O 1
ATOM 2921 N N . THR B 1 5 ? 37.406 -18.344 -9.914 1 59.91 5 THR B N 1
ATOM 2922 C CA . THR B 1 5 ? 36.156 -18.844 -9.375 1 59.91 5 THR B CA 1
ATOM 2923 C C . THR B 1 5 ? 35.062 -17.75 -9.43 1 59.91 5 THR B C 1
ATOM 2925 O O . THR B 1 5 ? 35.219 -16.703 -8.812 1 59.91 5 THR B O 1
ATOM 2928 N N . ALA B 1 6 ? 34.281 -17.75 -10.461 1 77.19 6 ALA B N 1
ATOM 2929 C CA . ALA B 1 6 ? 33.188 -16.812 -10.672 1 77.19 6 ALA B CA 1
ATOM 2930 C C . ALA B 1 6 ? 32.406 -16.562 -9.383 1 77.19 6 ALA B C 1
ATOM 2932 O O . ALA B 1 6 ? 32.188 -17.5 -8.609 1 77.19 6 ALA B O 1
ATOM 2933 N N . SER B 1 7 ? 32.312 -15.352 -8.953 1 91.12 7 SER B N 1
ATOM 2934 C CA . SER B 1 7 ? 31.516 -14.961 -7.797 1 91.12 7 SER B CA 1
ATOM 2935 C C . SER B 1 7 ? 30.125 -15.594 -7.848 1 91.12 7 SER B C 1
ATOM 2937 O O . SER B 1 7 ? 29.688 -16.062 -8.898 1 91.12 7 SER B O 1
ATOM 2939 N N . ALA B 1 8 ? 29.562 -15.852 -6.773 1 93.88 8 ALA B N 1
ATOM 2940 C CA . ALA B 1 8 ? 28.188 -16.359 -6.684 1 93.88 8 ALA B CA 1
ATOM 2941 C C . ALA B 1 8 ? 27.25 -15.562 -7.594 1 93.88 8 ALA B C 1
ATOM 2943 O O . ALA B 1 8 ? 26.344 -16.125 -8.211 1 93.88 8 ALA B O 1
ATOM 2944 N N . ARG B 1 9 ? 27.484 -14.273 -7.68 1 93.81 9 ARG B N 1
ATOM 2945 C CA . ARG B 1 9 ? 26.672 -13.414 -8.531 1 93.81 9 ARG B CA 1
ATOM 2946 C C . ARG B 1 9 ? 26.875 -13.758 -10 1 93.81 9 ARG B C 1
ATOM 2948 O O . ARG B 1 9 ? 25.906 -13.844 -10.766 1 93.81 9 ARG B O 1
ATOM 2955 N N . ASP B 1 10 ? 28.094 -13.969 -10.406 1 95.12 10 ASP B N 1
ATOM 2956 C CA . ASP B 1 10 ? 28.391 -14.336 -11.789 1 95.12 10 ASP B CA 1
ATOM 2957 C C . ASP B 1 10 ? 27.766 -15.68 -12.148 1 95.12 10 ASP B C 1
ATOM 2959 O O . ASP B 1 10 ? 27.25 -15.852 -13.258 1 95.12 10 ASP B O 1
ATOM 2963 N N . GLN B 1 11 ? 27.844 -16.609 -11.266 1 95.56 11 GLN B N 1
ATOM 2964 C CA . GLN B 1 11 ? 27.234 -17.922 -11.484 1 95.56 11 GLN B CA 1
ATOM 2965 C C . GLN B 1 11 ? 25.734 -17.797 -11.664 1 95.56 11 GLN B C 1
ATOM 2967 O O . GLN B 1 11 ? 25.156 -18.438 -12.555 1 95.56 11 GLN B O 1
ATOM 2972 N N . ALA B 1 12 ? 25.109 -16.969 -10.82 1 96.19 12 ALA B N 1
ATOM 2973 C CA . ALA B 1 12 ? 23.672 -16.766 -10.906 1 96.19 12 ALA B CA 1
ATOM 2974 C C . ALA B 1 12 ? 23.281 -16.109 -12.227 1 96.19 12 ALA B C 1
ATOM 2976 O O . ALA B 1 12 ? 22.281 -16.5 -12.844 1 96.19 12 ALA B O 1
ATOM 2977 N N . LEU B 1 13 ? 24.047 -15.156 -12.633 1 95.62 13 LEU B N 1
ATOM 2978 C CA . LEU B 1 13 ? 23.812 -14.492 -13.906 1 95.62 13 LEU B CA 1
ATOM 2979 C C . LEU B 1 13 ? 23.922 -15.477 -15.062 1 95.62 13 LEU B C 1
ATOM 2981 O O . LEU B 1 13 ? 23.094 -15.477 -15.977 1 95.62 13 LEU B O 1
ATOM 2985 N N . GLY B 1 14 ? 24.984 -16.25 -15.039 1 95.88 14 GLY B N 1
ATOM 2986 C CA . GLY B 1 14 ? 25.141 -17.281 -16.047 1 95.88 14 GLY B CA 1
ATOM 2987 C C . GLY B 1 14 ? 24 -18.297 -16.078 1 95.88 14 GLY B C 1
ATOM 2988 O O . GLY B 1 14 ? 23.531 -18.672 -17.141 1 95.88 14 GLY B O 1
ATOM 2989 N N . TYR B 1 15 ? 23.594 -18.656 -14.891 1 96.25 15 TYR B N 1
ATOM 2990 C CA . TYR B 1 15 ? 22.484 -19.609 -14.75 1 96.25 15 TYR B CA 1
ATOM 2991 C C . TYR B 1 15 ? 21.219 -19.047 -15.375 1 96.25 15 TYR B C 1
ATOM 2993 O O . TYR B 1 15 ? 20.562 -19.734 -16.156 1 96.25 15 TYR B O 1
ATOM 3001 N N . LEU B 1 16 ? 20.875 -17.812 -15.156 1 95.5 16 LEU B N 1
ATOM 3002 C CA . LEU B 1 16 ? 19.625 -17.203 -15.602 1 95.5 16 LEU B CA 1
ATOM 3003 C C . LEU B 1 16 ? 19.688 -16.875 -17.094 1 95.5 16 LEU B C 1
ATOM 3005 O O . LEU B 1 16 ? 18.656 -16.594 -17.719 1 95.5 16 LEU B O 1
ATOM 3009 N N . SER B 1 17 ? 20.891 -16.922 -17.656 1 95.25 17 SER B N 1
ATOM 3010 C CA . SER B 1 17 ? 21.047 -16.625 -19.078 1 95.25 17 SER B CA 1
ATOM 3011 C C . SER B 1 17 ? 20.75 -17.859 -19.922 1 95.25 17 SER B C 1
ATOM 3013 O O . SER B 1 17 ? 20.672 -17.766 -21.156 1 95.25 17 SER B O 1
ATOM 3015 N N . ASP B 1 18 ? 20.672 -19.016 -19.266 1 96.56 18 ASP B N 1
ATOM 3016 C CA . ASP B 1 18 ? 20.312 -20.219 -20 1 96.56 18 ASP B CA 1
ATOM 3017 C C . ASP B 1 18 ? 18.984 -20.047 -20.734 1 96.56 18 ASP B C 1
ATOM 3019 O O . ASP B 1 18 ? 18 -19.594 -20.141 1 96.56 18 ASP B O 1
ATOM 3023 N N . PRO B 1 19 ? 18.859 -20.453 -21.953 1 95.81 19 PRO B N 1
ATOM 3024 C CA . PRO B 1 19 ? 17.641 -20.25 -22.734 1 95.81 19 PRO B CA 1
ATOM 3025 C C . PRO B 1 19 ? 16.438 -20.984 -22.156 1 95.81 19 PRO B C 1
ATOM 3027 O O . PRO B 1 19 ? 15.289 -20.656 -22.469 1 95.81 19 PRO B O 1
ATOM 3030 N N . ARG B 1 20 ? 16.641 -21.969 -21.375 1 96.38 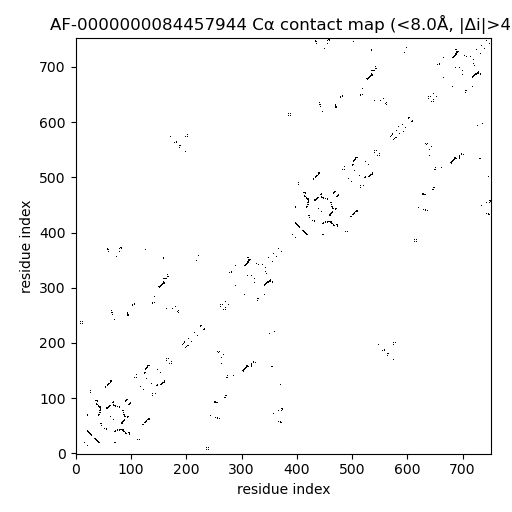20 ARG B N 1
ATOM 3031 C CA . ARG B 1 20 ? 15.531 -22.734 -20.812 1 96.38 20 ARG B CA 1
ATOM 3032 C C . ARG B 1 20 ? 14.648 -21.875 -19.922 1 96.38 20 ARG B C 1
ATOM 3034 O O . ARG B 1 20 ? 13.484 -22.203 -19.688 1 96.38 20 ARG B O 1
ATOM 3041 N N . PHE B 1 21 ? 15.219 -20.719 -19.453 1 97.06 21 PHE B N 1
ATOM 3042 C CA . PHE B 1 21 ? 14.484 -19.875 -18.516 1 97.06 21 PHE B CA 1
ATOM 3043 C C . PHE B 1 21 ? 13.672 -18.828 -19.266 1 97.06 21 PHE B C 1
ATOM 3045 O O . PHE B 1 21 ? 12.82 -18.156 -18.672 1 97.06 21 PHE B O 1
ATOM 3052 N N . SER B 1 22 ? 13.891 -18.656 -20.547 1 97 22 SER B N 1
ATOM 3053 C CA . SER B 1 22 ? 13.141 -17.656 -21.312 1 97 22 SER B CA 1
ATOM 3054 C C . SER B 1 22 ? 13.047 -18.031 -22.781 1 97 22 SER B C 1
ATOM 3056 O O . SER B 1 22 ? 14.016 -17.875 -23.531 1 97 22 SER B O 1
ATOM 3058 N N . GLN B 1 23 ? 11.953 -18.562 -23.078 1 97.69 23 GLN B N 1
ATOM 3059 C CA . GLN B 1 23 ? 11.602 -18.922 -24.453 1 97.69 23 GLN B CA 1
ATOM 3060 C C . GLN B 1 23 ? 10.297 -18.234 -24.875 1 97.69 23 GLN B C 1
ATOM 3062 O O . GLN B 1 23 ? 9.602 -17.656 -24.047 1 97.69 23 GLN B O 1
ATOM 3067 N N . ARG B 1 24 ? 10.062 -18.266 -26.172 1 97.62 24 ARG B N 1
ATOM 3068 C CA . ARG B 1 24 ? 8.852 -17.625 -26.688 1 97.62 24 ARG B CA 1
ATOM 3069 C C . ARG B 1 24 ? 8.078 -18.562 -27.609 1 97.62 24 ARG B C 1
ATOM 3071 O O . ARG B 1 24 ? 8.68 -19.375 -28.312 1 97.62 24 ARG B O 1
ATOM 3078 N N . PHE B 1 25 ? 6.848 -18.5 -27.469 1 96.12 25 PHE B N 1
ATOM 3079 C CA . PHE B 1 25 ? 5.848 -19.203 -28.266 1 96.12 25 PHE B CA 1
ATOM 3080 C C . PHE B 1 25 ? 4.832 -18.219 -28.844 1 96.12 25 PHE B C 1
ATOM 3082 O O . PHE B 1 25 ? 4.449 -17.25 -28.188 1 96.12 25 PHE B O 1
ATOM 3089 N N . THR B 1 26 ? 4.5 -18.406 -30.188 1 97.62 26 THR B N 1
ATOM 3090 C CA . THR B 1 26 ? 3.48 -17.562 -30.797 1 97.62 26 THR B CA 1
ATOM 3091 C C . THR B 1 26 ? 2.119 -18.25 -30.781 1 97.62 26 THR B C 1
ATOM 3093 O O . THR B 1 26 ? 1.948 -19.328 -31.375 1 97.62 26 THR B O 1
ATOM 3096 N N . LEU B 1 27 ? 1.235 -17.734 -30.078 1 97.38 27 LEU B N 1
ATOM 3097 C CA . LEU B 1 27 ? -0.157 -18.172 -30.125 1 97.38 27 LEU B CA 1
ATOM 3098 C C . LEU B 1 27 ? -0.833 -17.672 -31.391 1 97.38 27 LEU B C 1
ATOM 3100 O O . LEU B 1 27 ? -0.918 -16.469 -31.625 1 97.38 27 LEU B O 1
ATOM 3104 N N . PRO B 1 28 ? -1.283 -18.562 -32.188 1 96.94 28 PRO B N 1
ATOM 3105 C CA . PRO B 1 28 ? -1.84 -18.141 -33.469 1 96.94 28 PRO B CA 1
ATOM 3106 C C . PRO B 1 28 ? -3.047 -17.219 -33.312 1 96.94 28 PRO B C 1
ATOM 3108 O O . PRO B 1 28 ? -3.791 -17.328 -32.344 1 96.94 28 PRO B O 1
ATOM 3111 N N . ALA B 1 29 ? -3.232 -16.391 -34.312 1 96 29 ALA B N 1
ATOM 3112 C CA . ALA B 1 29 ? -4.359 -15.469 -34.344 1 96 29 ALA B CA 1
ATOM 3113 C C . ALA B 1 29 ? -5.684 -16.219 -34.469 1 96 29 ALA B C 1
ATOM 3115 O O . ALA B 1 29 ? -5.715 -17.359 -34.969 1 96 29 ALA B O 1
ATOM 3116 N N . THR B 1 30 ? -6.645 -15.594 -33.875 1 93.31 30 THR B N 1
ATOM 3117 C CA . THR B 1 30 ? -8.023 -15.992 -34.125 1 93.31 30 THR B CA 1
ATOM 3118 C C . THR B 1 30 ? -8.789 -14.898 -34.844 1 93.31 30 THR B C 1
ATOM 3120 O O . THR B 1 30 ? -8.211 -13.883 -35.25 1 93.31 30 THR B O 1
ATOM 3123 N N . ALA B 1 31 ? -10.047 -15.125 -35.156 1 89.88 31 ALA B N 1
ATOM 3124 C CA . ALA B 1 31 ? -10.867 -14.117 -35.781 1 89.88 31 ALA B CA 1
ATOM 3125 C C . ALA B 1 31 ? -10.953 -12.844 -34.938 1 89.88 31 ALA B C 1
ATOM 3127 O O . ALA B 1 31 ? -11.016 -11.742 -35.5 1 89.88 31 ALA B O 1
ATOM 3128 N N . ASP B 1 32 ? -10.781 -13 -33.656 1 87.5 32 ASP B N 1
ATOM 3129 C CA . ASP B 1 32 ? -11.047 -11.875 -32.75 1 87.5 32 ASP B CA 1
ATOM 3130 C C . ASP B 1 32 ? -9.773 -11.422 -32.062 1 87.5 32 ASP B C 1
ATOM 3132 O O . ASP B 1 32 ? -9.797 -10.469 -31.266 1 87.5 32 ASP B O 1
ATOM 3136 N N . SER B 1 33 ? -8.656 -12.102 -32.281 1 91.75 33 SER B N 1
ATOM 3137 C CA . SER B 1 33 ? -7.426 -11.781 -31.562 1 91.75 33 SER B CA 1
ATOM 3138 C C . SER B 1 33 ? -6.203 -11.961 -32.469 1 91.75 33 SER B C 1
ATOM 3140 O O . SER B 1 33 ? -6.094 -12.969 -33.156 1 91.75 33 SER B O 1
ATOM 3142 N N . PRO B 1 34 ? -5.406 -10.977 -32.5 1 95.94 34 PRO B N 1
ATOM 3143 C CA . PRO B 1 34 ? -4.168 -11.164 -33.25 1 95.94 34 PRO B CA 1
ATOM 3144 C C . PRO B 1 34 ? -3.256 -12.227 -32.656 1 95.94 34 PRO B C 1
ATOM 3146 O O . PRO B 1 34 ? -3.562 -12.766 -31.578 1 95.94 34 PRO B O 1
ATOM 3149 N N . ALA B 1 35 ? -2.256 -12.578 -33.406 1 97.94 35 ALA B N 1
ATOM 3150 C CA . ALA B 1 35 ? -1.259 -13.484 -32.844 1 97.94 35 ALA B CA 1
ATOM 3151 C C . ALA B 1 35 ? -0.63 -12.891 -31.578 1 97.94 35 ALA B C 1
ATOM 3153 O O . ALA B 1 35 ? -0.404 -11.68 -31.5 1 97.94 35 ALA B O 1
ATOM 3154 N N . LEU B 1 36 ? -0.378 -13.727 -30.641 1 98.38 36 LEU B N 1
ATOM 3155 C CA . LEU B 1 36 ? 0.156 -13.281 -29.359 1 98.38 36 LEU B CA 1
ATOM 3156 C C . LEU B 1 36 ? 1.486 -13.961 -29.047 1 98.38 36 LEU B C 1
ATOM 3158 O O . LEU B 1 36 ? 1.687 -15.125 -29.406 1 98.38 36 LEU B O 1
ATOM 3162 N N . THR B 1 37 ? 2.371 -13.188 -28.469 1 98.56 37 THR B N 1
ATOM 3163 C CA . THR B 1 37 ? 3.609 -13.758 -27.938 1 98.56 37 THR B CA 1
ATOM 3164 C C . THR B 1 37 ? 3.402 -14.281 -26.531 1 98.56 37 THR B C 1
ATOM 3166 O O . THR B 1 37 ? 2.75 -13.625 -25.703 1 98.56 37 THR B O 1
ATOM 3169 N N . VAL B 1 38 ? 3.938 -15.477 -26.281 1 98.5 38 VAL B N 1
ATOM 3170 C CA . VAL B 1 38 ? 3.895 -16.094 -24.953 1 98.5 38 VAL B CA 1
ATOM 3171 C C . VAL B 1 38 ? 5.305 -16.469 -24.516 1 98.5 38 VAL B C 1
ATOM 3173 O O . VAL B 1 38 ? 5.988 -17.234 -25.203 1 98.5 38 VAL B O 1
ATOM 3176 N N . SER B 1 39 ? 5.781 -15.891 -23.453 1 98.69 39 SER B N 1
ATOM 3177 C CA . SER B 1 39 ? 7.082 -16.281 -22.922 1 98.69 39 SER B CA 1
ATOM 3178 C C . SER B 1 39 ? 6.938 -17.359 -21.844 1 98.69 39 SER B C 1
ATOM 3180 O O . SER B 1 39 ? 5.938 -17.391 -21.125 1 98.69 39 SER B O 1
ATOM 3182 N N . TYR B 1 40 ? 7.883 -18.25 -21.766 1 98.56 40 TYR B N 1
ATOM 3183 C CA . TYR B 1 40 ? 7.801 -19.375 -20.828 1 98.56 40 TYR B CA 1
ATOM 3184 C C . TYR B 1 40 ? 9.188 -19.906 -20.484 1 98.56 40 TYR B C 1
ATOM 3186 O O . TYR B 1 40 ? 10.164 -19.578 -21.172 1 98.56 40 TYR B O 1
ATOM 3194 N N . ALA B 1 41 ? 9.273 -20.531 -19.406 1 98.44 41 ALA B N 1
ATOM 3195 C CA . ALA B 1 41 ? 10.438 -21.328 -19.016 1 98.44 41 ALA B CA 1
ATOM 3196 C C . ALA B 1 41 ? 10.141 -22.812 -19.125 1 98.44 41 ALA B C 1
ATOM 3198 O O . ALA B 1 41 ? 9.031 -23.266 -18.828 1 98.44 41 ALA B O 1
ATOM 3199 N N . ASP B 1 42 ? 11.031 -23.531 -19.625 1 97.88 42 ASP B N 1
ATOM 3200 C CA . ASP B 1 42 ? 11.031 -25 -19.734 1 97.88 42 ASP B CA 1
ATOM 3201 C C . ASP B 1 42 ? 12.258 -25.594 -19.031 1 97.88 42 ASP B C 1
ATOM 3203 O O . ASP B 1 42 ? 13.328 -25.703 -19.641 1 97.88 42 ASP B O 1
ATOM 3207 N N . VAL B 1 43 ? 12.008 -26.031 -17.75 1 97.88 43 VAL B N 1
ATOM 3208 C CA . VAL B 1 43 ? 13.164 -26.328 -16.906 1 97.88 43 VAL B CA 1
ATOM 3209 C C . VAL B 1 43 ? 12.977 -27.688 -16.234 1 97.88 43 VAL B C 1
ATOM 3211 O O . VAL B 1 43 ? 12.094 -28.453 -16.609 1 97.88 43 VAL B O 1
ATOM 3214 N N . GLY B 1 44 ? 13.797 -27.969 -15.305 1 97.19 44 GLY B N 1
ATOM 3215 C CA . GLY B 1 44 ? 13.75 -29.266 -14.641 1 97.19 44 GLY B CA 1
ATOM 3216 C C . GLY B 1 44 ? 14.461 -30.359 -15.414 1 97.19 44 GLY B C 1
ATOM 3217 O O . GLY B 1 44 ? 15.539 -30.141 -15.969 1 97.19 44 GLY B O 1
ATOM 3218 N N . PHE B 1 45 ? 13.898 -31.531 -15.375 1 95.25 45 PHE B N 1
ATOM 3219 C CA . PHE B 1 45 ? 14.547 -32.719 -15.922 1 95.25 45 PHE B CA 1
ATOM 3220 C C . PHE B 1 45 ? 14.352 -32.781 -17.438 1 95.25 45 PHE B C 1
ATOM 3222 O O . PHE B 1 45 ? 13.25 -32.562 -17.938 1 95.25 45 PHE B O 1
ATOM 3229 N N . SER B 1 46 ? 15.359 -33 -18.125 1 89.75 46 SER B N 1
ATOM 3230 C CA . SER B 1 46 ? 15.359 -33.312 -19.547 1 89.75 46 SER B CA 1
ATOM 3231 C C . SER B 1 46 ? 16.031 -34.656 -19.812 1 89.75 46 SER B C 1
ATOM 3233 O O . SER B 1 46 ? 17.203 -34.844 -19.484 1 89.75 46 SER B O 1
ATOM 3235 N N . PRO B 1 47 ? 15.258 -35.5 -20.359 1 85.5 47 PRO B N 1
ATOM 3236 C CA . PRO B 1 47 ? 15.867 -36.812 -20.594 1 85.5 47 PRO B CA 1
ATOM 3237 C C . PRO B 1 47 ? 17 -36.75 -21.625 1 85.5 47 PRO B C 1
ATOM 3239 O O . PRO B 1 47 ? 17 -35.875 -22.516 1 85.5 47 PRO B O 1
ATOM 3242 N N . GLU B 1 48 ? 17.953 -37.594 -21.484 1 82.44 48 GLU B N 1
ATOM 3243 C CA . GLU B 1 48 ? 19.062 -37.719 -22.422 1 82.44 48 GLU B CA 1
ATOM 3244 C C . GLU B 1 48 ? 18.562 -38.094 -23.828 1 82.44 48 GLU B C 1
ATOM 3246 O O . GLU B 1 48 ? 19.031 -37.531 -24.828 1 82.44 48 GLU B O 1
ATOM 3251 N N . ASN B 1 49 ? 17.625 -38.969 -23.797 1 81.31 49 ASN B N 1
ATOM 3252 C CA . ASN B 1 49 ? 16.984 -39.406 -25.047 1 81.31 49 ASN B CA 1
ATOM 3253 C C . ASN B 1 49 ? 15.703 -38.625 -25.297 1 81.31 49 ASN B C 1
ATOM 3255 O O . ASN B 1 49 ? 14.727 -38.75 -24.562 1 81.31 49 ASN B O 1
ATOM 3259 N N . PRO B 1 50 ? 15.672 -37.875 -26.328 1 79.12 50 PRO B N 1
ATOM 3260 C CA . PRO B 1 50 ? 14.492 -37.062 -26.625 1 79.12 50 PRO B CA 1
ATOM 3261 C C . PRO B 1 50 ? 13.219 -37.875 -26.75 1 79.12 50 PRO B C 1
ATOM 3263 O O . PRO B 1 50 ? 12.117 -37.375 -26.5 1 79.12 50 PRO B O 1
ATOM 3266 N N . ALA B 1 51 ? 13.438 -39.125 -27.109 1 77.19 51 ALA B N 1
ATOM 3267 C CA . ALA B 1 51 ? 12.281 -40 -27.266 1 77.19 51 ALA B CA 1
ATOM 3268 C C . ALA B 1 51 ? 11.578 -40.25 -25.938 1 77.19 51 ALA B C 1
ATOM 3270 O O . ALA B 1 51 ? 10.398 -40.562 -25.906 1 77.19 51 ALA B O 1
ATOM 3271 N N . ASP B 1 52 ? 12.32 -39.969 -24.828 1 80.25 52 ASP B N 1
ATOM 3272 C CA . ASP B 1 52 ? 11.781 -40.219 -23.484 1 80.25 52 ASP B CA 1
ATOM 3273 C C . ASP B 1 52 ? 11.07 -38.969 -22.953 1 80.25 52 ASP B C 1
ATOM 3275 O O . ASP B 1 52 ? 10.508 -39 -21.859 1 80.25 52 ASP B O 1
ATOM 3279 N N . SER B 1 53 ? 11.086 -38.031 -23.781 1 80.19 53 SER B N 1
ATOM 3280 C CA . SER B 1 53 ? 10.492 -36.781 -23.344 1 80.19 53 SER B CA 1
ATOM 3281 C C . SER B 1 53 ? 8.992 -36.906 -23.094 1 80.19 53 SER B C 1
ATOM 3283 O O . SER B 1 53 ? 8.461 -36.375 -22.125 1 80.19 53 SER B O 1
ATOM 3285 N N . ARG B 1 54 ? 8.391 -37.75 -23.812 1 82.19 54 ARG B N 1
ATOM 3286 C CA . ARG B 1 54 ? 6.941 -37.906 -23.719 1 82.19 54 ARG B CA 1
ATOM 3287 C C . ARG B 1 54 ? 6.566 -38.656 -22.453 1 82.19 54 ARG B C 1
ATOM 3289 O O . ARG B 1 54 ? 5.461 -38.5 -21.922 1 82.19 54 ARG B O 1
ATOM 3296 N N . SER B 1 55 ? 7.57 -39.375 -21.938 1 86 55 SER B N 1
ATOM 3297 C CA . SER B 1 55 ? 7.289 -40.188 -20.75 1 86 55 SER B CA 1
ATOM 3298 C C . SER B 1 55 ? 7.77 -39.469 -19.484 1 86 55 SER B C 1
ATOM 3300 O O . SER B 1 55 ? 7.516 -39.938 -18.375 1 86 55 SER B O 1
ATOM 3302 N N . THR B 1 56 ? 8.367 -38.375 -19.703 1 92.5 56 THR B N 1
ATOM 3303 C CA . THR B 1 56 ? 8.852 -37.594 -18.547 1 92.5 56 THR B CA 1
ATOM 3304 C C . THR B 1 56 ? 7.699 -36.906 -17.828 1 92.5 56 THR B C 1
ATOM 3306 O O . THR B 1 56 ? 6.906 -36.219 -18.453 1 92.5 56 THR B O 1
ATOM 3309 N N . PRO B 1 57 ? 7.574 -37.219 -16.5 1 96 57 PRO B N 1
ATOM 3310 C CA . PRO B 1 57 ? 6.574 -36.438 -15.766 1 96 57 PRO B CA 1
ATOM 3311 C C . PRO B 1 57 ? 6.754 -34.906 -15.938 1 96 57 PRO B C 1
ATOM 3313 O O . PRO B 1 57 ? 7.871 -34.406 -15.844 1 96 57 PRO B O 1
ATOM 3316 N N . THR B 1 58 ? 5.703 -34.25 -16.281 1 97.69 58 THR B N 1
ATOM 3317 C CA . THR B 1 58 ? 5.754 -32.812 -16.562 1 97.69 58 THR B CA 1
ATOM 3318 C C . THR B 1 58 ? 4.723 -32.062 -15.719 1 97.69 58 THR B C 1
ATOM 3320 O O . THR B 1 58 ? 3.604 -32.531 -15.531 1 97.69 58 THR B O 1
ATOM 3323 N N . MET B 1 59 ? 5.145 -30.969 -15.164 1 98.5 59 MET B N 1
ATOM 3324 C CA . MET B 1 59 ? 4.285 -30.109 -14.359 1 98.5 59 MET B CA 1
ATOM 3325 C C . MET B 1 59 ? 4.148 -28.734 -15.008 1 98.5 59 MET B C 1
ATOM 3327 O O . MET B 1 59 ? 5.145 -28.125 -15.422 1 98.5 59 MET B O 1
ATOM 3331 N N . LEU B 1 60 ? 2.959 -28.266 -15.234 1 98.81 60 LEU B N 1
ATOM 3332 C CA . LEU B 1 60 ? 2.701 -26.875 -15.547 1 98.81 60 LEU B CA 1
ATOM 3333 C C . LEU B 1 60 ? 2.451 -26.062 -14.273 1 98.81 60 LEU B C 1
ATOM 3335 O O . LEU B 1 60 ? 1.433 -26.25 -13.609 1 98.81 60 LEU B O 1
ATOM 3339 N N . PHE B 1 61 ? 3.383 -25.203 -13.961 1 98.69 61 PHE B N 1
ATOM 3340 C CA . PHE B 1 61 ? 3.258 -24.359 -12.789 1 98.69 61 PHE B CA 1
ATOM 3341 C C . PHE B 1 61 ? 2.674 -23 -13.156 1 98.69 61 PHE B C 1
ATOM 3343 O O . PHE B 1 61 ? 3.211 -22.297 -14.023 1 98.69 61 PHE B O 1
ATOM 3350 N N . ILE B 1 62 ? 1.568 -22.641 -12.523 1 98.62 62 ILE B N 1
ATOM 3351 C CA . ILE B 1 62 ? 0.868 -21.391 -12.773 1 98.62 62 ILE B CA 1
ATOM 3352 C C . ILE B 1 62 ? 1.069 -20.438 -11.594 1 98.62 62 ILE B C 1
ATOM 3354 O O . ILE B 1 62 ? 0.361 -20.531 -10.586 1 98.62 62 ILE B O 1
ATOM 3358 N N . PRO B 1 63 ? 1.946 -19.469 -11.734 1 96.88 63 PRO B N 1
ATOM 3359 C CA . PRO B 1 63 ? 2.34 -18.641 -10.586 1 96.88 63 PRO B CA 1
ATOM 3360 C C . PRO B 1 63 ? 1.261 -17.625 -10.188 1 96.88 63 PRO B C 1
ATOM 3362 O O . PRO B 1 63 ? 0.258 -17.484 -10.891 1 96.88 63 PRO B O 1
ATOM 3365 N N . GLY B 1 64 ? 1.459 -17.031 -9.055 1 96.12 64 GLY B N 1
ATOM 3366 C CA . GLY B 1 64 ? 0.549 -16 -8.57 1 96.12 64 GLY B CA 1
ATOM 3367 C C . GLY B 1 64 ? 0.76 -14.656 -9.234 1 96.12 64 GLY B C 1
ATOM 3368 O O . GLY B 1 64 ? 1.428 -14.57 -10.266 1 96.12 64 GLY B O 1
ATOM 3369 N N . MET B 1 65 ? 0.102 -13.625 -8.68 1 93.94 65 MET B N 1
ATOM 3370 C CA . MET B 1 65 ? 0.266 -12.273 -9.195 1 93.94 65 MET B CA 1
ATOM 3371 C C . MET B 1 65 ? 1.722 -11.828 -9.109 1 93.94 65 MET B C 1
ATOM 3373 O O . MET B 1 65 ? 2.369 -12.016 -8.078 1 93.94 65 MET B O 1
ATOM 3377 N N . PHE B 1 66 ? 2.295 -11.281 -10.156 1 90.69 66 PHE B N 1
ATOM 3378 C CA . PHE B 1 66 ? 3.674 -10.844 -10.328 1 90.69 66 PHE B CA 1
ATOM 3379 C C . PHE B 1 66 ? 4.605 -12.047 -10.492 1 90.69 66 PHE B C 1
ATOM 3381 O O . PHE B 1 66 ? 5.816 -11.875 -10.641 1 90.69 66 PHE B O 1
ATOM 3388 N N . GLY B 1 67 ? 3.957 -13.219 -10.406 1 89.94 67 GLY B N 1
ATOM 3389 C CA . GLY B 1 67 ? 4.773 -14.375 -10.734 1 89.94 67 GLY B CA 1
ATOM 3390 C C . GLY B 1 67 ? 5.176 -14.43 -12.195 1 89.94 67 GLY B C 1
ATOM 3391 O O . GLY B 1 67 ? 4.395 -14.055 -13.07 1 89.94 67 GLY B O 1
ATOM 3392 N N . SER B 1 68 ? 6.438 -14.703 -12.438 1 93.31 68 SER B N 1
ATOM 3393 C CA . SER B 1 68 ? 7.004 -14.805 -13.781 1 93.31 68 SER B CA 1
ATOM 3394 C C . SER B 1 68 ? 7.57 -16.203 -14.039 1 93.31 68 SER B C 1
ATOM 3396 O O . SER B 1 68 ? 7.719 -17 -13.109 1 93.31 68 SER B O 1
ATOM 3398 N N . ARG B 1 69 ? 7.816 -16.438 -15.297 1 97.38 69 ARG B N 1
ATOM 3399 C CA . ARG B 1 69 ? 8.461 -17.672 -15.695 1 97.38 69 ARG B CA 1
ATOM 3400 C C . ARG B 1 69 ? 9.758 -17.891 -14.914 1 97.38 69 ARG B C 1
ATOM 3402 O O . ARG B 1 69 ? 10.203 -19.031 -14.742 1 97.38 69 ARG B O 1
ATOM 3409 N N . TYR B 1 70 ? 10.258 -16.906 -14.258 1 95.25 70 TYR B N 1
ATOM 3410 C CA . TYR B 1 70 ? 11.562 -16.953 -13.602 1 95.25 70 TYR B CA 1
ATOM 3411 C C . TYR B 1 70 ? 11.484 -17.734 -12.297 1 95.25 70 TYR B C 1
ATOM 3413 O O . TYR B 1 70 ? 12.516 -18.109 -11.734 1 95.25 70 TYR B O 1
ATOM 3421 N N . ILE B 1 71 ? 10.266 -18 -11.82 1 95.5 71 ILE B N 1
ATOM 3422 C CA . ILE B 1 71 ? 10.172 -18.891 -10.672 1 95.5 71 ILE B CA 1
ATOM 3423 C C . ILE B 1 71 ? 10.727 -20.266 -11.039 1 95.5 71 ILE B C 1
ATOM 3425 O O . ILE B 1 71 ? 11.086 -21.047 -10.156 1 95.5 71 ILE B O 1
ATOM 3429 N N . GLY B 1 72 ? 10.781 -20.531 -12.289 1 96.88 72 GLY B N 1
ATOM 3430 C CA . GLY B 1 72 ? 11.383 -21.766 -12.781 1 96.88 72 GLY B CA 1
ATOM 3431 C C . GLY B 1 72 ? 12.797 -21.969 -12.273 1 96.88 72 GLY B C 1
ATOM 3432 O O . GLY B 1 72 ? 13.234 -23.109 -12.094 1 96.88 72 GLY B O 1
ATOM 3433 N N . ALA B 1 73 ? 13.492 -20.859 -12.023 1 96.31 73 ALA B N 1
ATOM 3434 C CA . ALA B 1 73 ? 14.875 -20.953 -11.562 1 96.31 73 ALA B CA 1
ATOM 3435 C C . ALA B 1 73 ? 14.953 -21.516 -10.148 1 96.31 73 ALA B C 1
ATOM 3437 O O . ALA B 1 73 ? 15.93 -22.172 -9.789 1 96.31 73 ALA B O 1
ATOM 3438 N N . ILE B 1 74 ? 13.906 -21.312 -9.422 1 94 74 ILE B N 1
ATOM 3439 C CA . ILE B 1 74 ? 13.844 -21.828 -8.055 1 94 74 ILE B CA 1
ATOM 3440 C C . ILE B 1 74 ? 13.391 -23.281 -8.062 1 94 74 ILE B C 1
ATOM 3442 O O . ILE B 1 74 ? 13.875 -24.094 -7.277 1 94 74 ILE B O 1
ATOM 3446 N N . LEU B 1 75 ? 12.555 -23.641 -8.953 1 97.25 75 LEU B N 1
ATOM 3447 C CA . LEU B 1 75 ? 11.977 -24.969 -9.031 1 97.25 75 LEU B CA 1
ATOM 3448 C C . LEU B 1 75 ? 12.961 -25.953 -9.672 1 97.25 75 LEU B C 1
ATOM 3450 O O . LEU B 1 75 ? 12.93 -27.156 -9.383 1 97.25 75 LEU B O 1
ATOM 3454 N N . ASP B 1 76 ? 13.844 -25.469 -10.438 1 97.88 76 ASP B N 1
ATOM 3455 C CA . ASP B 1 76 ? 14.672 -26.219 -11.375 1 97.88 76 ASP B CA 1
ATOM 3456 C C . ASP B 1 76 ? 15.508 -27.266 -10.648 1 97.88 76 ASP B C 1
ATOM 3458 O O . ASP B 1 76 ? 15.453 -28.453 -10.977 1 97.88 76 ASP B O 1
ATOM 3462 N N . PRO B 1 77 ? 16.281 -26.906 -9.609 1 97 77 PRO B N 1
ATOM 3463 C CA . PRO B 1 77 ? 17.156 -27.922 -8.992 1 97 77 PRO B CA 1
ATOM 3464 C C . PRO B 1 77 ? 16.359 -29.078 -8.367 1 97 77 PRO B C 1
ATOM 3466 O O . PRO B 1 77 ? 16.766 -30.234 -8.461 1 97 77 PRO B O 1
ATOM 3469 N N . ILE B 1 78 ? 15.25 -28.766 -7.797 1 97.62 78 ILE B N 1
ATOM 3470 C CA . ILE B 1 78 ? 14.445 -29.812 -7.148 1 97.62 78 ILE B CA 1
ATOM 3471 C C . ILE B 1 78 ? 13.781 -30.688 -8.211 1 97.62 78 ILE B C 1
ATOM 3473 O O . ILE B 1 78 ? 13.805 -31.906 -8.109 1 97.62 78 ILE B O 1
ATOM 3477 N N . ALA B 1 79 ? 13.242 -30.062 -9.219 1 98 79 ALA B N 1
ATOM 3478 C CA . ALA B 1 79 ? 12.578 -30.781 -10.305 1 98 79 ALA B CA 1
ATOM 3479 C C . ALA B 1 79 ? 13.547 -31.734 -11 1 98 79 ALA B C 1
ATOM 3481 O O . ALA B 1 79 ? 13.188 -32.875 -11.32 1 98 79 ALA B O 1
ATOM 3482 N N . ARG B 1 80 ? 14.766 -31.297 -11.203 1 96.44 80 ARG B N 1
ATOM 3483 C CA . ARG B 1 80 ? 15.781 -32.125 -11.844 1 96.44 80 ARG B CA 1
ATOM 3484 C C . ARG B 1 80 ? 16.031 -33.406 -11.047 1 96.44 80 ARG B C 1
ATOM 3486 O O . ARG B 1 80 ? 16.078 -34.5 -11.609 1 96.44 80 ARG B O 1
ATOM 3493 N N . LYS B 1 81 ? 16.172 -33.188 -9.828 1 96.25 81 LYS B N 1
ATOM 3494 C CA . LYS B 1 81 ? 16.469 -34.312 -8.977 1 96.25 81 LYS B CA 1
ATOM 3495 C C . LYS B 1 81 ? 15.305 -35.312 -8.938 1 96.25 81 LYS B C 1
ATOM 3497 O O . LYS B 1 81 ? 15.508 -36.5 -8.859 1 96.25 81 LYS B O 1
ATOM 3502 N N . PHE B 1 82 ? 14.125 -34.812 -9.016 1 97.38 82 PHE B N 1
ATOM 3503 C CA . PHE B 1 82 ? 12.938 -35.656 -8.953 1 97.38 82 PHE B CA 1
ATOM 3504 C C . PHE B 1 82 ? 12.602 -36.219 -10.328 1 97.38 82 PHE B C 1
ATOM 3506 O O . PHE B 1 82 ? 11.68 -37.031 -10.461 1 97.38 82 PHE B O 1
ATOM 3513 N N . GLY B 1 83 ? 13.273 -35.75 -11.406 1 96.12 83 GLY B N 1
ATOM 3514 C CA . GLY B 1 83 ? 13.008 -36.219 -12.75 1 96.12 83 GLY B CA 1
ATOM 3515 C C . GLY B 1 83 ? 11.734 -35.656 -13.344 1 96.12 83 GLY B C 1
ATOM 3516 O O . GLY B 1 83 ? 11.023 -36.344 -14.078 1 96.12 83 GLY B O 1
ATOM 3517 N N . VAL B 1 84 ? 11.414 -34.406 -12.961 1 97.44 84 VAL B N 1
ATOM 3518 C CA . VAL B 1 84 ? 10.188 -33.781 -13.438 1 97.44 84 VAL B CA 1
ATOM 3519 C C . VAL B 1 84 ? 10.523 -32.594 -14.336 1 97.44 84 VAL B C 1
ATOM 3521 O O . VAL B 1 84 ? 11.398 -31.797 -14.008 1 97.44 84 VAL B O 1
ATOM 3524 N N . ARG B 1 85 ? 9.961 -32.562 -15.453 1 97.44 85 ARG B N 1
ATOM 3525 C CA . ARG B 1 85 ? 9.992 -31.406 -16.328 1 97.44 85 ARG B CA 1
ATOM 3526 C C . ARG B 1 85 ? 8.992 -30.344 -15.859 1 97.44 85 ARG B C 1
ATOM 3528 O O . ARG B 1 85 ? 7.867 -30.688 -15.469 1 97.44 85 ARG B O 1
ATOM 3535 N N . VAL B 1 86 ? 9.43 -29.047 -15.797 1 98.38 86 VAL B N 1
ATOM 3536 C CA . VAL B 1 86 ? 8.562 -27.984 -15.289 1 98.38 86 VAL B CA 1
ATOM 3537 C C . VAL B 1 86 ? 8.398 -26.906 -16.359 1 98.38 86 VAL B C 1
ATOM 3539 O O . VAL B 1 86 ? 9.383 -26.375 -16.859 1 98.38 86 VAL B O 1
ATOM 3542 N N . LEU B 1 87 ? 7.18 -26.641 -16.672 1 98.38 87 LEU B N 1
ATOM 3543 C CA . LEU B 1 87 ? 6.816 -25.531 -17.547 1 98.38 87 LEU B CA 1
ATOM 3544 C C . LEU B 1 87 ? 6.203 -24.391 -16.734 1 98.38 87 LEU B C 1
ATOM 3546 O O . LEU B 1 87 ? 5.316 -24.625 -15.914 1 98.38 87 LEU B O 1
ATOM 3550 N N . VAL B 1 88 ? 6.746 -23.188 -16.875 1 98.56 88 VAL B N 1
ATOM 3551 C CA . VAL B 1 88 ? 6.176 -21.969 -16.281 1 98.56 88 VAL B CA 1
ATOM 3552 C C . VAL B 1 88 ? 5.914 -20.938 -17.375 1 98.56 88 VAL B C 1
ATOM 3554 O O . VAL B 1 88 ? 6.828 -20.562 -18.109 1 98.56 88 VAL B O 1
ATOM 3557 N N . VAL B 1 89 ? 4.723 -20.453 -17.469 1 98.38 89 VAL B N 1
ATOM 3558 C CA . VAL B 1 89 ? 4.297 -19.578 -18.562 1 98.38 89 VAL B CA 1
ATOM 3559 C C . VAL B 1 89 ? 3.908 -18.219 -18.016 1 98.38 89 VAL B C 1
ATOM 3561 O O . VAL B 1 89 ? 3.172 -18.125 -17.031 1 98.38 89 VAL B O 1
ATOM 3564 N N . ASP B 1 90 ? 4.441 -17.172 -18.625 1 98.38 90 ASP B N 1
ATOM 3565 C CA . ASP B 1 90 ? 4.008 -15.82 -18.266 1 98.38 90 ASP B CA 1
ATOM 3566 C C . ASP B 1 90 ? 2.594 -15.547 -18.766 1 98.38 90 ASP B C 1
ATOM 3568 O O . ASP B 1 90 ? 2.307 -15.711 -19.953 1 98.38 90 ASP B O 1
ATOM 3572 N N . ARG B 1 91 ? 1.753 -15.164 -17.875 1 97.81 91 ARG B N 1
ATOM 3573 C CA . ARG B 1 91 ? 0.391 -14.797 -18.25 1 97.81 91 ARG B CA 1
ATOM 3574 C C . ARG B 1 91 ? 0.373 -13.5 -19.047 1 97.81 91 ARG B C 1
ATOM 3576 O O . ARG B 1 91 ? 1.392 -12.812 -19.141 1 97.81 91 ARG B O 1
ATOM 3583 N N . PRO B 1 92 ? -0.742 -13.195 -19.719 1 97.56 92 PRO B N 1
ATOM 3584 C CA . PRO B 1 92 ? -0.794 -11.992 -20.562 1 97.56 92 PRO B CA 1
ATOM 3585 C C . PRO B 1 92 ? -0.362 -10.734 -19.812 1 97.56 92 PRO B C 1
ATOM 3587 O O . PRO B 1 92 ? -0.859 -10.469 -18.703 1 97.56 92 PRO B O 1
ATOM 3590 N N . GLY B 1 93 ? 0.543 -10.039 -20.453 1 98 93 GLY B N 1
ATOM 3591 C CA . GLY B 1 93 ? 0.989 -8.773 -19.891 1 98 93 GLY B CA 1
ATOM 3592 C C . GLY B 1 93 ? 2.137 -8.93 -18.922 1 98 93 GLY B C 1
ATOM 3593 O O . GLY B 1 93 ? 2.572 -7.949 -18.312 1 98 93 GLY B O 1
ATOM 3594 N N . MET B 1 94 ? 2.674 -10.141 -18.719 1 97.62 94 MET B N 1
ATOM 3595 C CA . MET B 1 94 ? 3.828 -10.406 -17.875 1 97.62 94 MET B CA 1
ATOM 3596 C C . MET B 1 94 ? 5.02 -10.875 -18.703 1 97.62 94 MET B C 1
ATOM 3598 O O . MET B 1 94 ? 4.855 -11.648 -19.656 1 97.62 94 MET B O 1
ATOM 3602 N N . GLY B 1 95 ? 6.223 -10.43 -18.297 1 97.56 95 GLY B N 1
ATOM 3603 C CA . GLY B 1 95 ? 7.398 -10.82 -19.047 1 97.56 95 GLY B CA 1
ATOM 3604 C C . GLY B 1 95 ? 7.355 -10.352 -20.5 1 97.56 95 GLY B C 1
ATOM 3605 O O . GLY B 1 95 ? 7.199 -9.156 -20.766 1 97.56 95 GLY B O 1
ATOM 3606 N N . HIS B 1 96 ? 7.406 -11.328 -21.453 1 98 96 HIS B N 1
ATOM 3607 C CA . HIS B 1 96 ? 7.352 -10.984 -22.859 1 98 96 HIS B CA 1
ATOM 3608 C C . HIS B 1 96 ? 6.012 -11.383 -23.484 1 98 96 HIS B C 1
ATOM 3610 O O . HIS B 1 96 ? 5.812 -11.242 -24.688 1 98 96 HIS B O 1
ATOM 3616 N N . SER B 1 97 ? 5.094 -11.875 -22.594 1 98.56 97 SER B N 1
ATOM 3617 C CA . SER B 1 97 ? 3.773 -12.234 -23.094 1 98.56 97 SER B CA 1
ATOM 3618 C C . SER B 1 97 ? 2.961 -11 -23.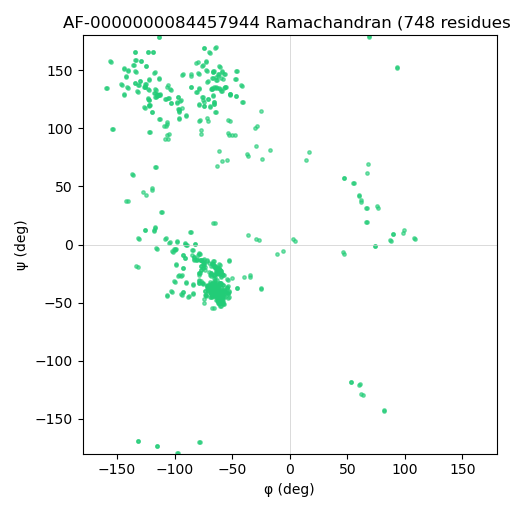469 1 98.56 97 SER B C 1
ATOM 3620 O O . SER B 1 97 ? 2.975 -10 -22.734 1 98.56 97 SER B O 1
ATOM 3622 N N . SER B 1 98 ? 2.25 -11.109 -24.531 1 98.38 98 SER B N 1
ATOM 3623 C CA . SER B 1 98 ? 1.429 -10.008 -25.031 1 98.38 98 SER B CA 1
ATOM 3624 C C . SER B 1 98 ? 0.322 -9.656 -24.031 1 98.38 98 SER B C 1
ATOM 3626 O O . SER B 1 98 ? -0.193 -10.531 -23.344 1 98.38 98 SER B O 1
ATOM 3628 N N . GLU B 1 99 ? 0.056 -8.391 -23.984 1 97.06 99 GLU B N 1
ATOM 3629 C CA . GLU B 1 99 ? -1.143 -7.965 -23.266 1 97.06 99 GLU B CA 1
ATOM 3630 C C . GLU B 1 99 ? -2.406 -8.32 -24.047 1 97.06 99 GLU B C 1
ATOM 3632 O O . GLU B 1 99 ? -2.385 -8.383 -25.281 1 97.06 99 GLU B O 1
ATOM 3637 N N . VAL B 1 100 ? -3.441 -8.555 -23.359 1 96.94 100 VAL B N 1
ATOM 3638 C CA . VAL B 1 100 ? -4.754 -8.773 -23.969 1 96.94 100 VAL B CA 1
ATOM 3639 C C . VAL B 1 100 ? -5.809 -7.969 -23.203 1 96.94 100 VAL B C 1
ATOM 3641 O O . VAL B 1 100 ? -5.586 -7.57 -22.062 1 96.94 100 VAL B O 1
ATOM 3644 N N . PRO B 1 101 ? -6.961 -7.715 -23.891 1 95.75 101 PRO B N 1
ATOM 3645 C CA . PRO B 1 101 ? -8.039 -7.066 -23.141 1 95.75 101 PRO B CA 1
ATOM 3646 C C . PRO B 1 101 ? -8.438 -7.844 -21.891 1 95.75 101 PRO B C 1
ATOM 3648 O O . PRO B 1 101 ? -8.414 -9.078 -21.891 1 95.75 101 PRO B O 1
ATOM 3651 N N . PHE B 1 102 ? -8.82 -7.09 -20.922 1 95.88 102 PHE B N 1
ATOM 3652 C CA . PHE B 1 102 ? -9.141 -7.625 -19.609 1 95.88 102 PHE B CA 1
ATOM 3653 C C . PHE B 1 102 ? -10.188 -8.734 -19.703 1 95.88 102 PHE B C 1
ATOM 3655 O O . PHE B 1 102 ? -10.039 -9.789 -19.094 1 95.88 102 PHE B O 1
ATOM 3662 N N . ALA B 1 103 ? -11.094 -8.617 -20.547 1 95.25 103 ALA B N 1
ATOM 3663 C CA . ALA B 1 103 ? -12.266 -9.492 -20.625 1 95.25 103 ALA B CA 1
ATOM 3664 C C . ALA B 1 103 ? -11.898 -10.859 -21.188 1 95.25 103 ALA B C 1
ATOM 3666 O O . ALA B 1 103 ? -12.625 -11.836 -20.984 1 95.25 103 ALA B O 1
ATOM 3667 N N . ILE B 1 104 ? -10.781 -10.984 -21.875 1 95.31 104 ILE B N 1
ATOM 3668 C CA . ILE B 1 104 ? -10.461 -12.258 -22.516 1 95.31 104 ILE B CA 1
ATOM 3669 C C . ILE B 1 104 ? -9.188 -12.836 -21.906 1 95.31 104 ILE B C 1
ATOM 3671 O O . ILE B 1 104 ? -8.57 -13.734 -22.484 1 95.31 104 ILE B O 1
ATOM 3675 N N . ARG B 1 105 ? -8.75 -12.352 -20.812 1 96.12 105 ARG B N 1
ATOM 3676 C CA . ARG B 1 105 ? -7.492 -12.758 -20.188 1 96.12 105 ARG B CA 1
ATOM 3677 C C . ARG B 1 105 ? -7.512 -14.234 -19.812 1 96.12 105 ARG B C 1
ATOM 3679 O O . ARG B 1 105 ? -6.605 -14.984 -20.188 1 96.12 105 ARG B O 1
ATOM 3686 N N . VAL B 1 106 ? -8.555 -14.695 -19.109 1 97.81 106 VAL B N 1
ATOM 3687 C CA . VAL B 1 106 ? -8.641 -16.078 -18.656 1 97.81 106 VAL B CA 1
ATOM 3688 C C . VAL B 1 106 ? -8.828 -17 -19.844 1 97.81 106 VAL B C 1
ATOM 3690 O O . VAL B 1 106 ? -8.156 -18.031 -19.953 1 97.81 106 VAL B O 1
ATOM 3693 N N . SER B 1 107 ? -9.672 -16.594 -20.781 1 96.88 107 SER B N 1
ATOM 3694 C CA . SER B 1 107 ? -9.914 -17.438 -21.953 1 96.88 107 SER B CA 1
ATOM 3695 C C . SER B 1 107 ? -8.664 -17.531 -22.812 1 96.88 107 SER B C 1
ATOM 3697 O O . SER B 1 107 ? -8.414 -18.578 -23.438 1 96.88 107 SER B O 1
ATOM 3699 N N . THR B 1 108 ? -7.906 -16.469 -22.891 1 97.44 108 THR B N 1
ATOM 3700 C CA . THR B 1 108 ? -6.648 -16.516 -23.625 1 97.44 108 THR B CA 1
ATOM 3701 C C . THR B 1 108 ? -5.691 -17.531 -23 1 97.44 108 THR B C 1
ATOM 3703 O O . THR B 1 108 ? -5.035 -18.281 -23.719 1 97.44 108 THR B O 1
ATOM 3706 N N . TRP B 1 109 ? -5.656 -17.516 -21.703 1 98.06 109 TRP B N 1
ATOM 3707 C CA . TRP B 1 109 ? -4.828 -18.5 -21.016 1 98.06 109 TRP B CA 1
ATOM 3708 C C . TRP B 1 109 ? -5.289 -19.922 -21.312 1 98.06 109 TRP B C 1
ATOM 3710 O O . TRP B 1 109 ? -4.473 -20.781 -21.641 1 98.06 109 TRP B O 1
ATOM 3720 N N . VAL B 1 110 ? -6.559 -20.188 -21.25 1 98.25 110 VAL B N 1
ATOM 3721 C CA . VAL B 1 110 ? -7.121 -21.516 -21.469 1 98.25 110 VAL B CA 1
ATOM 3722 C C . VAL B 1 110 ? -6.801 -21.984 -22.875 1 98.25 110 VAL B C 1
ATOM 3724 O O . VAL B 1 110 ? -6.535 -23.172 -23.094 1 98.25 110 VAL B O 1
ATOM 3727 N N . ARG B 1 111 ? -6.754 -21.031 -23.797 1 97.75 111 ARG B N 1
ATOM 3728 C CA . ARG B 1 111 ? -6.426 -21.344 -25.188 1 97.75 111 ARG B CA 1
ATOM 3729 C C . ARG B 1 111 ? -4.93 -21.609 -25.344 1 97.75 111 ARG B C 1
ATOM 3731 O O . ARG B 1 111 ? -4.527 -22.469 -26.125 1 97.75 111 ARG B O 1
ATOM 3738 N N . THR B 1 112 ? -4.156 -20.953 -24.609 1 98.25 112 THR B N 1
ATOM 3739 C CA . THR B 1 112 ? -2.705 -21 -24.719 1 98.25 112 THR B CA 1
ATOM 3740 C C . THR B 1 112 ? -2.164 -22.359 -24.281 1 98.25 112 THR B C 1
ATOM 3742 O O . THR B 1 112 ? -1.271 -22.906 -24.938 1 98.25 112 THR B O 1
ATOM 3745 N N . VAL B 1 113 ? -2.746 -22.953 -23.297 1 98.44 113 VAL B N 1
ATOM 3746 C CA . VAL B 1 113 ? -2.164 -24.094 -22.594 1 98.44 113 VAL B CA 1
ATOM 3747 C C . VAL B 1 113 ? -2.076 -25.297 -23.531 1 98.44 113 VAL B C 1
ATOM 3749 O O . VAL B 1 113 ? -0.986 -25.812 -23.797 1 98.44 113 VAL B O 1
ATOM 3752 N N . PRO B 1 114 ? -3.154 -25.766 -24.188 1 98 114 PRO B N 1
ATOM 3753 C CA . PRO B 1 114 ? -3.049 -26.938 -25.031 1 98 114 PRO B CA 1
ATOM 3754 C C . PRO B 1 114 ? -2.178 -26.703 -26.266 1 98 114 PRO B C 1
ATOM 3756 O O . PRO B 1 114 ? -1.487 -27.625 -26.719 1 98 114 PRO B O 1
ATOM 3759 N N . LEU B 1 115 ? -2.17 -25.5 -26.781 1 98.06 115 LEU B N 1
ATOM 3760 C CA . LEU B 1 115 ? -1.366 -25.188 -27.969 1 98.06 115 LEU B CA 1
ATOM 3761 C C . LEU B 1 115 ? 0.12 -25.188 -27.625 1 98.06 115 LEU B C 1
ATOM 3763 O O . LEU B 1 115 ? 0.945 -25.641 -28.422 1 98.06 115 LEU B O 1
ATOM 3767 N N . MET B 1 116 ? 0.377 -24.672 -26.484 1 97.75 116 MET B N 1
ATOM 3768 C CA . MET B 1 116 ? 1.771 -24.672 -26.047 1 97.75 116 MET B CA 1
ATOM 3769 C C . MET B 1 116 ? 2.256 -26.094 -25.766 1 97.75 116 MET B C 1
ATOM 3771 O O . MET B 1 116 ? 3.379 -26.453 -26.125 1 97.75 116 MET B O 1
ATOM 3775 N N . LEU B 1 117 ? 1.45 -26.906 -25.078 1 97.38 117 LEU B N 1
ATOM 3776 C CA . LEU B 1 117 ? 1.819 -28.297 -24.812 1 97.38 117 LEU B CA 1
ATOM 3777 C C . LEU B 1 117 ? 2.055 -29.047 -26.125 1 97.38 117 LEU B C 1
ATOM 3779 O O . LEU B 1 117 ? 3.023 -29.812 -26.234 1 97.38 117 LEU B O 1
ATOM 3783 N N . ALA B 1 118 ? 1.22 -28.797 -27.094 1 96.31 118 ALA B N 1
ATOM 3784 C CA . ALA B 1 118 ? 1.398 -29.422 -28.406 1 96.31 118 ALA B CA 1
ATOM 3785 C C . ALA B 1 118 ? 2.713 -28.984 -29.047 1 96.31 118 ALA B C 1
ATOM 3787 O O . ALA B 1 118 ? 3.455 -29.797 -29.594 1 96.31 118 ALA B O 1
ATOM 3788 N N . HIS B 1 119 ? 2.938 -27.719 -28.938 1 95.5 119 HIS B N 1
ATOM 3789 C CA . HIS B 1 119 ? 4.164 -27.156 -29.484 1 95.5 119 HIS B CA 1
ATOM 3790 C C . HIS B 1 119 ? 5.398 -27.812 -28.875 1 95.5 119 HIS B C 1
ATOM 3792 O O . HIS B 1 119 ? 6.402 -28.016 -29.562 1 95.5 119 HIS B O 1
ATOM 3798 N N . LEU B 1 120 ? 5.328 -28.172 -27.625 1 94.81 120 LEU B N 1
ATOM 3799 C CA . LEU B 1 120 ? 6.477 -28.703 -26.906 1 94.81 120 LEU B CA 1
ATOM 3800 C C . LEU B 1 120 ? 6.441 -30.234 -26.875 1 94.81 120 LEU B C 1
ATOM 3802 O O . LEU B 1 120 ? 7.262 -30.859 -26.203 1 94.81 120 LEU B O 1
ATOM 3806 N N . ASP B 1 121 ? 5.488 -30.781 -27.5 1 93.5 121 ASP B N 1
ATOM 3807 C CA . ASP B 1 121 ? 5.305 -32.219 -27.594 1 93.5 121 ASP B CA 1
ATOM 3808 C C . ASP B 1 121 ? 5.125 -32.844 -26.203 1 93.5 121 ASP B C 1
ATOM 3810 O O . ASP B 1 121 ? 5.793 -33.812 -25.859 1 93.5 121 ASP B O 1
ATOM 3814 N N . ILE B 1 122 ? 4.359 -32.188 -25.406 1 95.06 122 ILE B N 1
ATOM 3815 C CA . ILE B 1 122 ? 3.984 -32.656 -24.078 1 95.06 122 ILE B CA 1
ATOM 3816 C C . ILE B 1 122 ? 2.551 -33.188 -24.125 1 95.06 122 ILE B C 1
ATOM 3818 O O . ILE B 1 122 ? 1.618 -32.438 -24.438 1 95.06 122 ILE B O 1
ATOM 3822 N N . GLU B 1 123 ? 2.393 -34.375 -23.781 1 94 123 GLU B N 1
ATOM 3823 C CA . GLU B 1 123 ? 1.074 -35 -23.875 1 94 123 GLU B CA 1
ATOM 3824 C C . GLU B 1 123 ? 0.261 -34.781 -22.594 1 94 123 GLU B C 1
ATOM 3826 O O . GLU B 1 123 ? -0.943 -34.531 -22.672 1 94 123 GLU B O 1
ATOM 3831 N N . HIS B 1 124 ? 0.899 -34.969 -21.438 1 96.12 124 HIS B N 1
ATOM 3832 C CA . HIS B 1 124 ? 0.203 -34.844 -20.172 1 96.12 124 HIS B CA 1
ATOM 3833 C C . HIS B 1 124 ? 1.014 -34 -19.188 1 96.12 124 HIS B C 1
ATOM 3835 O O . HIS B 1 124 ? 2.246 -33.969 -19.25 1 96.12 124 HIS B O 1
ATOM 3841 N N . VAL B 1 125 ? 0.283 -33.281 -18.312 1 98.19 125 VAL B N 1
ATOM 3842 C CA . VAL B 1 125 ? 0.939 -32.5 -17.281 1 98.19 125 VAL B CA 1
ATOM 3843 C C . VAL B 1 125 ? 0.179 -32.594 -15.961 1 98.19 125 VAL B C 1
ATOM 3845 O O . VAL B 1 125 ? -1.012 -32.938 -15.953 1 98.19 125 VAL B O 1
ATOM 3848 N N . ALA B 1 126 ? 0.884 -32.5 -14.883 1 98.62 126 ALA B N 1
ATOM 3849 C CA . ALA B 1 126 ? 0.267 -32.094 -13.617 1 98.62 126 ALA B CA 1
ATOM 3850 C C . ALA B 1 126 ? 0.056 -30.578 -13.57 1 98.62 126 ALA B C 1
ATOM 3852 O O . ALA B 1 126 ? 0.827 -29.812 -14.164 1 98.62 126 ALA B O 1
ATOM 3853 N N . LEU B 1 127 ? -1.021 -30.125 -12.906 1 98.88 127 LEU B N 1
ATOM 3854 C CA . LEU B 1 127 ? -1.29 -28.688 -12.773 1 98.88 127 LEU B CA 1
ATOM 3855 C C . LEU B 1 127 ? -1.031 -28.219 -11.344 1 98.88 127 LEU B C 1
ATOM 3857 O O . LEU B 1 127 ? -1.568 -28.797 -10.391 1 98.88 127 LEU B O 1
ATOM 3861 N N . VAL B 1 128 ? -0.195 -27.219 -11.203 1 98.88 128 VAL B N 1
ATOM 3862 C CA . VAL B 1 128 ? 0.11 -26.641 -9.898 1 98.88 128 VAL B CA 1
ATOM 3863 C C . VAL B 1 128 ? 0.011 -25.125 -9.969 1 98.88 128 VAL B C 1
ATOM 3865 O O . VAL B 1 128 ? 0.517 -24.5 -10.906 1 98.88 128 VAL B O 1
ATOM 3868 N N . SER B 1 129 ? -0.687 -24.484 -9.047 1 98.81 129 SER B N 1
ATOM 3869 C CA . SER B 1 129 ? -0.828 -23.031 -9.062 1 98.81 129 SER B CA 1
ATOM 3870 C C . SER B 1 129 ? -0.469 -22.438 -7.703 1 98.81 129 SER B C 1
ATOM 3872 O O . SER B 1 129 ? -0.396 -23.156 -6.703 1 98.81 129 SER B O 1
ATOM 3874 N N . HIS B 1 130 ? -0.141 -21.188 -7.758 1 98.06 130 HIS B N 1
ATOM 3875 C CA . HIS B 1 130 ? 0.034 -20.359 -6.566 1 98.06 130 HIS B CA 1
ATOM 3876 C C . HIS B 1 130 ? -0.883 -19.141 -6.594 1 98.06 130 HIS B C 1
ATOM 3878 O O . HIS B 1 130 ? -0.974 -18.453 -7.613 1 98.06 130 HIS B O 1
ATOM 3884 N N . SER B 1 131 ? -1.564 -18.891 -5.461 1 97.75 131 SER B N 1
ATOM 3885 C CA . SER B 1 131 ? -2.314 -17.656 -5.262 1 97.75 131 SER B CA 1
ATOM 3886 C C . SER B 1 131 ? -3.291 -17.406 -6.406 1 97.75 131 SER B C 1
ATOM 3888 O O . SER B 1 131 ? -4.102 -18.281 -6.734 1 97.75 131 SER B O 1
ATOM 3890 N N . ALA B 1 132 ? -3.184 -16.344 -7.168 1 97.56 132 ALA B N 1
ATOM 3891 C CA . ALA B 1 132 ? -4.102 -15.969 -8.242 1 97.56 132 ALA B CA 1
ATOM 3892 C C . ALA B 1 132 ? -4.074 -16.984 -9.375 1 97.56 132 ALA B C 1
ATOM 3894 O O . ALA B 1 132 ? -5.012 -17.062 -10.172 1 97.56 132 ALA B O 1
ATOM 3895 N N . GLY B 1 133 ? -3.035 -17.766 -9.414 1 98.44 133 GLY B N 1
ATOM 3896 C CA . GLY B 1 133 ? -2.959 -18.812 -10.414 1 98.44 133 GLY B CA 1
ATOM 3897 C C . GLY B 1 133 ? -4.078 -19.844 -10.297 1 98.44 133 GLY B C 1
ATOM 3898 O O . GLY B 1 133 ? -4.352 -20.578 -11.242 1 98.44 133 GLY B O 1
ATOM 3899 N N . THR B 1 134 ? -4.715 -19.859 -9.156 1 98.75 134 THR B N 1
ATOM 3900 C CA . THR B 1 134 ? -5.809 -20.781 -8.891 1 98.75 134 THR B CA 1
ATOM 3901 C C . THR B 1 134 ? -6.93 -20.594 -9.906 1 98.75 134 THR B C 1
ATOM 3903 O O . THR B 1 134 ? -7.477 -21.578 -10.414 1 98.75 134 THR B O 1
ATOM 3906 N N . ILE B 1 135 ? -7.215 -19.375 -10.234 1 98.69 135 ILE B N 1
ATOM 3907 C CA . ILE B 1 135 ? -8.281 -19.062 -11.18 1 98.69 135 ILE B CA 1
ATOM 3908 C C . ILE B 1 135 ? -7.957 -19.672 -12.547 1 98.69 135 ILE B C 1
ATOM 3910 O O . ILE B 1 135 ? -8.805 -20.328 -13.156 1 98.69 135 ILE B O 1
ATOM 3914 N N . TYR B 1 136 ? -6.766 -19.562 -12.93 1 98.75 136 TYR B N 1
ATOM 3915 C CA . TYR B 1 136 ? -6.316 -20.062 -14.227 1 98.75 136 TYR B CA 1
ATOM 3916 C C . TYR B 1 136 ? -6.227 -21.578 -14.211 1 98.75 136 TYR B C 1
ATOM 3918 O O . TYR B 1 136 ? -6.598 -22.25 -15.188 1 98.75 136 TYR B O 1
ATOM 3926 N N . LEU B 1 137 ? -5.758 -22.125 -13.125 1 98.88 137 LEU B N 1
ATOM 3927 C CA . LEU B 1 137 ? -5.66 -23.562 -13.023 1 98.88 137 LEU B CA 1
ATOM 3928 C C . LEU B 1 137 ? -7.035 -24.219 -13.117 1 98.88 137 LEU B C 1
ATOM 3930 O O . LEU B 1 137 ? -7.23 -25.172 -13.875 1 98.88 137 LEU B O 1
ATOM 3934 N N . LEU B 1 138 ? -7.988 -23.703 -12.383 1 98.88 138 LEU B N 1
ATOM 3935 C CA . LEU B 1 138 ? -9.305 -24.312 -12.32 1 98.88 138 LEU B CA 1
ATOM 3936 C C . LEU B 1 138 ? -10.016 -24.219 -13.664 1 98.88 138 LEU B C 1
ATOM 3938 O O . LEU B 1 138 ? -10.703 -25.141 -14.086 1 98.88 138 LEU B O 1
ATOM 3942 N N . ASN B 1 139 ? -9.844 -23.094 -14.328 1 98.88 139 ASN B N 1
ATOM 3943 C CA . ASN B 1 139 ? -10.406 -22.984 -15.672 1 98.88 139 ASN B CA 1
ATOM 3944 C C . ASN B 1 139 ? -9.727 -23.953 -16.641 1 98.88 139 ASN B C 1
ATOM 3946 O O . ASN B 1 139 ? -10.391 -24.547 -17.484 1 98.88 139 ASN B O 1
ATOM 3950 N N . THR B 1 140 ? -8.438 -24.062 -16.516 1 98.81 140 THR B N 1
ATOM 3951 C CA . THR B 1 140 ? -7.719 -25.016 -17.328 1 98.81 140 THR B CA 1
ATOM 3952 C C . THR B 1 140 ? -8.227 -26.438 -17.078 1 98.81 140 THR B C 1
ATOM 3954 O O . THR B 1 140 ? -8.461 -27.203 -18.016 1 98.81 140 THR B O 1
ATOM 3957 N N . LEU B 1 141 ? -8.391 -26.766 -15.82 1 98.56 141 LEU B N 1
ATOM 3958 C CA . LEU B 1 141 ? -8.883 -28.078 -15.438 1 98.56 141 LEU B CA 1
ATOM 3959 C C . LEU B 1 141 ? -10.258 -28.344 -16.047 1 98.56 141 LEU B C 1
ATOM 3961 O O . LEU B 1 141 ? -10.523 -29.453 -16.516 1 98.56 141 LEU B O 1
ATOM 3965 N N . HIS B 1 142 ? -11.078 -27.359 -16.078 1 98.25 142 HIS B N 1
ATOM 3966 C CA . HIS B 1 142 ? -12.422 -27.5 -16.609 1 98.25 142 HIS B CA 1
ATOM 3967 C C . HIS B 1 142 ? -12.406 -27.719 -18.125 1 98.25 142 HIS B C 1
ATOM 3969 O O . HIS B 1 142 ? -13.055 -28.641 -18.625 1 98.25 142 HIS B O 1
ATOM 3975 N N . TYR B 1 143 ? -11.648 -26.984 -18.828 1 98.25 143 TYR B N 1
ATOM 3976 C CA . TYR B 1 143 ? -11.727 -26.969 -20.281 1 98.25 143 TYR B CA 1
ATOM 3977 C C . TYR B 1 143 ? -10.734 -27.953 -20.891 1 98.25 143 TYR B C 1
ATOM 3979 O O . TYR B 1 143 ? -10.922 -28.422 -22.016 1 98.25 143 TYR B O 1
ATOM 3987 N N . ASN B 1 144 ? -9.672 -28.219 -20.141 1 98.12 144 ASN B N 1
ATOM 3988 C CA . ASN B 1 144 ? -8.594 -29.031 -20.703 1 98.12 144 ASN B CA 1
ATOM 3989 C C . ASN B 1 144 ? -8.258 -30.203 -19.781 1 98.12 144 ASN B C 1
ATOM 3991 O O . ASN B 1 144 ? -7.09 -30.5 -19.531 1 98.12 144 ASN B O 1
ATOM 3995 N N . ARG B 1 145 ? -9.281 -30.859 -19.312 1 97.25 145 ARG B N 1
ATOM 3996 C CA . ARG B 1 145 ? -9.109 -31.938 -18.344 1 97.25 145 ARG B CA 1
ATOM 3997 C C . ARG B 1 145 ? -8.25 -33.062 -18.938 1 97.25 145 ARG B C 1
ATOM 3999 O O . ARG B 1 145 ? -7.484 -33.719 -18.234 1 97.25 145 ARG B O 1
ATOM 4006 N N . ASP B 1 146 ? -8.188 -33.219 -20.188 1 95.75 146 ASP B N 1
ATOM 4007 C CA . ASP B 1 146 ? -7.566 -34.344 -20.859 1 95.75 146 ASP B CA 1
ATOM 4008 C C . ASP B 1 146 ? -6.051 -34.188 -20.922 1 95.75 146 ASP B C 1
ATOM 4010 O O . ASP B 1 146 ? -5.332 -35.125 -21.25 1 95.75 146 ASP B O 1
ATOM 4014 N N . ILE B 1 147 ? -5.586 -33 -20.531 1 97.5 147 ILE B N 1
ATOM 4015 C CA . ILE B 1 147 ? -4.141 -32.812 -20.562 1 97.5 147 ILE B CA 1
ATOM 4016 C C . ILE B 1 147 ? -3.504 -33.438 -19.328 1 97.5 147 ILE B C 1
ATOM 4018 O O . ILE B 1 147 ? -2.281 -33.594 -19.266 1 97.5 147 ILE B O 1
ATOM 4022 N N . LEU B 1 148 ? -4.305 -33.812 -18.328 1 97.44 148 LEU B N 1
ATOM 4023 C CA . LEU B 1 148 ? -3.773 -34.531 -17.188 1 97.44 148 LEU B CA 1
ATOM 4024 C C . LEU B 1 148 ? -3.496 -35.969 -17.531 1 97.44 148 LEU B C 1
ATOM 4026 O O . LEU B 1 148 ? -4.117 -36.531 -18.438 1 97.44 148 LEU B O 1
ATOM 4030 N N . HIS B 1 149 ? -2.541 -36.531 -16.766 1 94.56 149 HIS B N 1
ATOM 4031 C CA . HIS B 1 149 ? -2.254 -37.938 -16.938 1 94.56 149 HIS B CA 1
ATOM 4032 C C . HIS B 1 149 ? -3.508 -38.781 -16.75 1 94.56 149 HIS B C 1
ATOM 4034 O O . HIS B 1 149 ? -4.238 -38.594 -15.773 1 94.56 149 HIS B O 1
ATOM 4040 N N . PRO B 1 150 ? -3.736 -39.719 -17.594 1 90.69 150 PRO B N 1
ATOM 4041 C CA . PRO B 1 150 ? -4.98 -40.469 -17.531 1 90.69 150 PRO B CA 1
ATOM 4042 C C . PRO B 1 150 ? -5.051 -41.375 -16.297 1 90.69 150 PRO B C 1
ATOM 4044 O O . PRO B 1 150 ? -6.113 -41.531 -15.688 1 90.69 150 PRO B O 1
ATOM 4047 N N . ASP B 1 151 ? -3.932 -41.875 -15.875 1 89.5 151 ASP B N 1
ATOM 4048 C CA . ASP B 1 151 ? -3.926 -42.844 -14.781 1 89.5 151 ASP B CA 1
ATOM 4049 C C . ASP B 1 151 ? -3.627 -42.188 -13.453 1 89.5 151 ASP B C 1
ATOM 4051 O O . ASP B 1 151 ? -4.027 -42.656 -12.391 1 89.5 151 ASP B O 1
ATOM 4055 N N . GLN B 1 152 ? -2.893 -41.062 -13.562 1 93.12 152 GLN B N 1
ATOM 4056 C CA . GLN B 1 152 ? -2.496 -40.375 -12.336 1 93.12 152 GLN B CA 1
ATOM 4057 C C . GLN B 1 152 ? -2.684 -38.875 -12.453 1 93.12 152 GLN B C 1
ATOM 4059 O O . GLN B 1 152 ? -1.729 -38.094 -12.305 1 93.12 152 GLN B O 1
ATOM 4064 N N . PRO B 1 153 ? -3.973 -38.531 -12.695 1 97 153 PRO B N 1
ATOM 4065 C CA . PRO B 1 153 ? -4.199 -37.094 -12.797 1 97 153 PRO B CA 1
ATOM 4066 C C . PRO B 1 153 ? -3.936 -36.344 -11.484 1 97 153 PRO B C 1
ATOM 4068 O O . PRO B 1 153 ? -4.352 -36.812 -10.414 1 97 153 PRO B O 1
ATOM 4071 N N . PHE B 1 154 ? -3.225 -35.219 -11.539 1 98.38 154 PHE B N 1
ATOM 4072 C CA . PHE B 1 154 ? -2.799 -34.531 -10.312 1 98.38 154 PHE B CA 1
ATOM 4073 C C . PHE B 1 154 ? -2.914 -33.031 -10.461 1 98.38 154 PHE B C 1
ATOM 4075 O O . PHE B 1 154 ? -2.535 -32.469 -11.492 1 98.38 154 PHE B O 1
ATOM 4082 N N . VAL B 1 155 ? -3.465 -32.438 -9.414 1 98.69 155 VAL B N 1
ATOM 4083 C CA . VAL B 1 155 ? -3.562 -30.984 -9.281 1 98.69 155 VAL B CA 1
ATOM 4084 C C . VAL B 1 155 ? -3.139 -30.562 -7.879 1 98.69 155 VAL B C 1
ATOM 4086 O O . VAL B 1 155 ? -3.459 -31.234 -6.898 1 98.69 155 VAL B O 1
ATOM 4089 N N . ALA B 1 156 ? -2.383 -29.453 -7.805 1 98.88 156 ALA B N 1
ATOM 4090 C CA . ALA B 1 156 ? -2.053 -28.891 -6.492 1 98.88 156 ALA B CA 1
ATOM 4091 C C . ALA B 1 156 ? -2.326 -27.391 -6.445 1 98.88 156 ALA B C 1
ATOM 4093 O O . ALA B 1 156 ? -2.055 -26.672 -7.406 1 98.88 156 ALA B O 1
ATOM 4094 N N . LEU B 1 157 ? -2.904 -26.922 -5.367 1 98.88 157 LEU B N 1
ATOM 4095 C CA . LEU B 1 157 ? -3.197 -25.516 -5.102 1 98.88 157 LEU B CA 1
ATOM 4096 C C . LEU B 1 157 ? -2.361 -25 -3.938 1 98.88 157 LEU B C 1
ATOM 4098 O O . LEU B 1 157 ? -2.598 -25.375 -2.785 1 98.88 157 LEU B O 1
ATOM 4102 N N . LEU B 1 158 ? -1.364 -24.156 -4.25 1 98.69 158 LEU B N 1
ATOM 4103 C CA . LEU B 1 158 ? -0.52 -23.578 -3.215 1 98.69 158 LEU B CA 1
ATOM 4104 C C . LEU B 1 158 ? -1.013 -22.188 -2.836 1 98.69 158 LEU B C 1
ATOM 4106 O O . LEU B 1 158 ? -0.988 -21.266 -3.66 1 98.69 158 LEU B O 1
ATOM 4110 N N . ALA B 1 159 ? -1.421 -22.031 -1.604 1 98.06 159 ALA B N 1
ATOM 4111 C CA . ALA B 1 159 ? -2.002 -20.766 -1.125 1 98.06 159 ALA B CA 1
ATOM 4112 C C . ALA B 1 159 ? -3.047 -20.25 -2.104 1 98.06 159 ALA B C 1
ATOM 4114 O O . ALA B 1 159 ? -2.965 -19.094 -2.549 1 98.06 159 ALA B O 1
ATOM 4115 N N . PRO B 1 160 ? -4.055 -21.109 -2.357 1 98.75 160 PRO B N 1
ATOM 4116 C CA . PRO B 1 160 ? -5.023 -20.719 -3.391 1 98.75 160 PRO B CA 1
ATOM 4117 C C . PRO B 1 160 ? -5.773 -19.438 -3.057 1 98.75 160 PRO B C 1
ATOM 4119 O O . PRO B 1 160 ? -6.25 -19.266 -1.931 1 98.75 160 PRO B O 1
ATOM 4122 N N . TRP B 1 161 ? -5.871 -18.562 -4.043 1 98.06 161 TRP B N 1
ATOM 4123 C CA . TRP B 1 161 ? -6.613 -17.312 -3.875 1 98.06 161 TRP B CA 1
ATOM 4124 C C . TRP B 1 161 ? -8.094 -17.594 -3.615 1 98.06 161 TRP B C 1
ATOM 4126 O O . TRP B 1 161 ? -8.688 -18.469 -4.262 1 98.06 161 TRP B O 1
ATOM 4136 N N . VAL B 1 162 ? -8.641 -16.922 -2.662 1 98.12 162 VAL B N 1
ATOM 4137 C CA . VAL B 1 162 ? -10.055 -17.047 -2.301 1 98.12 162 VAL B CA 1
ATOM 4138 C C . VAL B 1 162 ? -10.719 -15.68 -2.33 1 98.12 162 VAL B C 1
ATOM 4140 O O . VAL B 1 162 ? -10.133 -14.688 -1.901 1 98.12 162 VAL B O 1
ATOM 4143 N N . ASP B 1 163 ? -11.914 -15.641 -2.869 1 96.75 163 ASP B N 1
ATOM 4144 C CA . ASP B 1 163 ? -12.727 -14.422 -2.846 1 96.75 163 ASP B CA 1
ATOM 4145 C C . ASP B 1 163 ? -12.742 -13.805 -1.452 1 96.75 163 ASP B C 1
ATOM 4147 O O . ASP B 1 163 ? -13.125 -14.453 -0.48 1 96.75 163 ASP B O 1
ATOM 4151 N N . PRO B 1 164 ? -12.406 -12.508 -1.443 1 94.62 164 PRO B N 1
ATOM 4152 C CA . PRO B 1 164 ? -12.414 -11.844 -0.139 1 94.62 164 PRO B CA 1
ATOM 4153 C C . PRO B 1 164 ? -13.781 -11.883 0.54 1 94.62 164 PRO B C 1
ATOM 4155 O O . PRO B 1 164 ? -13.859 -11.812 1.77 1 94.62 164 PRO B O 1
ATOM 4158 N N . ALA B 1 165 ? -14.859 -12.055 -0.219 1 94.94 165 ALA B N 1
ATOM 4159 C CA . ALA B 1 165 ? -16.188 -12.211 0.354 1 94.94 165 ALA B CA 1
ATOM 4160 C C . ALA B 1 165 ? -16.281 -13.469 1.207 1 94.94 165 ALA B C 1
ATOM 4162 O O . ALA B 1 165 ? -17.094 -13.555 2.129 1 94.94 165 ALA B O 1
ATOM 4163 N N . HIS B 1 166 ? -15.438 -14.414 0.908 1 96.75 166 HIS B N 1
ATOM 4164 C CA . HIS B 1 166 ? -15.453 -15.68 1.633 1 96.75 166 HIS B CA 1
ATOM 4165 C C . HIS B 1 166 ? -14.32 -15.75 2.648 1 96.75 166 HIS B C 1
ATOM 4167 O O . HIS B 1 166 ? -14.492 -16.266 3.752 1 96.75 166 HIS B O 1
ATOM 4173 N N . SER B 1 167 ? -13.094 -15.258 2.301 1 96.19 167 SER B N 1
ATOM 4174 C CA . SER B 1 167 ? -11.961 -15.32 3.219 1 96.19 167 SER B CA 1
ATOM 4175 C C . SER B 1 167 ? -12.164 -14.383 4.406 1 96.19 167 SER B C 1
ATOM 4177 O O . SER B 1 167 ? -11.625 -14.625 5.492 1 96.19 167 SER B O 1
ATOM 4179 N N . LYS B 1 168 ? -12.82 -13.25 4.176 1 93.69 168 LYS B N 1
ATOM 4180 C CA . LYS B 1 168 ? -13.172 -12.219 5.152 1 93.69 168 LYS B CA 1
ATOM 4181 C C . LYS B 1 168 ? -11.922 -11.531 5.695 1 93.69 168 LYS B C 1
ATOM 4183 O O . LYS B 1 168 ? -11.922 -11.023 6.82 1 93.69 168 LYS B O 1
ATOM 4188 N N . VAL B 1 169 ? -10.844 -11.688 4.906 1 89.62 169 VAL B N 1
ATOM 4189 C CA . VAL B 1 169 ? -9.656 -10.922 5.266 1 89.62 169 VAL B CA 1
ATOM 4190 C C . VAL B 1 169 ? -9.898 -9.438 5.016 1 89.62 169 VAL B C 1
ATOM 4192 O O . VAL B 1 169 ? -10.117 -9.016 3.875 1 89.62 169 VAL B O 1
ATOM 4195 N N . THR B 1 170 ? -9.844 -8.625 6.004 1 85.5 170 THR B N 1
ATOM 4196 C CA . THR B 1 170 ? -10.289 -7.234 5.973 1 85.5 170 THR B CA 1
ATOM 4197 C C . THR B 1 170 ? -9.492 -6.438 4.938 1 85.5 170 THR B C 1
ATOM 4199 O O . THR B 1 170 ? -10.078 -5.703 4.133 1 85.5 170 THR B O 1
ATOM 4202 N N . SER B 1 171 ? -8.172 -6.59 4.949 1 83.81 171 SER B N 1
ATOM 4203 C CA . SER B 1 171 ? -7.348 -5.828 4.016 1 83.81 171 SER B CA 1
ATOM 4204 C C . SER B 1 171 ? -7.699 -6.16 2.568 1 83.81 171 SER B C 1
ATOM 4206 O O . SER B 1 171 ? -7.656 -5.289 1.698 1 83.81 171 SER B O 1
ATOM 4208 N N . MET B 1 172 ? -8.062 -7.414 2.336 1 88.62 172 MET B N 1
ATOM 4209 C CA . MET B 1 172 ? -8.445 -7.82 0.983 1 88.62 172 MET B CA 1
ATOM 4210 C C . MET B 1 172 ? -9.844 -7.336 0.643 1 88.62 172 MET B C 1
ATOM 4212 O O . MET B 1 172 ? -10.133 -6.996 -0.508 1 88.62 172 MET B O 1
ATOM 4216 N N . GLN B 1 173 ? -10.672 -7.285 1.637 1 89.19 173 GLN B N 1
ATOM 4217 C CA . GLN B 1 173 ? -12.008 -6.75 1.423 1 89.19 173 GLN B CA 1
ATOM 4218 C C . GLN B 1 173 ? -11.961 -5.266 1.075 1 89.19 173 GLN B C 1
ATOM 4220 O O . GLN B 1 173 ? -12.758 -4.789 0.259 1 89.19 173 GLN B O 1
ATOM 4225 N N . LEU B 1 174 ? -11.055 -4.562 1.662 1 84.94 174 LEU B N 1
ATOM 4226 C CA . LEU B 1 174 ? -10.938 -3.127 1.429 1 84.94 174 LEU B CA 1
ATOM 4227 C C . LEU B 1 174 ? -10.523 -2.842 -0.01 1 84.94 174 LEU B C 1
ATOM 4229 O O . LEU B 1 174 ? -10.812 -1.771 -0.546 1 84.94 174 LEU B O 1
ATOM 4233 N N . MET B 1 175 ? -9.844 -3.787 -0.632 1 84.5 175 MET B N 1
ATOM 4234 C CA . MET B 1 175 ? -9.453 -3.619 -2.029 1 84.5 175 MET B CA 1
ATOM 4235 C C . MET B 1 175 ? -10.672 -3.436 -2.918 1 84.5 175 MET B C 1
ATOM 4237 O O . MET B 1 175 ? -10.594 -2.797 -3.969 1 84.5 175 MET B O 1
ATOM 4241 N N . GLN B 1 176 ? -11.742 -3.977 -2.492 1 85.5 176 GLN B N 1
ATOM 4242 C CA . GLN B 1 176 ? -12.969 -3.893 -3.277 1 85.5 176 GLN B CA 1
ATOM 4243 C C . GLN B 1 176 ? -13.484 -2.457 -3.336 1 85.5 176 GLN B C 1
ATOM 4245 O O . GLN B 1 176 ? -14.258 -2.105 -4.23 1 85.5 176 GLN B O 1
ATOM 4250 N N . TYR B 1 177 ? -13.016 -1.626 -2.477 1 84.69 177 TYR B N 1
ATOM 4251 C CA . TYR B 1 177 ? -13.469 -0.241 -2.432 1 84.69 177 TYR B CA 1
ATOM 4252 C C . TYR B 1 177 ? -12.578 0.655 -3.281 1 84.69 177 TYR B C 1
ATOM 4254 O O . TYR B 1 177 ? -12.922 1.811 -3.545 1 84.69 177 TYR B O 1
ATOM 4262 N N . ILE B 1 178 ? -11.516 0.125 -3.736 1 87.56 178 ILE B N 1
ATOM 4263 C CA . ILE B 1 178 ? -10.641 0.87 -4.641 1 87.56 178 ILE B CA 1
ATOM 4264 C C . ILE B 1 178 ? -11.266 0.913 -6.035 1 87.56 178 ILE B C 1
ATOM 4266 O O . ILE B 1 178 ? -11.609 -0.127 -6.598 1 87.56 178 ILE B O 1
ATOM 4270 N N . PRO B 1 179 ? -11.414 2.125 -6.598 1 90.31 179 PRO B N 1
ATOM 4271 C CA . PRO B 1 179 ? -11.977 2.197 -7.949 1 90.31 179 PRO B CA 1
ATOM 4272 C C . PRO B 1 179 ? -11.148 1.426 -8.977 1 90.31 179 PRO B C 1
ATOM 4274 O O . PRO B 1 179 ? -9.922 1.371 -8.867 1 90.31 179 PRO B O 1
ATOM 4277 N N . ALA B 1 180 ? -11.82 0.921 -9.938 1 92.88 180 ALA B N 1
ATOM 4278 C CA . ALA B 1 180 ? -11.18 0.076 -10.945 1 92.88 180 ALA B CA 1
ATOM 4279 C C . ALA B 1 180 ? -10.023 0.809 -11.617 1 92.88 180 ALA B C 1
ATOM 4281 O O . ALA B 1 180 ? -8.977 0.217 -11.883 1 92.88 180 ALA B O 1
ATOM 4282 N N . GLN B 1 181 ? -10.188 2.061 -11.883 1 89.31 181 GLN B N 1
ATOM 4283 C CA . GLN B 1 181 ? -9.188 2.842 -12.602 1 89.31 181 GLN B CA 1
ATOM 4284 C C . GLN B 1 181 ? -7.883 2.924 -11.812 1 89.31 181 GLN B C 1
ATOM 4286 O O . GLN B 1 181 ? -6.805 3.064 -12.391 1 89.31 181 GLN B O 1
ATOM 4291 N N . ALA B 1 182 ? -7.973 2.773 -10.539 1 90.06 182 ALA B N 1
ATOM 4292 C CA . ALA B 1 182 ? -6.797 2.904 -9.68 1 90.06 182 ALA B CA 1
ATOM 4293 C C . ALA B 1 182 ? -5.883 1.688 -9.812 1 90.06 182 ALA B C 1
ATOM 4295 O O . ALA B 1 182 ? -4.699 1.754 -9.477 1 90.06 182 ALA B O 1
ATOM 4296 N N . PHE B 1 183 ? -6.379 0.662 -10.352 1 93.44 183 PHE B N 1
ATOM 4297 C CA . PHE B 1 183 ? -5.578 -0.546 -10.508 1 93.44 183 PHE B CA 1
ATOM 4298 C C . PHE B 1 183 ? -4.633 -0.414 -11.703 1 93.44 183 PHE B C 1
ATOM 4300 O O . PHE B 1 183 ? -3.734 -1.239 -11.883 1 93.44 183 PHE B O 1
ATOM 4307 N N . SER B 1 184 ? -4.742 0.663 -12.516 1 91.75 184 SER B N 1
ATOM 4308 C CA . SER B 1 184 ? -3.896 0.87 -13.688 1 91.75 184 SER B CA 1
ATOM 4309 C C . SER B 1 184 ? -2.445 1.104 -13.289 1 91.75 184 SER B C 1
ATOM 4311 O O . SER B 1 184 ? -1.544 1.026 -14.125 1 91.75 184 SER B O 1
ATOM 4313 N N . VAL B 1 185 ? -2.191 1.389 -11.961 1 90.75 185 VAL B N 1
ATOM 4314 C CA . VAL B 1 185 ? -0.825 1.654 -11.523 1 90.75 185 VAL B CA 1
ATOM 4315 C C . VAL B 1 185 ? -0.396 0.605 -10.5 1 90.75 185 VAL B C 1
ATOM 4317 O O . VAL B 1 185 ? 0.631 0.76 -9.836 1 90.75 185 VAL B O 1
ATOM 4320 N N . TRP B 1 186 ? -1.146 -0.385 -10.391 1 91.56 186 TRP B N 1
ATOM 4321 C CA . TRP B 1 186 ? -0.904 -1.424 -9.398 1 91.56 186 TRP B CA 1
ATOM 4322 C C . TRP B 1 186 ? 0.485 -2.029 -9.57 1 91.56 186 TRP B C 1
ATOM 4324 O O . TRP B 1 186 ? 1.167 -2.322 -8.586 1 91.56 186 TRP B O 1
ATOM 4334 N N . HIS B 1 187 ? 0.919 -2.215 -10.805 1 91.31 187 HIS B N 1
ATOM 4335 C CA . HIS B 1 187 ? 2.197 -2.867 -11.07 1 91.31 187 HIS B CA 1
ATOM 4336 C C . HIS B 1 187 ? 3.361 -2.012 -10.578 1 91.31 187 HIS B C 1
ATOM 4338 O O . HIS B 1 187 ? 4.473 -2.516 -10.391 1 91.31 187 HIS B O 1
ATOM 4344 N N . HIS B 1 188 ? 3.141 -0.727 -10.32 1 87.31 188 HIS B N 1
ATOM 4345 C CA . HIS B 1 188 ? 4.172 0.149 -9.773 1 87.31 188 HIS B CA 1
ATOM 4346 C C . HIS B 1 188 ? 4.148 0.137 -8.25 1 87.31 188 HIS B C 1
ATOM 4348 O O . HIS B 1 188 ? 5.203 0.19 -7.613 1 87.31 188 HIS B O 1
ATOM 4354 N N . ILE B 1 189 ? 3.008 -0.013 -7.664 1 84.38 189 ILE B N 1
ATOM 4355 C CA . ILE B 1 189 ? 2.82 0.262 -6.242 1 84.38 189 ILE B CA 1
ATOM 4356 C C . ILE B 1 189 ? 3 -1.023 -5.441 1 84.38 189 ILE B C 1
ATOM 4358 O O . ILE B 1 189 ? 3.684 -1.031 -4.414 1 84.38 189 ILE B O 1
ATOM 4362 N N . ALA B 1 190 ? 2.449 -2.055 -5.93 1 83.38 190 ALA B N 1
ATOM 4363 C CA . ALA B 1 190 ? 2.375 -3.293 -5.16 1 83.38 190 ALA B CA 1
ATOM 4364 C C . ALA B 1 190 ? 3.77 -3.805 -4.809 1 83.38 190 ALA B C 1
ATOM 4366 O O . ALA B 1 190 ? 4.027 -4.184 -3.664 1 83.38 190 ALA B O 1
ATOM 4367 N N . PRO B 1 191 ? 4.715 -3.836 -5.742 1 79.81 191 PRO B N 1
ATOM 4368 C CA . PRO B 1 191 ? 6.055 -4.301 -5.379 1 79.81 191 PRO B CA 1
ATOM 4369 C C . PRO B 1 191 ? 6.699 -3.451 -4.289 1 79.81 191 PRO B C 1
ATOM 4371 O O . PRO B 1 191 ? 7.453 -3.971 -3.461 1 79.81 191 PRO B O 1
ATOM 4374 N N . LEU B 1 192 ? 6.395 -2.256 -4.324 1 74.19 192 LEU B N 1
ATOM 4375 C CA . LEU B 1 192 ? 6.953 -1.362 -3.316 1 74.19 192 LEU B CA 1
ATOM 4376 C C . LEU B 1 192 ? 6.352 -1.646 -1.945 1 74.19 192 LEU B C 1
ATOM 4378 O O . LEU B 1 192 ? 7.051 -1.593 -0.932 1 74.19 192 LEU B O 1
ATOM 4382 N N . LEU B 1 193 ? 5.062 -1.947 -1.981 1 71.56 193 LEU B N 1
ATOM 4383 C CA . LEU B 1 193 ? 4.402 -2.312 -0.733 1 71.56 193 LEU B CA 1
ATOM 4384 C C . LEU B 1 193 ? 4.965 -3.619 -0.182 1 71.56 193 LEU B C 1
ATOM 4386 O O . LEU B 1 193 ? 5.113 -3.773 1.033 1 71.56 193 LEU B O 1
ATOM 4390 N N . ALA B 1 194 ? 5.281 -4.48 -1.039 1 66.62 194 ALA B N 1
ATOM 4391 C CA . ALA B 1 194 ? 5.812 -5.781 -0.641 1 66.62 194 ALA B CA 1
ATOM 4392 C C . ALA B 1 194 ? 7.227 -5.645 -0.08 1 66.62 194 ALA B C 1
ATOM 4394 O O . ALA B 1 194 ? 7.586 -6.324 0.885 1 66.62 194 ALA B O 1
ATOM 4395 N N . THR B 1 195 ? 8.039 -4.82 -0.673 1 60.34 195 THR B N 1
ATOM 4396 C CA . THR B 1 195 ? 9.422 -4.629 -0.257 1 60.34 195 THR B CA 1
ATOM 4397 C C . THR B 1 195 ? 9.492 -3.85 1.053 1 60.34 195 THR B C 1
ATOM 4399 O O . THR B 1 195 ? 10.383 -4.078 1.87 1 60.34 195 THR B O 1
ATOM 4402 N N . SER B 1 196 ? 8.656 -2.797 1.096 1 52.19 196 SER B N 1
ATOM 4403 C CA . SER B 1 196 ? 8.719 -1.92 2.26 1 52.19 196 SER B CA 1
ATOM 4404 C C . SER B 1 196 ? 8.289 -2.65 3.527 1 52.19 196 SER B C 1
ATOM 4406 O O . SER B 1 196 ? 8.547 -2.182 4.637 1 52.19 196 SER B O 1
ATOM 4408 N N . GLY B 1 197 ? 8.328 -4.047 3.416 1 47.94 197 GLY B N 1
ATOM 4409 C CA . GLY B 1 197 ? 7.883 -4.777 4.59 1 47.94 197 GLY B CA 1
ATOM 4410 C C . GLY B 1 197 ? 6.582 -4.25 5.164 1 47.94 197 GLY B C 1
ATOM 4411 O O . GLY B 1 197 ? 6.148 -4.688 6.23 1 47.94 197 GLY B O 1
ATOM 4412 N N . VAL B 1 198 ? 6.191 -3.143 4.602 1 42.97 198 VAL B N 1
ATOM 4413 C CA . VAL B 1 198 ? 4.938 -2.545 5.051 1 42.97 198 VAL B CA 1
ATOM 4414 C C . VAL B 1 198 ? 3.816 -3.578 4.98 1 42.97 198 VAL B C 1
ATOM 4416 O O . VAL B 1 198 ? 2.99 -3.67 5.891 1 42.97 198 VAL B O 1
ATOM 4419 N N . VAL B 1 199 ? 3.785 -4.277 3.85 1 38.88 199 VAL B N 1
ATOM 4420 C CA . VAL B 1 199 ? 2.795 -5.348 3.764 1 38.88 199 VAL B CA 1
ATOM 4421 C C . VAL B 1 199 ? 3.234 -6.531 4.621 1 38.88 199 VAL B C 1
ATOM 4423 O O . VAL B 1 199 ? 2.416 -7.148 5.309 1 38.88 199 VAL B O 1
ATOM 4426 N N . ILE B 1 200 ? 4.625 -6.898 4.41 1 35.72 200 ILE B N 1
ATOM 4427 C CA . ILE B 1 200 ? 5.211 -8.117 4.953 1 35.72 200 ILE B CA 1
ATOM 4428 C C . ILE B 1 200 ? 5.543 -7.922 6.43 1 35.72 200 ILE B C 1
ATOM 4430 O O . ILE B 1 200 ? 5.676 -8.891 7.176 1 35.72 200 ILE B O 1
ATOM 4434 N N . ASN B 1 201 ? 5.84 -6.816 6.824 1 34.28 201 ASN B N 1
ATOM 4435 C CA . ASN B 1 201 ? 6.426 -6.781 8.164 1 34.28 201 ASN B CA 1
ATOM 4436 C C . ASN B 1 201 ? 5.527 -7.473 9.188 1 34.28 201 ASN B C 1
ATOM 4438 O O . ASN B 1 201 ? 5.988 -7.852 10.258 1 34.28 201 ASN B O 1
ATOM 4442 N N . LYS B 1 202 ? 4.25 -7.289 9.148 1 34.69 202 LYS B N 1
ATOM 4443 C CA . LYS B 1 202 ? 3.678 -8.078 10.234 1 34.69 202 LYS B CA 1
ATOM 4444 C C . LYS B 1 202 ? 3.924 -9.57 10.023 1 34.69 202 LYS B C 1
ATOM 4446 O O . LYS B 1 202 ? 3.883 -10.352 10.969 1 34.69 202 LYS B O 1
ATOM 4451 N N . ALA B 1 203 ? 4.012 -10.062 8.727 1 30.84 203 ALA B N 1
ATOM 4452 C CA . ALA B 1 203 ? 4.414 -11.461 8.617 1 30.84 203 ALA B CA 1
ATOM 4453 C C . ALA B 1 203 ? 5.887 -11.641 8.984 1 30.84 203 ALA B C 1
ATOM 4455 O O . ALA B 1 203 ? 6.293 -12.711 9.43 1 30.84 203 ALA B O 1
ATOM 4456 N N . SER B 1 204 ? 6.699 -10.625 8.609 1 30.92 204 SER B N 1
ATOM 4457 C CA . SER B 1 204 ? 8.094 -10.797 9.016 1 30.92 204 SER B CA 1
ATOM 4458 C C . SER B 1 204 ? 8.281 -10.445 10.484 1 30.92 204 SER B C 1
ATOM 4460 O O . SER B 1 204 ? 9.352 -10.68 11.047 1 30.92 204 SER B O 1
ATOM 4462 N N . SER B 1 205 ? 7.523 -9.516 11.031 1 30.25 205 SER B N 1
ATOM 4463 C CA . SER B 1 205 ? 7.844 -9.406 12.453 1 30.25 205 SER B CA 1
ATOM 4464 C C . SER B 1 205 ? 7.828 -10.766 13.133 1 30.25 205 SER B C 1
ATOM 4466 O O . SER B 1 205 ? 8.172 -10.883 14.312 1 30.25 205 SER B O 1
ATOM 4468 N N . ILE B 1 206 ? 7.035 -11.609 12.602 1 28 206 ILE B N 1
ATOM 4469 C CA . ILE B 1 206 ? 7.523 -12.938 12.969 1 28 206 ILE B CA 1
ATOM 4470 C C . ILE B 1 206 ? 8.914 -13.156 12.375 1 28 206 ILE B C 1
ATOM 4472 O O . ILE B 1 206 ? 9.531 -14.203 12.602 1 28 206 ILE B O 1
ATOM 4476 N N . ILE B 1 207 ? 9.156 -12.344 11.219 1 28.28 207 ILE B N 1
ATOM 4477 C CA . ILE B 1 207 ? 10.586 -12.508 10.977 1 28.28 207 ILE B CA 1
ATOM 4478 C C . ILE B 1 207 ? 11.383 -11.664 11.969 1 28.28 207 ILE B C 1
ATOM 4480 O O . ILE B 1 207 ? 11.156 -10.453 12.078 1 28.28 207 ILE B O 1
ATOM 4484 N N . PRO B 1 208 ? 11.852 -12.008 12.883 1 28.06 208 PRO B N 1
ATOM 4485 C CA . PRO B 1 208 ? 12.961 -11.352 13.586 1 28.06 208 PRO B CA 1
ATOM 4486 C C . PRO B 1 208 ? 13.805 -10.469 12.664 1 28.06 208 PRO B C 1
ATOM 4488 O O . PRO B 1 208 ? 14.273 -10.93 11.617 1 28.06 208 PRO B O 1
ATOM 4491 N N . SER B 1 209 ? 13.406 -9.266 12.18 1 29.81 209 SER B N 1
ATOM 4492 C CA . SER B 1 209 ? 14.617 -8.57 11.734 1 29.81 209 SER B CA 1
ATOM 4493 C C . SER B 1 209 ? 15.773 -8.797 12.703 1 29.81 209 SER B C 1
ATOM 4495 O O . SER B 1 209 ? 16.781 -8.102 12.641 1 29.81 209 SER B O 1
ATOM 4497 N N . SER B 1 210 ? 15.609 -9.023 13.898 1 28.05 210 SER B N 1
ATOM 4498 C CA . SER B 1 210 ? 16.984 -9.117 14.359 1 28.05 210 SER B CA 1
ATOM 4499 C C . SER B 1 210 ? 17.922 -9.508 13.227 1 28.05 210 SER B C 1
ATOM 4501 O O . SER B 1 210 ? 17.562 -10.305 12.359 1 28.05 210 SER B O 1
ATOM 4503 N N . ALA B 1 211 ? 18.922 -8.734 12.688 1 28.75 211 ALA B N 1
ATOM 4504 C CA . ALA B 1 211 ? 20.312 -9.148 12.852 1 28.75 211 ALA B CA 1
ATOM 4505 C C . ALA B 1 211 ? 20.422 -10.359 13.766 1 28.75 211 ALA B C 1
ATOM 4507 O O . ALA B 1 211 ? 21.484 -10.633 14.328 1 28.75 211 ALA B O 1
ATOM 4508 N N . GLY B 1 212 ? 19.266 -10.633 14.258 1 30.25 212 GLY B N 1
ATOM 4509 C CA . GLY B 1 212 ? 19.828 -11.875 14.773 1 30.25 212 GLY B CA 1
ATOM 4510 C C . GLY B 1 212 ? 20.406 -12.758 13.688 1 30.25 212 GLY B C 1
ATOM 4511 O O . GLY B 1 212 ? 19.734 -13.07 12.703 1 30.25 212 GLY B O 1
ATOM 4512 N N . SER B 1 213 ? 21.453 -12.492 13.102 1 36.44 213 SER B N 1
ATOM 4513 C CA . SER B 1 213 ? 22.406 -13.531 12.719 1 36.44 213 SER B CA 1
ATOM 4514 C C . SER B 1 213 ? 21.891 -14.922 13.078 1 36.44 213 SER B C 1
ATOM 4516 O O . SER B 1 213 ? 22.656 -15.867 13.219 1 36.44 213 SER B O 1
ATOM 4518 N N . GLY B 1 214 ? 20.672 -14.922 13.57 1 43.31 214 GLY B N 1
ATOM 4519 C CA . GLY B 1 214 ? 20.438 -16.25 14.117 1 43.31 214 GLY B CA 1
ATOM 4520 C C . GLY B 1 214 ? 20.297 -17.312 13.047 1 43.31 214 GLY B C 1
ATOM 4521 O O . GLY B 1 214 ? 19.609 -17.094 12.039 1 43.31 214 GLY B O 1
ATOM 4522 N N . LYS B 1 215 ? 21.047 -18.172 12.711 1 53.84 215 LYS B N 1
ATOM 4523 C CA . LYS B 1 215 ? 21.359 -19.406 12 1 53.84 215 LYS B CA 1
ATOM 4524 C C . LYS B 1 215 ? 20.109 -20.266 11.844 1 53.84 215 LYS B C 1
ATOM 4526 O O . LYS B 1 215 ? 20.109 -21.219 11.055 1 53.84 215 LYS B O 1
ATOM 4531 N N . ASP B 1 216 ? 18.703 -19.703 12.359 1 79.19 216 ASP B N 1
ATOM 4532 C CA . ASP B 1 216 ? 17.719 -20.781 12.266 1 79.19 216 ASP B CA 1
ATOM 4533 C C . ASP B 1 216 ? 16.375 -20.25 11.781 1 79.19 216 ASP B C 1
ATOM 4535 O O . ASP B 1 216 ? 15.32 -20.609 12.312 1 79.19 216 ASP B O 1
ATOM 4539 N N . THR B 1 217 ? 16.141 -19.141 10.703 1 82.5 217 THR B N 1
ATOM 4540 C CA . THR B 1 217 ? 14.883 -18.75 10.086 1 82.5 217 THR B CA 1
ATOM 4541 C C . THR B 1 217 ? 14.398 -19.812 9.102 1 82.5 217 THR B C 1
ATOM 4543 O O . THR B 1 217 ? 15.188 -20.625 8.633 1 82.5 217 THR B O 1
ATOM 4546 N N . PRO B 1 218 ? 13.062 -19.766 8.852 1 84.62 218 PRO B N 1
ATOM 4547 C CA . PRO B 1 218 ? 12.547 -20.734 7.867 1 84.62 218 PRO B CA 1
ATOM 4548 C C . PRO B 1 218 ? 13.227 -20.594 6.508 1 84.62 218 PRO B C 1
ATOM 4550 O O . PRO B 1 218 ? 13.5 -21.609 5.852 1 84.62 218 PRO B O 1
ATOM 4553 N N . GLN B 1 219 ? 13.469 -19.312 6.145 1 87.06 219 GLN B N 1
ATOM 4554 C CA . GLN B 1 219 ? 14.148 -19.094 4.871 1 87.06 219 GLN B CA 1
ATOM 4555 C C . GLN B 1 219 ? 15.547 -19.703 4.879 1 87.06 219 GLN B C 1
ATOM 4557 O O . GLN B 1 219 ? 15.969 -20.328 3.896 1 87.06 219 GLN B O 1
ATOM 4562 N N . GLU B 1 220 ? 16.25 -19.531 5.973 1 89.69 220 GLU B N 1
ATOM 4563 C CA . GLU B 1 220 ? 17.594 -20.078 6.078 1 89.69 220 GLU B CA 1
ATOM 4564 C C . GLU B 1 220 ? 17.562 -21.609 6.133 1 89.69 220 GLU B C 1
ATOM 4566 O O . GLU B 1 220 ? 18.453 -22.266 5.598 1 89.69 220 GLU B O 1
ATOM 4571 N N . ARG B 1 221 ? 16.578 -22.188 6.766 1 90.75 221 ARG B N 1
ATOM 4572 C CA . ARG B 1 221 ? 16.422 -23.641 6.781 1 90.75 221 ARG B CA 1
ATOM 4573 C C . ARG B 1 221 ? 16.188 -24.188 5.375 1 90.75 221 ARG B C 1
ATOM 4575 O O . ARG B 1 221 ? 16.75 -25.219 5.004 1 90.75 221 ARG B O 1
ATOM 4582 N N . ASN B 1 222 ? 15.398 -23.453 4.68 1 91.5 222 ASN B N 1
ATOM 4583 C CA . ASN B 1 222 ? 15.164 -23.828 3.291 1 91.5 222 ASN B CA 1
ATOM 4584 C C . ASN B 1 222 ? 16.453 -23.75 2.465 1 91.5 222 ASN B C 1
ATOM 4586 O O . ASN B 1 222 ? 16.734 -24.641 1.66 1 91.5 222 ASN B O 1
ATOM 4590 N N . ARG B 1 223 ? 17.234 -22.688 2.717 1 93.06 223 ARG B N 1
ATOM 4591 C CA . ARG B 1 223 ? 18.5 -22.531 1.998 1 93.06 223 ARG B CA 1
ATOM 4592 C C . ARG B 1 223 ? 19.469 -23.641 2.336 1 93.06 223 ARG B C 1
ATOM 4594 O O . ARG B 1 223 ? 20.172 -24.141 1.46 1 93.06 223 ARG B O 1
ATOM 4601 N N . GLN B 1 224 ? 19.469 -23.984 3.533 1 94.62 224 GLN B N 1
ATOM 4602 C CA . GLN B 1 224 ? 20.359 -25.062 3.965 1 94.62 224 GLN B CA 1
ATOM 4603 C C . GLN B 1 224 ? 19.969 -26.391 3.324 1 94.62 224 GLN B C 1
ATOM 4605 O O . GLN B 1 224 ? 20.828 -27.172 2.906 1 94.62 224 GLN B O 1
ATOM 4610 N N . LYS B 1 225 ? 18.719 -26.672 3.279 1 95.75 225 LYS B N 1
ATOM 4611 C CA . LYS B 1 225 ? 18.25 -27.906 2.66 1 95.75 225 LYS B CA 1
ATOM 4612 C C . LYS B 1 225 ? 18.625 -27.953 1.182 1 95.75 225 LYS B C 1
ATOM 4614 O O . LYS B 1 225 ? 19.109 -28.969 0.693 1 95.75 225 LYS B O 1
ATOM 4619 N N . LEU B 1 226 ? 18.469 -26.859 0.504 1 96.38 226 LEU B N 1
ATOM 4620 C CA . LEU B 1 226 ? 18.844 -26.781 -0.904 1 96.38 226 LEU B CA 1
ATOM 4621 C C . LEU B 1 226 ? 20.344 -27 -1.082 1 96.38 226 LEU B C 1
ATOM 4623 O O . LEU B 1 226 ? 20.766 -27.688 -2.016 1 96.38 226 LEU B O 1
ATOM 4627 N N . ALA B 1 227 ? 21.094 -26.438 -0.186 1 96.44 227 ALA B N 1
ATOM 4628 C CA . ALA B 1 227 ? 22.547 -26.562 -0.264 1 96.44 227 ALA B CA 1
ATOM 4629 C C . ALA B 1 227 ? 22.984 -28.016 -0.029 1 96.44 227 ALA B C 1
ATOM 4631 O O . ALA B 1 227 ? 23.828 -28.547 -0.759 1 96.44 227 ALA B O 1
ATOM 4632 N N . VAL B 1 228 ? 22.359 -28.641 0.892 1 96.5 228 VAL B N 1
ATOM 4633 C CA . VAL B 1 228 ? 22.797 -29.969 1.332 1 96.5 228 VAL B CA 1
ATOM 4634 C C . VAL B 1 228 ? 22.219 -31.031 0.406 1 96.5 228 VAL B C 1
ATOM 4636 O O . VAL B 1 228 ? 22.938 -31.938 -0.023 1 96.5 228 VAL B O 1
ATOM 4639 N N . GLU B 1 229 ? 21 -30.859 0.067 1 96 229 GLU B N 1
ATOM 4640 C CA . GLU B 1 229 ? 20.312 -31.969 -0.601 1 96 229 GLU B CA 1
ATOM 4641 C C . GLU B 1 229 ? 20.297 -31.766 -2.113 1 96 229 GLU B C 1
ATOM 4643 O O . GLU B 1 229 ? 20.078 -32.719 -2.867 1 96 229 GLU B O 1
ATOM 4648 N N . TYR B 1 230 ? 20.547 -30.547 -2.566 1 96.31 230 TYR B N 1
ATOM 4649 C CA . TYR B 1 230 ? 20.375 -30.297 -3.994 1 96.31 230 TYR B CA 1
ATOM 4650 C C . TYR B 1 230 ? 21.594 -29.578 -4.57 1 96.31 230 TYR B C 1
ATOM 4652 O O . TYR B 1 230 ? 21.578 -29.141 -5.727 1 96.31 230 TYR B O 1
ATOM 4660 N N . ASP B 1 231 ? 22.578 -29.391 -3.848 1 94.44 231 ASP B N 1
ATOM 4661 C CA . ASP B 1 231 ? 23.859 -28.859 -4.258 1 94.44 231 ASP B CA 1
ATOM 4662 C C . ASP B 1 231 ? 23.734 -27.438 -4.797 1 94.44 231 ASP B C 1
ATOM 4664 O O . ASP B 1 231 ? 24.328 -27.078 -5.812 1 94.44 231 ASP B O 1
ATOM 4668 N N . VAL B 1 232 ? 22.859 -26.641 -4.211 1 96.5 232 VAL B N 1
ATOM 4669 C CA . VAL B 1 232 ? 22.703 -25.219 -4.531 1 96.5 232 VAL B CA 1
ATOM 4670 C C . VAL B 1 232 ? 23.281 -24.375 -3.406 1 96.5 232 VAL B C 1
ATOM 4672 O O . VAL B 1 232 ? 22.641 -24.172 -2.375 1 96.5 232 VAL B O 1
ATOM 4675 N N . SER B 1 233 ? 24.422 -23.797 -3.635 1 96.06 233 SER B N 1
ATOM 4676 C CA . SER B 1 233 ? 25.125 -23.094 -2.562 1 96.06 233 SER B CA 1
ATOM 4677 C C . SER B 1 233 ? 24.297 -21.922 -2.039 1 96.06 233 SER B C 1
ATOM 4679 O O . SER B 1 233 ? 23.547 -21.312 -2.795 1 96.06 233 SER B O 1
ATOM 4681 N N . ARG B 1 234 ? 24.422 -21.641 -0.741 1 94.81 234 ARG B N 1
ATOM 4682 C CA . ARG B 1 234 ? 23.672 -20.578 -0.09 1 94.81 234 ARG B CA 1
ATOM 4683 C C . ARG B 1 234 ? 23.938 -19.234 -0.777 1 94.81 234 ARG B C 1
ATOM 4685 O O . ARG B 1 234 ? 23 -18.469 -1.021 1 94.81 234 ARG B O 1
ATOM 4692 N N . ASP B 1 235 ? 25.219 -18.938 -1.09 1 94.75 235 ASP B N 1
ATOM 4693 C CA . ASP B 1 235 ? 25.562 -17.672 -1.719 1 94.75 235 ASP B CA 1
ATOM 4694 C C . ASP B 1 235 ? 24.922 -17.547 -3.096 1 94.75 235 ASP B C 1
ATOM 4696 O O . ASP B 1 235 ? 24.453 -16.469 -3.471 1 94.75 235 ASP B O 1
ATOM 4700 N N . PHE B 1 236 ? 24.969 -18.656 -3.818 1 96.12 236 PHE B N 1
ATOM 4701 C CA . PHE B 1 236 ? 24.297 -18.688 -5.113 1 96.12 236 PHE B CA 1
ATOM 4702 C C . PHE B 1 236 ? 22.812 -18.375 -4.957 1 96.12 236 PHE B C 1
ATOM 4704 O O . PHE B 1 236 ? 22.266 -17.578 -5.715 1 96.12 236 PHE B O 1
ATOM 4711 N N . GLN B 1 237 ? 22.172 -18.953 -3.916 1 95.62 237 GLN B N 1
ATOM 4712 C CA . GLN B 1 237 ? 20.75 -18.766 -3.674 1 95.62 237 GLN B CA 1
ATOM 4713 C C . GLN B 1 237 ? 20.438 -17.297 -3.408 1 95.62 237 GLN B C 1
ATOM 4715 O O . GLN B 1 237 ? 19.469 -16.75 -3.961 1 95.62 237 GLN B O 1
ATOM 4720 N N . VAL B 1 238 ? 21.188 -16.688 -2.623 1 92.69 238 VAL B N 1
ATOM 4721 C CA . VAL B 1 238 ? 20.984 -15.305 -2.242 1 92.69 238 VAL B CA 1
ATOM 4722 C C . VAL B 1 238 ? 21.094 -14.406 -3.475 1 92.69 238 VAL B C 1
ATOM 4724 O O . VAL B 1 238 ? 20.25 -13.547 -3.707 1 92.69 238 VAL B O 1
ATOM 4727 N N . GLU B 1 239 ? 22.141 -14.641 -4.312 1 93.75 239 GLU B N 1
ATOM 4728 C CA . GLU B 1 239 ? 22.328 -13.852 -5.531 1 93.75 239 GLU B CA 1
ATOM 4729 C C . GLU B 1 239 ? 21.219 -14.117 -6.535 1 93.75 239 GLU B C 1
ATOM 4731 O O . GLU B 1 239 ? 20.734 -13.188 -7.188 1 93.75 239 GLU B O 1
ATOM 4736 N N . LEU B 1 240 ? 20.812 -15.328 -6.617 1 95.06 240 LEU B N 1
ATOM 4737 C CA . LEU B 1 240 ? 19.75 -15.703 -7.547 1 95.06 240 LEU B CA 1
ATOM 4738 C C . LEU B 1 240 ? 18.438 -15 -7.199 1 95.06 240 LEU B C 1
ATOM 4740 O O . LEU B 1 240 ? 17.781 -14.438 -8.07 1 95.06 240 LEU B O 1
ATOM 4744 N N . GLU B 1 241 ? 18.078 -15.031 -5.949 1 90.94 241 GLU B N 1
ATOM 4745 C CA . GLU B 1 241 ? 16.844 -14.391 -5.496 1 90.94 241 GLU B CA 1
ATOM 4746 C C . GLU B 1 241 ? 16.859 -12.898 -5.809 1 90.94 241 GLU B C 1
ATOM 4748 O O . GLU B 1 241 ? 15.859 -12.352 -6.289 1 90.94 241 GLU B O 1
ATOM 4753 N N . SER B 1 242 ? 17.969 -12.281 -5.52 1 89.38 242 SER B N 1
ATOM 4754 C CA . SER B 1 242 ? 18.109 -10.852 -5.797 1 89.38 242 SER B CA 1
ATOM 4755 C C . SER B 1 242 ? 17.984 -10.562 -7.289 1 89.38 242 SER B C 1
ATOM 4757 O O . SER B 1 242 ? 17.281 -9.625 -7.684 1 89.38 242 SER B O 1
ATOM 4759 N N . LEU B 1 243 ? 18.578 -11.367 -8.117 1 92.31 243 LEU B N 1
ATOM 4760 C CA . LEU B 1 243 ? 18.578 -11.164 -9.562 1 92.31 243 LEU B CA 1
ATOM 4761 C C . LEU B 1 243 ? 17.203 -11.453 -10.156 1 92.31 243 LEU B C 1
ATOM 4763 O O . LEU B 1 243 ? 16.797 -10.797 -11.117 1 92.31 243 LEU B O 1
ATOM 4767 N N . LEU B 1 244 ? 16.547 -12.422 -9.602 1 93 244 LEU B N 1
ATOM 4768 C CA . LEU B 1 244 ? 15.211 -12.766 -10.086 1 93 244 LEU B CA 1
ATOM 4769 C C . LEU B 1 244 ? 14.25 -11.594 -9.93 1 93 244 LEU B C 1
ATOM 4771 O O . LEU B 1 244 ? 13.547 -11.234 -10.875 1 93 244 LEU B O 1
ATOM 4775 N N . GLY B 1 245 ? 14.211 -11.023 -8.75 1 88.62 245 GLY B N 1
ATOM 4776 C CA . GLY B 1 245 ? 13.383 -9.852 -8.539 1 88.62 245 GLY B CA 1
ATOM 4777 C C . GLY B 1 245 ? 13.656 -8.734 -9.523 1 88.62 245 GLY B C 1
ATOM 4778 O O . GLY B 1 245 ? 12.734 -8.156 -10.094 1 88.62 245 GLY B O 1
ATOM 4779 N N . LYS B 1 246 ? 14.93 -8.508 -9.789 1 88.06 246 LYS B N 1
ATOM 4780 C CA . LYS B 1 246 ? 15.344 -7.445 -10.703 1 88.06 246 LYS B CA 1
ATOM 4781 C C . LYS B 1 246 ? 14.914 -7.758 -12.133 1 88.06 246 LYS B C 1
ATOM 4783 O O . LYS B 1 246 ? 14.43 -6.875 -12.852 1 88.06 246 LYS B O 1
ATOM 4788 N N . ARG B 1 247 ? 15.039 -8.977 -12.531 1 91.88 247 ARG B N 1
ATOM 4789 C CA . ARG B 1 247 ? 14.703 -9.367 -13.891 1 91.88 247 ARG B CA 1
ATOM 4790 C C . ARG B 1 247 ? 13.203 -9.281 -14.133 1 91.88 247 ARG B C 1
ATOM 4792 O O . ARG B 1 247 ? 12.766 -8.836 -15.195 1 91.88 247 ARG B O 1
ATOM 4799 N N . ILE B 1 248 ? 12.492 -9.719 -13.164 1 92.44 248 ILE B N 1
ATOM 4800 C CA . ILE B 1 248 ? 11.039 -9.68 -13.289 1 92.44 248 ILE B CA 1
ATOM 4801 C C . ILE B 1 248 ? 10.57 -8.234 -13.469 1 92.44 248 ILE B C 1
ATOM 4803 O O . ILE B 1 248 ? 9.773 -7.934 -14.359 1 92.44 248 ILE B O 1
ATOM 4807 N N . MET B 1 249 ? 11.125 -7.312 -12.672 1 88.06 249 MET B N 1
ATOM 4808 C CA . MET B 1 249 ? 10.672 -5.926 -12.664 1 88.06 249 MET B CA 1
ATOM 4809 C C . MET B 1 249 ? 11.211 -5.172 -13.875 1 88.06 249 MET B C 1
ATOM 4811 O O . MET B 1 249 ? 10.719 -4.098 -14.211 1 88.06 249 MET B O 1
ATOM 4815 N N . LYS B 1 250 ? 12.258 -5.711 -14.508 1 92.25 250 LYS B N 1
ATOM 4816 C CA . LYS B 1 250 ? 12.805 -5.102 -15.719 1 92.25 250 LYS B CA 1
ATOM 4817 C C . LYS B 1 250 ? 11.93 -5.402 -16.922 1 92.25 250 LYS B C 1
ATOM 4819 O O . LYS B 1 250 ? 11.969 -4.676 -17.922 1 92.25 250 LYS B O 1
ATOM 4824 N N . GLU B 1 251 ? 11.148 -6.449 -16.828 1 95.75 251 GLU B N 1
ATOM 4825 C CA . GLU B 1 251 ? 10.242 -6.812 -17.906 1 95.75 251 GLU B CA 1
ATOM 4826 C C . GLU B 1 251 ? 8.836 -6.281 -17.656 1 95.75 251 GLU B C 1
ATOM 4828 O O . GLU B 1 251 ? 8.609 -5.555 -16.688 1 95.75 251 GLU B O 1
ATOM 4833 N N . ASN B 1 252 ? 7.977 -6.602 -18.625 1 96.62 252 ASN B N 1
ATOM 4834 C CA . ASN B 1 252 ? 6.613 -6.098 -18.516 1 96.62 252 ASN B CA 1
ATOM 4835 C C . ASN B 1 252 ? 5.875 -6.719 -17.344 1 96.62 252 ASN B C 1
ATOM 4837 O O . ASN B 1 252 ? 5.895 -7.938 -17.156 1 96.62 252 ASN B O 1
ATOM 4841 N N . THR B 1 253 ? 5.273 -5.871 -16.484 1 95.88 253 THR B N 1
ATOM 4842 C CA . THR B 1 253 ? 4.5 -6.359 -15.344 1 95.88 253 THR B CA 1
ATOM 4843 C C . THR B 1 253 ? 3.094 -5.766 -15.352 1 95.88 253 THR B C 1
ATOM 4845 O O . THR B 1 253 ? 2.369 -5.855 -14.359 1 95.88 253 THR B O 1
ATOM 4848 N N . VAL B 1 254 ? 2.676 -5.137 -16.469 1 96.62 254 VAL B N 1
ATOM 4849 C CA . VAL B 1 254 ? 1.408 -4.422 -16.562 1 96.62 254 VAL B CA 1
ATOM 4850 C C . VAL B 1 254 ? 0.248 -5.398 -16.391 1 96.62 254 VAL B C 1
ATOM 4852 O O . VAL B 1 254 ? -0.833 -5.02 -15.938 1 96.62 254 VAL B O 1
ATOM 4855 N N . GLY B 1 255 ? 0.536 -6.676 -16.688 1 97.25 255 GLY B N 1
ATOM 4856 C CA . GLY B 1 255 ? -0.482 -7.703 -16.516 1 97.25 255 GLY B CA 1
ATOM 4857 C C . GLY B 1 255 ? -0.964 -7.836 -15.086 1 97.25 255 GLY B C 1
ATOM 4858 O O . GLY B 1 255 ? -2.066 -8.328 -14.844 1 97.25 255 GLY B O 1
ATOM 4859 N N . ALA B 1 256 ? -0.131 -7.387 -14.164 1 96.12 256 ALA B N 1
ATOM 4860 C CA . ALA B 1 256 ? -0.501 -7.457 -12.75 1 96.12 256 ALA B CA 1
ATOM 4861 C C . ALA B 1 256 ? -1.699 -6.562 -12.453 1 96.12 256 ALA B C 1
ATOM 4863 O O . ALA B 1 256 ? -2.467 -6.828 -11.523 1 96.12 256 ALA B O 1
ATOM 4864 N N . ASN B 1 257 ? -1.862 -5.465 -13.25 1 95.75 257 ASN B N 1
ATOM 4865 C CA . ASN B 1 257 ? -3.016 -4.59 -13.078 1 95.75 257 ASN B CA 1
ATOM 4866 C C . ASN B 1 257 ? -4.324 -5.332 -13.328 1 95.75 257 ASN B C 1
ATOM 4868 O O . ASN B 1 257 ? -5.238 -5.285 -12.5 1 95.75 257 ASN B O 1
ATOM 4872 N N . SER B 1 258 ? -4.348 -6.074 -14.422 1 96.62 258 SER B N 1
ATOM 4873 C CA . SER B 1 258 ? -5.527 -6.867 -14.758 1 96.62 258 SER B CA 1
ATOM 4874 C C . SER B 1 258 ? -5.734 -8 -13.758 1 96.62 258 SER B C 1
ATOM 4876 O O . SER B 1 258 ? -6.871 -8.328 -13.406 1 96.62 258 SER B O 1
ATOM 4878 N N . GLU B 1 259 ? -4.617 -8.57 -13.328 1 96.5 259 GLU B N 1
ATOM 4879 C CA . GLU B 1 259 ? -4.715 -9.648 -12.359 1 96.5 259 GLU B CA 1
ATOM 4880 C C . GLU B 1 259 ? -5.316 -9.156 -11.047 1 96.5 259 GLU B C 1
ATOM 4882 O O . GLU B 1 259 ? -6.125 -9.859 -10.422 1 96.5 259 GLU B O 1
ATOM 4887 N N . ALA B 1 260 ? -4.863 -7.992 -10.664 1 94.94 260 ALA B N 1
ATOM 4888 C CA . ALA B 1 260 ? -5.398 -7.414 -9.438 1 94.94 260 ALA B CA 1
ATOM 4889 C C . ALA B 1 260 ? -6.898 -7.16 -9.562 1 94.94 260 ALA B C 1
ATOM 4891 O O . ALA B 1 260 ? -7.66 -7.445 -8.633 1 94.94 260 ALA B O 1
ATOM 4892 N N . LEU B 1 261 ? -7.312 -6.645 -10.711 1 96.44 261 LEU B N 1
ATOM 4893 C CA . LEU B 1 261 ? -8.734 -6.438 -10.969 1 96.44 261 LEU B CA 1
ATOM 4894 C C . LEU B 1 261 ? -9.492 -7.758 -10.898 1 96.44 261 LEU B C 1
ATOM 4896 O O . LEU B 1 261 ? -10.57 -7.828 -10.305 1 96.44 261 LEU B O 1
ATOM 4900 N N . LEU B 1 262 ? -8.891 -8.758 -11.469 1 96.62 262 LEU B N 1
ATOM 4901 C CA . LEU B 1 262 ? -9.508 -10.078 -11.461 1 96.62 262 LEU B CA 1
ATOM 4902 C C . LEU B 1 262 ? -9.68 -10.594 -10.039 1 96.62 262 LEU B C 1
ATOM 4904 O O . LEU B 1 262 ? -10.766 -11.047 -9.664 1 96.62 262 LEU B O 1
ATOM 4908 N N . CYS B 1 263 ? -8.625 -10.469 -9.258 1 95.81 263 CYS B N 1
ATOM 4909 C CA . CYS B 1 263 ? -8.648 -10.953 -7.883 1 95.81 263 CYS B CA 1
ATOM 4910 C C . CYS B 1 263 ? -9.664 -10.18 -7.047 1 95.81 263 CYS B C 1
ATOM 4912 O O . CYS B 1 263 ? -10.312 -10.742 -6.172 1 95.81 263 CYS B O 1
ATOM 4914 N N . ALA B 1 264 ? -9.789 -8.922 -7.371 1 94 264 ALA B N 1
ATOM 4915 C CA . ALA B 1 264 ? -10.711 -8.062 -6.625 1 94 264 ALA B CA 1
ATOM 4916 C C . ALA B 1 264 ? -12.133 -8.18 -7.168 1 94 264 ALA B C 1
ATOM 4918 O O . ALA B 1 264 ? -13.055 -7.574 -6.629 1 94 264 ALA B O 1
ATOM 4919 N N . ARG B 1 265 ? -12.281 -8.93 -8.242 1 94.5 265 ARG B N 1
ATOM 4920 C CA . ARG B 1 265 ? -13.57 -9.094 -8.906 1 94.5 265 ARG B CA 1
ATOM 4921 C C . ARG B 1 265 ? -14.164 -7.746 -9.281 1 94.5 265 ARG B C 1
ATOM 4923 O O . ARG B 1 265 ? -15.32 -7.461 -8.961 1 94.5 265 ARG B O 1
ATOM 4930 N N . LYS B 1 266 ? -13.328 -7.027 -9.977 1 93.75 266 LYS B N 1
ATOM 4931 C CA . LYS B 1 266 ? -13.695 -5.672 -10.375 1 93.75 266 LYS B CA 1
ATOM 4932 C C . LYS B 1 266 ? -13.352 -5.418 -11.844 1 93.75 266 LYS B C 1
ATOM 4934 O O . LYS B 1 266 ? -12.555 -6.152 -12.43 1 93.75 266 LYS B O 1
ATOM 4939 N N . GLY B 1 267 ? -13.922 -4.305 -12.391 1 92.56 267 GLY B N 1
ATOM 4940 C CA . GLY B 1 267 ? -13.656 -3.934 -13.773 1 92.56 267 GLY B CA 1
ATOM 4941 C C . GLY B 1 267 ? -14.688 -4.477 -14.742 1 92.56 267 GLY B C 1
ATOM 4942 O O . GLY B 1 267 ? -15.32 -5.496 -14.477 1 92.56 267 GLY B O 1
ATOM 4943 N N . LYS B 1 268 ? -14.82 -3.756 -15.789 1 91.69 268 LYS B N 1
ATOM 4944 C CA . LYS B 1 268 ? -15.766 -4.188 -16.812 1 91.69 268 LYS B CA 1
ATOM 4945 C C . LYS B 1 268 ? -15.32 -5.5 -17.453 1 91.69 268 LYS B C 1
ATOM 4947 O O . LYS B 1 268 ? -14.18 -5.621 -17.906 1 91.69 268 LYS B O 1
ATOM 4952 N N . GLY B 1 269 ? -16.172 -6.504 -17.391 1 91.44 269 GLY B N 1
ATOM 4953 C CA . GLY B 1 269 ? -15.906 -7.77 -18.047 1 91.44 269 GLY B CA 1
ATOM 4954 C C . GLY B 1 269 ? -15.156 -8.758 -17.188 1 91.44 269 GLY B C 1
ATOM 4955 O O . GLY B 1 269 ? -14.664 -9.773 -17.672 1 91.44 269 GLY B O 1
ATOM 4956 N N . TRP B 1 270 ? -15.031 -8.398 -15.93 1 90.88 270 TRP B N 1
ATOM 4957 C CA . TRP B 1 270 ? -14.328 -9.359 -15.094 1 90.88 270 TRP B CA 1
ATOM 4958 C C . TRP B 1 270 ? -15.102 -10.672 -15 1 90.88 270 TRP B C 1
ATOM 4960 O O . TRP B 1 270 ? -16.328 -10.664 -15 1 90.88 270 TRP B O 1
ATOM 4970 N N . SER B 1 271 ? -14.344 -11.82 -15.008 1 95 271 SER B N 1
ATOM 4971 C CA . SER B 1 271 ? -14.914 -13.148 -14.812 1 95 271 SER B CA 1
ATOM 4972 C C . SER B 1 271 ? -13.852 -14.148 -14.367 1 95 271 SER B C 1
ATOM 4974 O O . SER B 1 271 ? -12.75 -14.172 -14.922 1 95 271 SER B O 1
ATOM 4976 N N . TRP B 1 272 ? -14.25 -14.914 -13.352 1 97.69 272 TRP B N 1
ATOM 4977 C CA . TRP B 1 272 ? -13.383 -16.031 -13 1 97.69 272 TRP B CA 1
ATOM 4978 C C . TRP B 1 272 ? -13.711 -17.25 -13.852 1 97.69 272 TRP B C 1
ATOM 4980 O O . TRP B 1 272 ? -13.242 -18.359 -13.57 1 97.69 272 TRP B O 1
ATOM 4990 N N . GLY B 1 273 ? -14.539 -16.984 -14.883 1 97.19 273 GLY B N 1
ATOM 4991 C CA . GLY B 1 273 ? -14.922 -18.078 -15.758 1 97.19 273 GLY B CA 1
ATOM 4992 C C . GLY B 1 273 ? -15.695 -19.172 -15.039 1 97.19 273 GLY B C 1
ATOM 4993 O O . GLY B 1 273 ? -16.672 -18.891 -14.352 1 97.19 273 GLY B O 1
ATOM 4994 N N . GLU B 1 274 ? -15.297 -20.391 -15.172 1 97.75 274 GLU B N 1
ATOM 4995 C CA . GLU B 1 274 ? -16.016 -21.547 -14.68 1 97.75 274 GLU B CA 1
ATOM 4996 C C . GLU B 1 274 ? -15.875 -21.688 -13.164 1 97.75 274 GLU B C 1
ATOM 4998 O O . GLU B 1 274 ? -16.641 -22.422 -12.523 1 97.75 274 GLU B O 1
ATOM 5003 N N . CYS B 1 275 ? -14.938 -20.938 -12.609 1 98 275 CYS B N 1
ATOM 5004 C CA . CYS B 1 275 ? -14.727 -21.109 -11.18 1 98 275 CYS B CA 1
ATOM 5005 C C . CYS B 1 275 ? -15.172 -19.875 -10.414 1 98 275 CYS B C 1
ATOM 5007 O O . CYS B 1 275 ? -14.617 -19.547 -9.359 1 98 275 CYS B O 1
ATOM 5009 N N . ASP B 1 276 ? -16.094 -19.188 -10.945 1 96.81 276 ASP B N 1
ATOM 5010 C CA . ASP B 1 276 ? -16.672 -18.016 -10.273 1 96.81 276 ASP B CA 1
ATOM 5011 C C . ASP B 1 276 ? -17.141 -18.375 -8.859 1 96.81 276 ASP B C 1
ATOM 5013 O O . ASP B 1 276 ? -17.016 -17.562 -7.941 1 96.81 276 ASP B O 1
ATOM 5017 N N . ASP B 1 277 ? -17.703 -19.484 -8.758 1 96.94 277 ASP B N 1
ATOM 5018 C CA . ASP B 1 277 ? -18.078 -20.094 -7.48 1 96.94 277 ASP B CA 1
ATOM 5019 C C . ASP B 1 277 ? -17.375 -21.438 -7.289 1 96.94 277 ASP B C 1
ATOM 5021 O O . ASP B 1 277 ? -17.672 -22.406 -8 1 96.94 277 ASP B O 1
ATOM 5025 N N . TYR B 1 278 ? -16.469 -21.469 -6.262 1 97.94 278 TYR B N 1
ATOM 5026 C CA . TYR B 1 278 ? -15.633 -22.641 -6.102 1 97.94 278 TYR B CA 1
ATOM 5027 C C . TYR B 1 278 ? -16.469 -23.859 -5.738 1 97.94 278 TYR B C 1
ATOM 5029 O O . TYR B 1 278 ? -16.188 -24.969 -6.191 1 97.94 278 TYR B O 1
ATOM 5037 N N . ALA B 1 279 ? -17.5 -23.688 -4.941 1 96.31 279 ALA B N 1
ATOM 5038 C CA . ALA B 1 279 ? -18.344 -24.812 -4.566 1 96.31 279 ALA B CA 1
ATOM 5039 C C . ALA B 1 279 ? -19.031 -25.422 -5.789 1 96.31 279 ALA B C 1
ATOM 5041 O O . ALA B 1 279 ? -19.016 -26.641 -5.984 1 96.31 279 ALA B O 1
ATOM 5042 N N . THR B 1 280 ? -19.609 -24.547 -6.566 1 96.69 280 THR B N 1
ATOM 5043 C CA . THR B 1 280 ? -20.266 -24.984 -7.789 1 96.69 280 THR B CA 1
ATOM 5044 C C . THR B 1 280 ? -19.266 -25.625 -8.742 1 96.69 280 THR B C 1
ATOM 5046 O O . THR B 1 280 ? -19.562 -26.625 -9.398 1 96.69 280 THR B O 1
ATOM 5049 N N . PHE B 1 281 ? -18.125 -25.047 -8.805 1 98.06 281 PHE B N 1
ATOM 5050 C CA . PHE B 1 281 ? -17.078 -25.594 -9.664 1 98.06 281 PHE B CA 1
ATOM 5051 C C . PHE B 1 281 ? -16.75 -27.031 -9.273 1 98.06 281 PHE B C 1
ATOM 5053 O O . PHE B 1 281 ? -16.688 -27.906 -10.133 1 98.06 281 PHE B O 1
ATOM 5060 N N . VAL B 1 282 ? -16.5 -27.281 -7.98 1 97.69 282 VAL B N 1
ATOM 5061 C CA . VAL B 1 282 ? -16.094 -28.594 -7.504 1 97.69 282 VAL B CA 1
ATOM 5062 C C . VAL B 1 282 ? -17.203 -29.609 -7.785 1 97.69 282 VAL B C 1
ATOM 5064 O O . VAL B 1 282 ? -16.938 -30.75 -8.188 1 97.69 282 VAL B O 1
ATOM 5067 N N . GLU B 1 283 ? -18.406 -29.156 -7.602 1 95.94 283 GLU B N 1
ATOM 5068 C CA . GLU B 1 283 ? -19.547 -30.016 -7.91 1 95.94 283 GLU B CA 1
ATOM 5069 C C . GLU B 1 283 ? -19.562 -30.406 -9.383 1 95.94 283 GLU B C 1
ATOM 5071 O O . GLU B 1 283 ? -19.75 -31.578 -9.719 1 95.94 283 GLU B O 1
ATOM 5076 N N . THR B 1 284 ? -19.375 -29.453 -10.203 1 96.88 284 THR B N 1
ATOM 5077 C CA . THR B 1 284 ? -19.344 -29.688 -11.641 1 96.88 284 THR B CA 1
ATOM 5078 C C . THR B 1 284 ? -18.172 -30.609 -12.008 1 96.88 284 THR B C 1
ATOM 5080 O O . THR B 1 284 ? -18.312 -31.5 -12.828 1 96.88 284 THR B O 1
ATOM 5083 N N . LEU B 1 285 ? -17.047 -30.344 -11.406 1 97.31 285 LEU B N 1
ATOM 5084 C CA . LEU B 1 285 ? -15.859 -31.156 -11.648 1 97.31 285 LEU B CA 1
ATOM 5085 C C . LEU B 1 285 ? -16.109 -32.594 -11.266 1 97.31 285 LEU B C 1
ATOM 5087 O O . LEU B 1 285 ? -15.781 -33.531 -12.023 1 97.31 285 LEU B O 1
ATOM 5091 N N . ALA B 1 286 ? -16.703 -32.844 -10.141 1 95.5 286 ALA B N 1
ATOM 5092 C CA . ALA B 1 286 ? -17 -34.188 -9.68 1 95.5 286 ALA B CA 1
ATOM 5093 C C . ALA B 1 286 ? -17.938 -34.906 -10.656 1 95.5 286 ALA B C 1
ATOM 5095 O O . ALA B 1 286 ? -17.734 -36.094 -10.969 1 95.5 286 ALA B O 1
ATOM 5096 N N . THR B 1 287 ? -18.891 -34.188 -11.062 1 94.5 287 THR B N 1
ATOM 5097 C CA . THR B 1 287 ? -19.844 -34.719 -12.023 1 94.5 287 THR B CA 1
ATOM 5098 C C . THR B 1 287 ? -19.125 -35.125 -13.312 1 94.5 287 THR B C 1
ATOM 5100 O O . THR B 1 287 ? -19.359 -36.219 -13.852 1 94.5 287 THR B O 1
ATOM 5103 N N . THR B 1 288 ? -18.281 -34.281 -13.781 1 95.06 288 THR B N 1
ATOM 5104 C CA . THR B 1 288 ? -17.547 -34.531 -15.008 1 95.06 288 THR B CA 1
ATOM 5105 C C . THR B 1 288 ? -16.609 -35.719 -14.828 1 95.06 288 THR B C 1
ATOM 5107 O O . THR B 1 288 ? -16.453 -36.531 -15.734 1 95.06 288 THR B O 1
ATOM 5110 N N . GLU B 1 289 ? -15.945 -35.812 -13.68 1 95 289 GLU B N 1
ATOM 5111 C CA . GLU B 1 289 ? -15.07 -36.938 -13.375 1 95 289 GLU B CA 1
ATOM 5112 C C . GLU B 1 289 ? -15.844 -38.25 -13.359 1 95 289 GLU B C 1
ATOM 5114 O O . GLU B 1 289 ? -15.344 -39.281 -13.82 1 95 289 GLU B O 1
ATOM 5119 N N . ARG B 1 290 ? -17.062 -38.25 -12.867 1 92.75 290 ARG B N 1
ATOM 5120 C CA . ARG B 1 290 ? -17.906 -39.438 -12.852 1 92.75 290 ARG B CA 1
ATOM 5121 C C . ARG B 1 290 ? -18.25 -39.875 -14.266 1 92.75 290 ARG B C 1
ATOM 5123 O O . ARG B 1 290 ? -18.219 -41.094 -14.57 1 92.75 290 ARG B O 1
ATOM 5130 N N . GLN B 1 291 ? -18.547 -38.969 -15.039 1 91.75 291 GLN B N 1
ATOM 5131 C CA . GLN B 1 291 ? -18.859 -39.25 -16.438 1 91.75 291 GLN B CA 1
ATOM 5132 C C . GLN B 1 291 ? -17.672 -39.875 -17.156 1 91.75 291 GLN B C 1
ATOM 5134 O O . GLN B 1 291 ? -17.828 -40.781 -17.953 1 91.75 291 GLN B O 1
ATOM 5139 N N . LYS B 1 292 ? -16.578 -39.344 -16.891 1 89.81 292 LYS B N 1
ATOM 5140 C CA . LYS B 1 292 ? -15.352 -39.844 -17.5 1 89.81 292 LYS B CA 1
ATOM 5141 C C . LYS B 1 292 ? -15.078 -41.281 -17.062 1 89.81 292 LYS B C 1
ATOM 5143 O O . LYS B 1 292 ? -14.641 -42.125 -17.859 1 89.81 292 LYS B O 1
ATOM 5148 N N . CYS B 1 293 ? -15.328 -41.562 -15.82 1 85.75 293 CYS B N 1
ATOM 5149 C CA . CYS B 1 293 ? -15.117 -42.906 -15.281 1 85.75 293 CYS B CA 1
ATOM 5150 C C . CYS B 1 293 ? -16.078 -43.906 -15.914 1 85.75 293 CYS B C 1
ATOM 5152 O O . CYS B 1 293 ? -15.727 -45.062 -16.156 1 85.75 293 CYS B O 1
ATOM 5154 N N . GLN B 1 294 ? -17.266 -43.469 -16.156 1 83.31 294 GLN B N 1
ATOM 5155 C CA . GLN B 1 294 ? -18.281 -44.344 -16.75 1 83.31 294 GLN B CA 1
ATOM 5156 C C . GLN B 1 294 ? -17.969 -44.656 -18.203 1 83.31 294 GLN B C 1
ATOM 5158 O O . GLN B 1 294 ? -18.188 -45.781 -18.672 1 83.31 294 GLN B O 1
ATOM 5163 N N . MET B 1 295 ? -17.5 -43.688 -18.812 1 78.81 295 MET B N 1
ATOM 5164 C CA . MET B 1 295 ? -17.172 -43.875 -20.219 1 78.81 295 MET B CA 1
ATOM 5165 C C . MET B 1 295 ? -15.953 -44.781 -20.391 1 78.81 295 MET B C 1
ATOM 5167 O O . MET B 1 295 ? -15.844 -45.5 -21.375 1 78.81 295 MET B O 1
ATOM 5171 N N . ASP B 1 296 ? -15.039 -44.656 -19.484 1 65.56 296 ASP B N 1
ATOM 5172 C CA . ASP B 1 296 ? -13.812 -45.438 -19.547 1 65.56 296 ASP B CA 1
ATOM 5173 C C . ASP B 1 296 ? -14.023 -46.844 -18.984 1 65.56 296 ASP B C 1
ATOM 5175 O O . ASP B 1 296 ? -13.078 -47.656 -18.891 1 65.56 296 ASP B O 1
ATOM 5179 N N . SER B 1 297 ? -15.102 -47.188 -18.281 1 60 297 SER B N 1
ATOM 5180 C CA . SER B 1 297 ? -15.344 -48.469 -17.641 1 60 297 SER B CA 1
ATOM 5181 C C . SER B 1 297 ? -14.766 -49.625 -18.453 1 60 297 SER B C 1
ATOM 5183 O O . SER B 1 297 ? -14.766 -50.781 -18 1 60 297 SER B O 1
ATOM 5185 N N . ASN B 1 298 ? -14.656 -49.438 -19.656 1 50.16 298 ASN B N 1
ATOM 5186 C CA . ASN B 1 298 ? -13.93 -50.562 -20.219 1 50.16 298 ASN B CA 1
ATOM 5187 C C . ASN B 1 298 ? -12.492 -50.625 -19.703 1 50.16 298 ASN B C 1
ATOM 5189 O O . ASN B 1 298 ? -11.75 -51.562 -20.031 1 50.16 298 ASN B O 1
ATOM 5193 N N . THR B 1 299 ? -11.984 -49.5 -19.156 1 49.84 299 THR B N 1
ATOM 5194 C CA . THR B 1 299 ? -10.594 -49.531 -18.703 1 49.84 299 THR B CA 1
ATOM 5195 C C . THR B 1 299 ? -10.523 -49.562 -17.172 1 49.84 299 THR B C 1
ATOM 5197 O O . THR B 1 299 ? -11.195 -48.812 -16.5 1 49.84 299 THR B O 1
ATOM 5200 N N . GLU B 1 300 ? -10.422 -50.688 -16.562 1 49.25 300 GLU B N 1
ATOM 5201 C CA . GLU B 1 300 ? -10.328 -51.094 -15.172 1 49.25 300 GLU B CA 1
ATOM 5202 C C . GLU B 1 300 ? -9.758 -50 -14.289 1 49.25 300 GLU B C 1
ATOM 5204 O O . GLU B 1 300 ? -10.008 -49.969 -13.086 1 49.25 300 GLU B O 1
ATOM 5209 N N . ASN B 1 301 ? -8.781 -49.156 -14.641 1 52.41 301 ASN B N 1
ATOM 5210 C CA . ASN B 1 301 ? -7.906 -48.438 -13.719 1 52.41 301 ASN B CA 1
ATOM 5211 C C . ASN B 1 301 ? -8.039 -46.938 -13.875 1 52.41 301 ASN B C 1
ATOM 5213 O O . ASN B 1 301 ? -7.133 -46.281 -14.383 1 52.41 301 ASN B O 1
ATOM 5217 N N . HIS B 1 302 ? -9.242 -46.344 -13.945 1 63.69 302 HIS B N 1
ATOM 5218 C CA . HIS B 1 302 ? -9.227 -44.875 -13.992 1 63.69 302 HIS B CA 1
ATOM 5219 C C . HIS B 1 302 ? -8.984 -44.281 -12.609 1 63.69 302 HIS B C 1
ATOM 5221 O O . HIS B 1 302 ? -9.773 -44.5 -11.688 1 63.69 302 HIS B O 1
ATOM 5227 N N . GLY B 1 303 ? -7.734 -43.688 -12.281 1 79.19 303 GLY B N 1
ATOM 5228 C CA . GLY B 1 303 ? -7.367 -43.125 -10.992 1 79.19 303 GLY B CA 1
ATOM 5229 C C . GLY B 1 303 ? -8.133 -41.875 -10.641 1 79.19 303 GLY B C 1
ATOM 5230 O O . GLY B 1 303 ? -8.555 -41.125 -11.531 1 79.19 303 GLY B O 1
ATOM 5231 N N . LYS B 1 304 ? -8.641 -41.719 -9.445 1 92.5 304 LYS B N 1
ATOM 5232 C CA . LYS B 1 304 ? -9.242 -40.5 -8.914 1 92.5 304 LYS B CA 1
ATOM 5233 C C . LYS B 1 304 ? -8.359 -39.312 -9.195 1 92.5 304 LYS B C 1
ATOM 5235 O O . LYS B 1 304 ? -7.133 -39.406 -9.258 1 92.5 304 LYS B O 1
ATOM 5240 N N . LEU B 1 305 ? -9.031 -38.219 -9.5 1 96.88 305 LEU B N 1
ATOM 5241 C CA . LEU B 1 305 ? -8.258 -37 -9.586 1 96.88 305 LEU B CA 1
ATOM 5242 C C . LEU B 1 305 ? -7.668 -36.625 -8.227 1 96.88 305 LEU B C 1
ATOM 5244 O O . LEU B 1 305 ? -8.406 -36.406 -7.262 1 96.88 305 LEU B 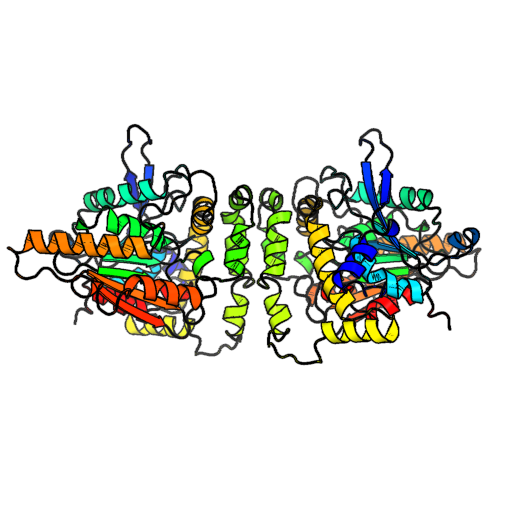O 1
ATOM 5248 N N . LYS B 1 306 ? -6.363 -36.688 -8.172 1 97.81 306 LYS B N 1
ATOM 5249 C CA . LYS B 1 306 ? -5.668 -36.281 -6.949 1 97.81 306 LYS B CA 1
ATOM 5250 C C . LYS B 1 306 ? -5.562 -34.781 -6.848 1 97.81 306 LYS B C 1
ATOM 5252 O O . LYS B 1 306 ? -5.027 -34.125 -7.746 1 97.81 306 LYS B O 1
ATOM 5257 N N . VAL B 1 307 ? -6.145 -34.188 -5.75 1 98.31 307 VAL B N 1
ATOM 5258 C CA . VAL B 1 307 ? -6.109 -32.75 -5.512 1 98.31 307 VAL B CA 1
ATOM 5259 C C . VAL B 1 307 ? -5.461 -32.469 -4.16 1 98.31 307 VAL B C 1
ATOM 5261 O O . VAL B 1 307 ? -5.922 -32.969 -3.127 1 98.31 307 VAL B O 1
ATOM 5264 N N . ARG B 1 308 ? -4.371 -31.734 -4.156 1 98.69 308 ARG B N 1
ATOM 5265 C CA . ARG B 1 308 ? -3.703 -31.312 -2.928 1 98.69 308 ARG B CA 1
ATOM 5266 C C . ARG B 1 308 ? -3.744 -29.797 -2.77 1 98.69 308 ARG B C 1
ATOM 5268 O O . ARG B 1 308 ? -3.467 -29.062 -3.721 1 98.69 308 ARG B O 1
ATOM 5275 N N . ALA B 1 309 ? -4.184 -29.328 -1.63 1 98.75 309 ALA B N 1
ATOM 5276 C CA . ALA B 1 309 ? -4.137 -27.906 -1.298 1 98.75 309 ALA B CA 1
ATOM 5277 C C . ALA B 1 309 ? -3.189 -27.656 -0.13 1 98.75 309 ALA B C 1
ATOM 5279 O O . ALA B 1 309 ? -3.236 -28.359 0.884 1 98.75 309 ALA B O 1
ATOM 5280 N N . TYR B 1 310 ? -2.291 -26.734 -0.309 1 98.81 310 TYR B N 1
ATOM 5281 C CA . TYR B 1 310 ? -1.359 -26.344 0.742 1 98.81 310 TYR B CA 1
ATOM 5282 C C . TYR B 1 310 ? -1.615 -24.922 1.19 1 98.81 310 TYR B C 1
ATOM 5284 O O . TYR B 1 310 ? -1.711 -24 0.361 1 98.81 310 TYR B O 1
ATOM 5292 N N . PHE B 1 311 ? -1.757 -24.719 2.496 1 98.62 311 PHE B N 1
ATOM 5293 C CA . PHE B 1 311 ? -2.021 -23.406 3.078 1 98.62 311 PH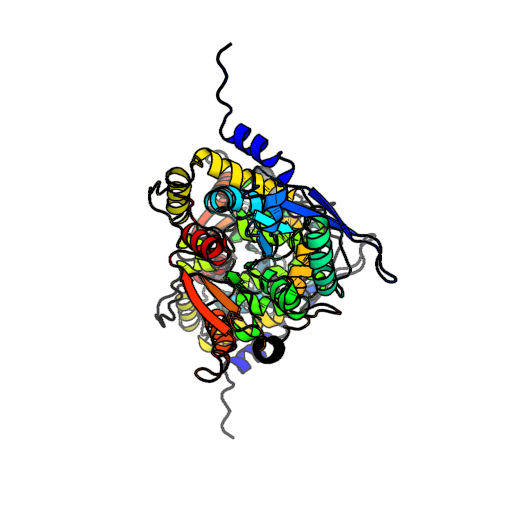E B CA 1
ATOM 5294 C C . PHE B 1 311 ? -0.874 -22.984 3.984 1 98.62 311 PHE B C 1
ATOM 5296 O O . PHE B 1 311 ? -0.171 -23.812 4.547 1 98.62 311 PHE B O 1
ATOM 5303 N N . ALA B 1 312 ? -0.658 -21.688 4.031 1 96.69 312 ALA B N 1
ATOM 5304 C CA . ALA B 1 312 ? 0.388 -21.141 4.902 1 96.69 312 ALA B CA 1
ATOM 5305 C C . ALA B 1 312 ? -0.138 -20.906 6.312 1 96.69 312 ALA B C 1
ATOM 5307 O O . ALA B 1 312 ? -1.303 -20.547 6.496 1 96.69 312 ALA B O 1
ATOM 5308 N N . GLU B 1 313 ? 0.74 -21.125 7.203 1 95.06 313 GLU B N 1
ATOM 5309 C CA . GLU B 1 313 ? 0.384 -20.875 8.602 1 95.06 313 GLU B CA 1
ATOM 5310 C C . GLU B 1 313 ? 0.034 -19.406 8.82 1 95.06 313 GLU B C 1
ATOM 5312 O O . GLU B 1 313 ? -0.922 -19.094 9.539 1 95.06 313 GLU B O 1
ATOM 5317 N N . ASN B 1 314 ? 0.802 -18.547 8.219 1 89.25 314 ASN B N 1
ATOM 5318 C CA . ASN B 1 314 ? 0.619 -17.109 8.383 1 89.25 314 ASN B CA 1
ATOM 5319 C C . ASN B 1 314 ? 0.236 -16.453 7.062 1 89.25 314 ASN B C 1
ATOM 5321 O O . ASN B 1 314 ? 0.955 -15.578 6.57 1 89.25 314 ASN B O 1
ATOM 5325 N N . ASP B 1 315 ? -0.945 -16.781 6.586 1 93.06 315 ASP B N 1
ATOM 5326 C CA . ASP B 1 315 ? -1.426 -16.25 5.312 1 93.06 315 ASP B CA 1
ATOM 5327 C C . ASP B 1 315 ? -2.32 -15.023 5.531 1 93.06 315 ASP B C 1
ATOM 5329 O O . ASP B 1 315 ? -3.482 -15.164 5.918 1 93.06 315 ASP B O 1
ATOM 5333 N N . VAL B 1 316 ? -1.832 -13.883 5.195 1 86.31 316 VAL B N 1
ATOM 5334 C CA . VAL B 1 316 ? -2.564 -12.648 5.492 1 86.31 316 VAL B CA 1
ATOM 5335 C C . VAL B 1 316 ? -3.477 -12.305 4.316 1 86.31 316 VAL B C 1
ATOM 5337 O O . VAL B 1 316 ? -4.188 -11.297 4.355 1 86.31 316 VAL B O 1
ATOM 5340 N N . MET B 1 317 ? -3.502 -13.047 3.301 1 90.62 317 MET B N 1
ATOM 5341 C CA . MET B 1 317 ? -4.328 -12.758 2.133 1 90.62 317 MET B CA 1
ATOM 5342 C C . MET B 1 317 ? -5.523 -13.695 2.064 1 90.62 317 MET B C 1
ATOM 5344 O O . MET B 1 317 ? -6.637 -13.273 1.74 1 90.62 317 MET B O 1
ATOM 5348 N N . VAL B 1 318 ? -5.238 -14.93 2.312 1 95.62 318 VAL B N 1
ATOM 5349 C CA . VAL B 1 318 ? -6.297 -15.938 2.258 1 95.62 318 VAL B CA 1
ATOM 5350 C C . VAL B 1 318 ? -6.895 -16.125 3.65 1 95.62 318 VAL B C 1
ATOM 5352 O O . VAL B 1 318 ? -8.117 -16.234 3.797 1 95.62 318 VAL B O 1
ATOM 5355 N N . GLY B 1 319 ? -6.02 -16.141 4.656 1 93 319 GLY B N 1
ATOM 5356 C CA . GLY B 1 319 ? -6.449 -16.25 6.039 1 93 319 GLY B CA 1
ATOM 5357 C C . GLY B 1 319 ? -7.047 -17.609 6.375 1 93 319 GLY B C 1
ATOM 5358 O O . GLY B 1 319 ? -7.137 -18.484 5.512 1 93 319 GLY B O 1
ATOM 5359 N N . VAL B 1 320 ? -7.41 -17.703 7.621 1 95.75 320 VAL B N 1
ATOM 5360 C CA . VAL B 1 320 ? -8.008 -18.938 8.125 1 95.75 320 VAL B CA 1
ATOM 5361 C C . VAL B 1 320 ? -9.375 -19.141 7.488 1 95.75 320 VAL B C 1
ATOM 5363 O O . VAL B 1 320 ? -9.75 -20.266 7.16 1 95.75 320 VAL B O 1
ATOM 5366 N N . GLY B 1 321 ? -10.062 -18.062 7.312 1 97 321 GLY B N 1
ATOM 5367 C CA . GLY B 1 321 ? -11.375 -18.141 6.699 1 97 321 GLY B CA 1
ATOM 5368 C C . GLY B 1 321 ? -11.344 -18.656 5.27 1 97 321 GLY B C 1
ATOM 5369 O O . GLY B 1 321 ? -12.172 -19.469 4.871 1 97 321 GLY B O 1
ATOM 5370 N N . GLY B 1 322 ? -10.414 -18.156 4.512 1 98.25 322 GLY B N 1
ATOM 5371 C CA . GLY B 1 322 ? -10.266 -18.625 3.145 1 98.25 322 GLY B CA 1
ATOM 5372 C C . GLY B 1 322 ? -9.898 -20.094 3.059 1 98.25 322 GLY B C 1
ATOM 5373 O O . GLY B 1 322 ? -10.406 -20.812 2.197 1 98.25 322 GLY B O 1
ATOM 5374 N N . GLN B 1 323 ? -8.984 -20.531 3.959 1 98.38 323 GLN B N 1
ATOM 5375 C CA . GLN B 1 323 ? -8.633 -21.938 4.012 1 98.38 323 GLN B CA 1
ATOM 5376 C C . GLN B 1 323 ? -9.859 -22.797 4.297 1 98.38 323 GLN B C 1
ATOM 5378 O O . GLN B 1 323 ? -10.102 -23.797 3.609 1 98.38 323 GLN B O 1
ATOM 5383 N N . LYS B 1 324 ? -10.602 -22.453 5.301 1 97.5 324 LYS B N 1
ATOM 5384 C CA . LYS B 1 324 ? -11.797 -23.203 5.664 1 97.5 324 LYS B CA 1
ATOM 5385 C C . LYS B 1 324 ? -12.789 -23.266 4.504 1 97.5 324 LYS B C 1
ATOM 5387 O O . LYS B 1 324 ? -13.352 -24.312 4.211 1 97.5 324 LYS B O 1
ATOM 5392 N N . TYR B 1 325 ? -12.984 -22.125 3.914 1 97.75 325 TYR B N 1
ATOM 5393 C CA . TYR B 1 325 ? -13.891 -22.062 2.775 1 97.75 325 TYR B CA 1
ATOM 5394 C C . TYR B 1 325 ? -13.445 -23.031 1.673 1 97.75 325 TYR B C 1
ATOM 5396 O O . TYR B 1 325 ? -14.258 -23.797 1.154 1 97.75 325 TYR B O 1
ATOM 5404 N N . MET B 1 326 ? -12.172 -22.938 1.305 1 97.75 326 MET B N 1
ATOM 5405 C CA . MET B 1 326 ? -11.625 -23.797 0.258 1 97.75 326 MET B CA 1
ATOM 5406 C C . MET B 1 326 ? -11.797 -25.266 0.616 1 97.75 326 MET B C 1
ATOM 5408 O O . MET B 1 326 ? -12.266 -26.062 -0.205 1 97.75 326 MET B O 1
ATOM 5412 N N . GLU B 1 327 ? -11.438 -25.641 1.8 1 97.25 327 GLU B N 1
ATOM 5413 C CA . GLU B 1 327 ? -11.57 -27.016 2.26 1 97.25 327 GLU B CA 1
ATOM 5414 C C . GLU B 1 327 ? -13.023 -27.484 2.223 1 97.25 327 GLU B C 1
ATOM 5416 O O . GLU B 1 327 ? -13.312 -28.594 1.811 1 97.25 327 GLU B O 1
ATOM 5421 N N . ASN B 1 328 ? -13.867 -26.609 2.607 1 96.06 328 ASN B N 1
ATOM 5422 C CA . ASN B 1 328 ? -15.289 -26.938 2.592 1 96.06 328 ASN B CA 1
ATOM 5423 C C . ASN B 1 328 ? -15.789 -27.172 1.172 1 96.06 328 ASN B C 1
ATOM 5425 O O . ASN B 1 328 ? -16.625 -28.062 0.945 1 96.06 328 ASN B O 1
ATOM 5429 N N . CYS B 1 329 ? -15.352 -26.406 0.277 1 96.5 329 CYS B N 1
ATOM 5430 C CA . CYS B 1 329 ? -15.758 -26.578 -1.111 1 96.5 329 CYS B CA 1
ATOM 5431 C C . CYS B 1 329 ? -15.367 -27.953 -1.638 1 96.5 329 CYS B C 1
ATOM 5433 O O . CYS B 1 329 ? -16.141 -28.594 -2.357 1 96.5 329 CYS B O 1
ATOM 5435 N N . TRP B 1 330 ? -14.227 -28.453 -1.221 1 96.38 330 TRP B N 1
ATOM 5436 C CA . TRP B 1 330 ? -13.688 -29.672 -1.799 1 96.38 330 TRP B CA 1
ATOM 5437 C C . TRP B 1 330 ? -14.133 -30.891 -0.996 1 96.38 330 TRP B C 1
ATOM 5439 O O . TRP B 1 330 ? -14.094 -32.031 -1.495 1 96.38 330 TRP B O 1
ATOM 5449 N N . ARG B 1 331 ? -14.531 -30.688 0.229 1 90.94 331 ARG B N 1
ATOM 5450 C CA . ARG B 1 331 ? -14.93 -31.797 1.085 1 90.94 331 ARG B CA 1
ATOM 5451 C C . ARG B 1 331 ? -16.453 -31.891 1.176 1 90.94 331 ARG B C 1
ATOM 5453 O O . ARG B 1 331 ? -16.984 -32.75 1.892 1 90.94 331 ARG B O 1
ATOM 5460 N N . ARG B 1 332 ? -17.109 -30.875 0.558 1 74.12 332 ARG B N 1
ATOM 5461 C CA . ARG B 1 332 ? -18.562 -30.797 0.706 1 74.12 332 ARG B CA 1
ATOM 5462 C C . ARG B 1 332 ? -19.203 -32.156 0.583 1 74.12 332 ARG B C 1
ATOM 5464 O O . ARG B 1 332 ? -18.859 -32.938 -0.307 1 74.12 332 ARG B O 1
ATOM 5471 N N . GLY B 1 333 ? -20.266 -32.469 1.558 1 58.06 333 GLY B N 1
ATOM 5472 C CA . GLY B 1 333 ? -21.203 -33.562 1.797 1 58.06 333 GLY B CA 1
ATOM 5473 C C . GLY B 1 333 ? -20.516 -34.844 2.242 1 58.06 333 GLY B C 1
ATOM 5474 O O . GLY B 1 333 ? -19.859 -35.5 1.444 1 58.06 333 GLY B O 1
ATOM 5475 N N . GLU B 1 334 ? -19.953 -34.969 3.385 1 53.44 334 GLU B N 1
ATOM 5476 C CA . GLU B 1 334 ? -19.391 -36.125 4.059 1 53.44 334 GLU B CA 1
ATOM 5477 C C . GLU B 1 334 ? -19.203 -37.281 3.088 1 53.44 334 GLU B C 1
ATOM 5479 O O . GLU B 1 334 ? -20.078 -38.125 2.939 1 53.44 334 GLU B O 1
ATOM 5484 N N . GLY B 1 335 ? -18.156 -37.156 2.156 1 65.19 335 GLY B N 1
ATOM 5485 C CA . GLY B 1 335 ? -17.75 -38.281 1.348 1 65.19 335 GLY B CA 1
ATOM 5486 C C . GLY B 1 335 ? -18.328 -38.25 -0.055 1 65.19 335 GLY B C 1
ATOM 5487 O O . GLY B 1 335 ? -18.203 -39.219 -0.802 1 65.19 335 GLY B O 1
ATOM 5488 N N . SER B 1 336 ? -18.922 -37.031 -0.458 1 79.31 336 SER B N 1
ATOM 5489 C CA . SER B 1 336 ? -19.734 -37.062 -1.671 1 79.31 336 SER B CA 1
ATOM 5490 C C . SER B 1 336 ? -18.859 -37.062 -2.92 1 79.31 336 SER B C 1
ATOM 5492 O O . SER B 1 336 ? -19.25 -37.594 -3.959 1 79.31 336 SER B O 1
ATOM 5494 N N . TYR B 1 337 ? -17.625 -36.531 -2.777 1 91.94 337 TYR B N 1
ATOM 5495 C CA . TYR B 1 337 ? -16.828 -36.469 -4 1 91.94 337 TYR B CA 1
ATOM 5496 C C . TYR B 1 337 ? -15.742 -37.562 -3.99 1 91.94 337 TYR B C 1
ATOM 5498 O O . TYR B 1 337 ? -15.008 -37.719 -4.965 1 91.94 337 TYR B O 1
ATOM 5506 N N . ASN B 1 338 ? -15.703 -38.375 -2.947 1 91.5 338 ASN B N 1
ATOM 5507 C CA . ASN B 1 338 ? -14.586 -39.312 -2.723 1 91.5 338 ASN B CA 1
ATOM 5508 C C . ASN B 1 338 ? -14.57 -40.406 -3.76 1 91.5 338 ASN B C 1
ATOM 5510 O O . ASN B 1 338 ? -13.578 -41.125 -3.885 1 91.5 338 ASN B O 1
ATOM 5514 N N . ASP B 1 339 ? -15.578 -40.625 -4.414 1 91.31 339 ASP B N 1
ATOM 5515 C CA . ASP B 1 339 ? -15.641 -41.656 -5.445 1 91.31 339 ASP B CA 1
ATOM 5516 C C . ASP B 1 339 ? -14.773 -41.281 -6.648 1 91.31 339 ASP B C 1
ATOM 5518 O O . ASP B 1 339 ? -14.281 -42.156 -7.363 1 91.31 339 ASP B O 1
ATOM 5522 N N . VAL B 1 340 ? -14.547 -39.938 -6.848 1 93.56 340 VAL B N 1
ATOM 5523 C CA . VAL B 1 340 ? -13.844 -39.562 -8.07 1 93.56 340 VAL B CA 1
ATOM 5524 C C . VAL B 1 340 ? -12.727 -38.594 -7.742 1 93.56 340 VAL B C 1
ATOM 5526 O O . VAL B 1 340 ? -11.828 -38.344 -8.555 1 93.56 340 VAL B O 1
ATOM 5529 N N . LEU B 1 341 ? -12.773 -37.938 -6.574 1 95.31 341 LEU B N 1
ATOM 5530 C CA . LEU B 1 341 ? -11.742 -37 -6.168 1 95.31 341 LEU B CA 1
ATOM 5531 C C . LEU B 1 341 ? -11 -37.469 -4.93 1 95.31 341 LEU B C 1
ATOM 5533 O O . LEU B 1 341 ? -11.617 -38.031 -4.012 1 95.31 341 LEU B O 1
ATOM 5537 N N . ASP B 1 342 ? -9.734 -37.406 -4.98 1 95.75 342 ASP B N 1
ATOM 5538 C CA . ASP B 1 342 ? -8.867 -37.594 -3.818 1 95.75 342 ASP B CA 1
ATOM 5539 C C . ASP B 1 342 ? -8.273 -36.281 -3.338 1 95.75 342 ASP B C 1
ATOM 5541 O O . ASP B 1 342 ? -7.184 -35.906 -3.764 1 95.75 342 ASP B O 1
ATOM 5545 N N . PHE B 1 343 ? -9.023 -35.625 -2.387 1 97 343 PHE B N 1
ATOM 5546 C CA . PHE B 1 343 ? -8.625 -34.312 -1.912 1 97 343 PHE B CA 1
ATOM 5547 C C . PHE B 1 343 ? -7.984 -34.406 -0.532 1 97 343 PHE B C 1
ATOM 5549 O O . PHE B 1 343 ? -8.492 -35.094 0.349 1 97 343 PHE B O 1
ATOM 5556 N N . ASP B 1 344 ? -6.902 -33.75 -0.414 1 96.94 344 ASP B N 1
ATOM 5557 C CA . ASP B 1 344 ? -6.277 -33.531 0.889 1 96.94 344 ASP B CA 1
ATOM 5558 C C . ASP B 1 344 ? -5.637 -32.156 0.981 1 96.94 344 ASP B C 1
ATOM 5560 O O . ASP B 1 344 ? -5.32 -31.547 -0.041 1 96.94 344 ASP B O 1
ATOM 5564 N N . SER B 1 345 ? -5.578 -31.656 2.209 1 97.88 345 SER B N 1
ATOM 5565 C CA . SER B 1 345 ? -4.98 -30.344 2.41 1 97.88 345 SER B CA 1
ATOM 5566 C C . SER B 1 345 ? -4.047 -30.344 3.617 1 97.88 345 SER B C 1
ATOM 5568 O O . SER B 1 345 ? -4.109 -31.234 4.461 1 97.88 345 SER B O 1
ATOM 5570 N N . ALA B 1 346 ? -3.094 -29.438 3.596 1 98.38 346 ALA B N 1
ATOM 5571 C CA . ALA B 1 346 ? -2.166 -29.281 4.715 1 98.38 346 ALA B CA 1
ATOM 5572 C C . ALA B 1 346 ? -1.837 -27.812 4.953 1 98.38 346 ALA B C 1
ATOM 5574 O O . ALA B 1 346 ? -1.801 -27.016 4.012 1 98.38 346 ALA B O 1
ATOM 5575 N N . THR B 1 347 ? -1.675 -27.5 6.227 1 98.38 347 THR B N 1
ATOM 5576 C CA . THR B 1 347 ? -1.128 -26.203 6.609 1 98.38 347 THR B CA 1
ATOM 5577 C C . THR B 1 347 ? 0.37 -26.312 6.883 1 98.38 347 THR B C 1
ATOM 5579 O O . THR B 1 347 ? 0.808 -27.172 7.66 1 98.38 347 THR B O 1
ATOM 5582 N N . ILE B 1 348 ? 1.104 -25.516 6.266 1 97.38 348 ILE B N 1
ATOM 5583 C CA . ILE B 1 348 ? 2.559 -25.609 6.336 1 97.38 348 ILE B CA 1
ATOM 5584 C C . ILE B 1 348 ? 3.094 -24.609 7.363 1 97.38 348 ILE B C 1
ATOM 5586 O O . ILE B 1 348 ? 2.945 -23.406 7.199 1 97.38 348 ILE B O 1
ATOM 5590 N N . ALA B 1 349 ? 3.801 -25.156 8.344 1 94.75 349 ALA B N 1
ATOM 5591 C CA . ALA B 1 349 ? 4.312 -24.359 9.453 1 94.75 349 ALA B CA 1
ATOM 5592 C C . ALA B 1 349 ? 5.379 -23.375 8.977 1 94.75 349 ALA B C 1
ATOM 5594 O O . ALA B 1 349 ? 6.141 -23.672 8.055 1 94.75 349 ALA B O 1
ATOM 5595 N N . ASP B 1 350 ? 5.414 -22.219 9.516 1 90.5 350 ASP B N 1
ATOM 5596 C CA . ASP B 1 350 ? 6.453 -21.203 9.359 1 90.5 350 ASP B CA 1
ATOM 5597 C C . ASP B 1 350 ? 6.477 -20.656 7.934 1 90.5 350 ASP B C 1
ATOM 5599 O O . ASP B 1 350 ? 7.547 -20.391 7.387 1 90.5 350 ASP B O 1
ATOM 5603 N N . THR B 1 351 ? 5.305 -20.641 7.324 1 92.75 351 THR B N 1
ATOM 5604 C CA . THR B 1 351 ? 5.223 -20.078 5.984 1 92.75 351 THR B CA 1
ATOM 5605 C C . THR B 1 351 ? 4.164 -18.984 5.93 1 92.75 351 THR B C 1
ATOM 5607 O O . THR B 1 351 ? 3.293 -18.906 6.801 1 92.75 351 THR B O 1
ATOM 5610 N N . ASP B 1 352 ? 4.371 -18.125 5.031 1 90.31 352 ASP B N 1
ATOM 5611 C CA . ASP B 1 352 ? 3.336 -17.156 4.676 1 90.31 352 ASP B CA 1
ATOM 5612 C C . ASP B 1 352 ? 2.863 -17.359 3.24 1 90.31 352 ASP B C 1
ATOM 5614 O O . ASP B 1 352 ? 3.221 -18.344 2.598 1 90.31 352 ASP B O 1
ATOM 5618 N N . HIS B 1 353 ? 2.01 -16.422 2.791 1 92.06 353 HIS B N 1
ATOM 5619 C CA . HIS B 1 353 ? 1.347 -16.562 1.499 1 92.06 353 HIS B CA 1
ATOM 5620 C C . HIS B 1 353 ? 2.359 -16.781 0.381 1 92.06 353 HIS B C 1
ATOM 5622 O O . HIS B 1 353 ? 2.129 -17.594 -0.522 1 92.06 353 HIS B O 1
ATOM 5628 N N . ASP B 1 354 ? 3.494 -16.125 0.468 1 89.5 354 ASP B N 1
ATOM 5629 C CA . ASP B 1 354 ? 4.457 -16.141 -0.63 1 89.5 354 ASP B CA 1
ATOM 5630 C C . ASP B 1 354 ? 5.582 -17.125 -0.364 1 89.5 354 ASP B C 1
ATOM 5632 O O . ASP B 1 354 ? 6.113 -17.734 -1.296 1 89.5 354 ASP B O 1
ATOM 5636 N N . SER B 1 355 ? 5.938 -17.312 0.935 1 89.94 355 SER B N 1
ATOM 5637 C CA . SER B 1 355 ? 7.047 -18.219 1.229 1 89.94 355 SER B CA 1
ATOM 5638 C C . SER B 1 355 ? 6.621 -19.672 1.09 1 89.94 355 SER B C 1
ATOM 5640 O O . SER B 1 355 ? 7.465 -20.562 0.941 1 89.94 355 SER B O 1
ATOM 5642 N N . LEU B 1 356 ? 5.371 -19.922 1.078 1 94.56 356 LEU B N 1
ATOM 5643 C CA . LEU B 1 356 ? 4.848 -21.266 0.949 1 94.56 356 LEU B CA 1
ATOM 5644 C C . LEU B 1 356 ? 5.301 -21.906 -0.363 1 94.56 356 LEU B C 1
ATOM 5646 O O . LEU B 1 356 ? 5.711 -23.062 -0.387 1 94.56 356 LEU B O 1
ATOM 5650 N N . VAL B 1 357 ? 5.258 -21.156 -1.451 1 94.25 357 VAL B N 1
ATOM 5651 C CA . VAL B 1 357 ? 5.531 -21.688 -2.781 1 94.25 357 VAL B CA 1
ATOM 5652 C C . VAL B 1 357 ? 7.02 -21.984 -2.926 1 94.25 357 VAL B C 1
ATOM 5654 O O . VAL B 1 357 ? 7.426 -22.75 -3.809 1 94.25 357 VAL B O 1
ATOM 5657 N N . LEU B 1 358 ? 7.824 -21.484 -2 1 93.06 358 LEU B N 1
ATOM 5658 C CA . LEU B 1 358 ? 9.273 -21.672 -2.055 1 93.06 358 LEU B CA 1
ATOM 5659 C C . LEU B 1 358 ? 9.719 -22.781 -1.107 1 93.06 358 LEU B C 1
ATOM 5661 O O . LEU B 1 358 ? 10.898 -23.125 -1.069 1 93.06 358 LEU B O 1
ATOM 5665 N N . SER B 1 359 ? 8.805 -23.328 -0.361 1 95.31 359 SER B N 1
ATOM 5666 C CA . SER B 1 359 ? 9.133 -24.375 0.604 1 95.31 359 SER B CA 1
ATOM 5667 C C . SER B 1 359 ? 9.609 -25.641 -0.095 1 95.31 359 SER B C 1
ATOM 5669 O O . SER B 1 359 ? 8.852 -26.266 -0.833 1 95.31 359 SER B O 1
ATOM 5671 N N . VAL B 1 360 ? 10.812 -26.047 0.218 1 96.44 360 VAL B N 1
ATOM 5672 C CA . VAL B 1 360 ? 11.391 -27.234 -0.401 1 96.44 360 VAL B CA 1
ATOM 5673 C C . VAL B 1 360 ? 10.562 -28.469 -0.029 1 96.44 360 VAL B C 1
ATOM 5675 O O . VAL B 1 360 ? 10.305 -29.328 -0.875 1 96.44 360 VAL B O 1
ATOM 5678 N N . ASN B 1 361 ? 10.094 -28.5 1.196 1 96.44 361 ASN B N 1
ATOM 5679 C CA . ASN B 1 361 ? 9.289 -29.625 1.653 1 96.44 361 ASN B CA 1
ATOM 5680 C C . ASN B 1 361 ? 8 -29.75 0.85 1 96.44 361 ASN B C 1
ATOM 5682 O O . ASN B 1 361 ? 7.602 -30.859 0.483 1 96.44 361 ASN B O 1
ATOM 5686 N N . VAL B 1 362 ? 7.375 -28.672 0.602 1 97.94 362 VAL B N 1
ATOM 5687 C CA . VAL B 1 362 ? 6.129 -28.672 -0.16 1 97.94 362 VAL B CA 1
ATOM 5688 C C . VAL B 1 362 ? 6.414 -29.062 -1.611 1 97.94 362 VAL B C 1
ATOM 5690 O O . VAL B 1 362 ? 5.707 -29.891 -2.193 1 97.94 362 VAL B O 1
ATOM 5693 N N . LEU B 1 363 ? 7.48 -28.516 -2.158 1 98 363 LEU B N 1
ATOM 5694 C CA . LEU B 1 363 ? 7.828 -28.781 -3.553 1 98 363 LEU B CA 1
ATOM 5695 C C . LEU B 1 363 ? 8.18 -30.25 -3.762 1 98 363 LEU B C 1
ATOM 5697 O O . LEU B 1 363 ? 7.805 -30.828 -4.777 1 98 363 LEU B O 1
ATOM 5701 N N . GLU B 1 364 ? 8.875 -30.828 -2.793 1 98.06 364 GLU B N 1
ATOM 5702 C CA . GLU B 1 364 ? 9.195 -32.25 -2.877 1 98.06 364 GLU B CA 1
ATOM 5703 C C . GLU B 1 364 ? 7.93 -33.094 -2.973 1 98.06 364 GLU B C 1
ATOM 5705 O O . GLU B 1 364 ? 7.852 -34.031 -3.791 1 98.06 364 GLU B O 1
ATOM 5710 N N . LYS B 1 365 ? 6.988 -32.75 -2.16 1 98.19 365 LYS B N 1
ATOM 5711 C CA . LYS B 1 365 ? 5.727 -33.469 -2.172 1 98.19 365 LYS B CA 1
ATOM 5712 C C . LYS B 1 365 ? 4.992 -33.281 -3.498 1 98.19 365 LYS B C 1
ATOM 5714 O O . LYS B 1 365 ? 4.453 -34.25 -4.055 1 98.19 365 LYS B O 1
ATOM 5719 N N . VAL B 1 366 ? 4.996 -32.094 -3.961 1 98.62 366 VAL B N 1
ATOM 5720 C CA . VAL B 1 366 ? 4.305 -31.781 -5.203 1 98.62 366 VAL B CA 1
ATOM 5721 C C . VAL B 1 366 ? 4.953 -32.531 -6.371 1 98.62 366 VAL B C 1
ATOM 5723 O O . VAL B 1 366 ? 4.262 -33.125 -7.199 1 98.62 366 VAL B O 1
ATOM 5726 N N . PHE B 1 367 ? 6.301 -32.531 -6.434 1 98.38 367 PHE B N 1
ATOM 5727 C CA . PHE B 1 367 ? 7 -33.188 -7.527 1 98.38 367 PHE B CA 1
ATOM 5728 C C . PHE B 1 367 ? 6.805 -34.719 -7.453 1 98.38 367 PHE B C 1
ATOM 5730 O O . PHE B 1 367 ? 6.676 -35.375 -8.484 1 98.38 367 PHE B O 1
ATOM 5737 N N . ALA B 1 368 ? 6.777 -35.219 -6.234 1 98 368 ALA B N 1
ATOM 5738 C CA . ALA B 1 368 ? 6.496 -36.656 -6.078 1 98 368 ALA B CA 1
ATOM 5739 C C . ALA B 1 368 ? 5.102 -37 -6.594 1 98 368 ALA B C 1
ATOM 5741 O O . ALA B 1 368 ? 4.93 -37.938 -7.352 1 98 368 ALA B O 1
ATOM 5742 N N . ASP B 1 369 ? 4.156 -36.188 -6.223 1 97.75 369 ASP B N 1
ATOM 5743 C CA . ASP B 1 369 ? 2.775 -36.406 -6.629 1 97.75 369 ASP B CA 1
ATOM 5744 C C . ASP B 1 369 ? 2.602 -36.188 -8.133 1 97.75 369 ASP B C 1
ATOM 5746 O O . ASP B 1 369 ? 1.709 -36.781 -8.75 1 97.75 369 ASP B O 1
ATOM 5750 N N . ALA B 1 370 ? 3.463 -35.406 -8.75 1 97.19 370 ALA B N 1
ATOM 5751 C CA . ALA B 1 370 ? 3.414 -35.125 -10.18 1 97.19 370 ALA B CA 1
ATOM 5752 C C . ALA B 1 370 ? 4.086 -36.25 -10.969 1 97.19 370 ALA B C 1
ATOM 5754 O O . ALA B 1 370 ? 4.223 -36.156 -12.195 1 97.19 370 ALA B O 1
ATOM 5755 N N . GLY B 1 371 ? 4.59 -37.281 -10.305 1 95.12 371 GLY B N 1
ATOM 5756 C CA . GLY B 1 371 ? 5.148 -38.469 -10.969 1 95.12 371 GLY B CA 1
ATOM 5757 C C . GLY B 1 371 ? 6.66 -38.531 -10.867 1 95.12 371 GLY B C 1
ATOM 5758 O O . GLY B 1 371 ? 7.285 -39.406 -11.461 1 95.12 371 GLY B O 1
ATOM 5759 N N . GLY B 1 372 ? 7.211 -37.531 -10.078 1 95.62 372 GLY B N 1
ATOM 5760 C CA . GLY B 1 372 ? 8.648 -37.562 -9.867 1 95.62 372 GLY B CA 1
ATOM 5761 C C . GLY B 1 372 ? 9.078 -38.562 -8.797 1 95.62 372 GLY B C 1
ATOM 5762 O O . GLY B 1 372 ? 8.25 -39.031 -8.023 1 95.62 372 GLY B O 1
ATOM 5763 N N . SER B 1 373 ? 10.281 -38.969 -8.867 1 92.94 373 SER B N 1
ATOM 5764 C CA . SER B 1 373 ? 10.898 -39.812 -7.848 1 92.94 373 SER B CA 1
ATOM 5765 C C . SER B 1 373 ? 12.383 -39.5 -7.703 1 92.94 373 SER B C 1
ATOM 5767 O O . SER B 1 373 ? 13.031 -39.062 -8.656 1 92.94 373 SER B O 1
ATOM 5769 N N . LEU B 1 374 ? 12.789 -39.469 -6.418 1 84.75 374 LEU B N 1
ATOM 5770 C CA . LEU B 1 374 ? 14.211 -39.219 -6.18 1 84.75 374 LEU B CA 1
ATOM 5771 C C . LEU B 1 374 ? 15.062 -40.344 -6.7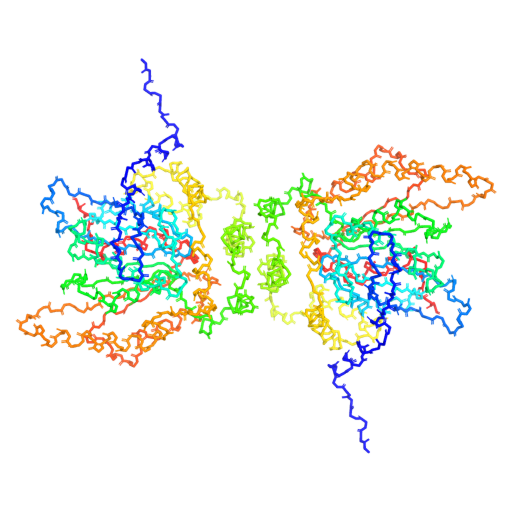62 1 84.75 374 LEU B C 1
ATOM 5773 O O . LEU B 1 374 ? 14.758 -41.531 -6.562 1 84.75 374 LEU B O 1
ATOM 5777 N N . ALA B 1 375 ? 15.148 -40.531 -8.039 1 62.19 375 ALA B N 1
ATOM 5778 C CA . ALA B 1 375 ? 15.977 -41.594 -8.578 1 62.19 375 ALA B CA 1
ATOM 5779 C C . ALA B 1 375 ? 17.141 -41.906 -7.637 1 62.19 375 ALA B C 1
ATOM 5781 O O . ALA B 1 375 ? 17.844 -41 -7.184 1 62.19 375 ALA B O 1
ATOM 5782 N N . ARG B 1 376 ? 17.078 -43.031 -6.801 1 42.41 376 ARG B N 1
ATOM 5783 C CA . ARG B 1 376 ? 18.25 -43.594 -6.133 1 42.41 376 ARG B CA 1
ATOM 5784 C C . ARG B 1 376 ? 19.469 -43.594 -7.059 1 42.41 376 ARG B C 1
ATOM 5786 O O . ARG B 1 376 ? 19.328 -43.719 -8.273 1 42.41 376 ARG B O 1
#

Secondary structure (DSSP, 8-state):
-------HHHHHHHHHTSGGGSEEEEEPP-SSS--EEEEEEEEE---SSGGGGGGS-EEEEE--TT--GGGHHHHHHHHHHHT-EEEEEPPTTSBTPPP--GGGHHHHHHHHHHHHHHHTT----EEEEETTHHHHHHHHHHH-GGGS-SSS-EEEEES----HHHH--HHHHHGGGS-GGGGGGHHHHHHHHHHTTTTTHHHHSSS-------TT-HHHHHHHHHHHHH---HHHHHHHHHHHHHHHHHSB-THHHHHHHHHTT-STT---GGGSSHHHHHHHHHHHHHHHHHHTTTSS----EEEEEEEEEE-TTTHHHHHHHHHHHHH-STTSSTTTEEEEEEEEEEEETTGGGG-HHHHHHHHHHTT-----/-------HHHHHHHHHTSGGGSEEEEEPP-SSS--EEEEEEEEE---SSGGGGGGS-EEEEE--TT--GGGHHHHHHHHHHHT-EEEEEPPTTSBTSPP--GGGHHHHHHHHHHHHHHHTT----EEEEETTHHHHHHHHHHH-GGGS-SSS-EEEEES----HHHH--HHHHHGGGS-GGGGGGHHHHHHHHHHTSTTTHHHHSSS--S----TT-HHHHHHHHHHHHH---HHHHHHHHHHHHHHHHHSB-THHHHHHHHHTT-STT---GGGSSHHHHHHHHHHHHHHHHHHTTTSS----EEEEEEEEEE-TTTHHHHHHHHHHHHH-STTSSTTTEEEEEEEEEEEETTGGGG-HHHHHHHHHHTT-----